Protein AF-0000000082580740 (afdb_homodimer)

Structure (mmCIF, N/CA/C/O backbone):
data_AF-0000000082580740-model_v1
#
loop_
_entity.id
_entity.type
_entity.pdbx_description
1 polymer 'TetR/AcrR family transcriptional regulator'
#
loop_
_atom_site.group_PDB
_atom_site.id
_atom_site.type_symbol
_atom_site.label_atom_id
_atom_site.label_alt_id
_atom_site.label_comp_id
_atom_site.label_asym_id
_atom_site.label_entity_id
_atom_site.label_seq_id
_atom_site.pdbx_PDB_ins_code
_atom_site.Cartn_x
_atom_site.Cartn_y
_atom_site.Cartn_z
_atom_site.occupancy
_atom_site.B_iso_or_equiv
_atom_site.auth_seq_id
_atom_site.auth_comp_id
_atom_site.auth_asym_id
_atom_site.auth_atom_id
_atom_site.pdbx_PDB_model_num
ATOM 1 N N . MET A 1 1 ? -28.812 -24.219 1.868 1 45.75 1 MET A N 1
ATOM 2 C CA . MET A 1 1 ? -27.781 -25.172 1.47 1 45.75 1 MET A CA 1
ATOM 3 C C . MET A 1 1 ? -26.75 -24.5 0.563 1 45.75 1 MET A C 1
ATOM 5 O O . MET A 1 1 ? -25.547 -24.594 0.813 1 45.75 1 MET A O 1
ATOM 9 N N . GLY A 1 2 ? -27.203 -23.734 -0.501 1 55.19 2 GLY A N 1
ATOM 10 C CA . GLY A 1 2 ? -26.359 -23.047 -1.481 1 55.19 2 GLY A CA 1
ATOM 11 C C . GLY A 1 2 ? -25.531 -21.922 -0.884 1 55.19 2 GLY A C 1
ATOM 12 O O . GLY A 1 2 ? -24.328 -21.844 -1.132 1 55.19 2 GLY A O 1
ATOM 13 N N . LYS A 1 3 ? -26.203 -21.359 0.141 1 67.94 3 LYS A N 1
ATOM 14 C CA . LYS A 1 3 ? -25.531 -20.219 0.773 1 67.94 3 LYS A CA 1
ATOM 15 C C . LYS A 1 3 ? -24.453 -20.688 1.739 1 67.94 3 LYS A C 1
ATOM 17 O O . LYS A 1 3 ? -23.375 -20.078 1.822 1 67.94 3 LYS A O 1
ATOM 22 N N . ASP A 1 4 ? -24.672 -21.812 2.211 1 87.38 4 ASP A N 1
ATOM 23 C CA . ASP A 1 4 ? -23.719 -22.375 3.168 1 87.38 4 ASP A CA 1
ATOM 24 C C . ASP A 1 4 ? -22.469 -22.891 2.461 1 87.38 4 ASP A C 1
ATOM 26 O O . ASP A 1 4 ? -21.359 -22.719 2.959 1 87.38 4 ASP A O 1
ATOM 30 N N . ILE A 1 5 ? -22.75 -23.453 1.235 1 91.62 5 ILE A N 1
ATOM 31 C CA . ILE A 1 5 ? -21.625 -23.984 0.478 1 91.62 5 ILE A CA 1
ATOM 32 C C . ILE A 1 5 ? -20.734 -22.844 -0.004 1 91.62 5 ILE A C 1
ATOM 34 O O . ILE A 1 5 ? -19.5 -22.938 0.072 1 91.62 5 ILE A O 1
ATOM 38 N N . GLU A 1 6 ? -21.375 -21.812 -0.426 1 92.69 6 GLU A N 1
ATOM 39 C CA . GLU A 1 6 ? -20.625 -20.656 -0.899 1 92.69 6 GLU A CA 1
ATOM 40 C C . GLU A 1 6 ? -19.812 -20.031 0.229 1 92.69 6 GLU A C 1
ATOM 42 O O . GLU A 1 6 ? -18.672 -19.625 0.023 1 92.69 6 GLU A O 1
ATOM 47 N N . LYS A 1 7 ? -20.406 -20.031 1.347 1 94.06 7 LYS A N 1
ATOM 48 C CA . LYS A 1 7 ? -19.688 -19.516 2.514 1 94.06 7 LYS A CA 1
ATOM 49 C C . LYS A 1 7 ? -18.484 -20.375 2.863 1 94.06 7 LYS A C 1
ATOM 51 O O . LYS A 1 7 ? -17.422 -19.875 3.217 1 94.06 7 LYS A O 1
ATOM 56 N N . ASN A 1 8 ? -18.656 -21.625 2.805 1 95.62 8 ASN A N 1
ATOM 57 C CA . ASN A 1 8 ? -17.562 -22.562 3.047 1 95.62 8 ASN A CA 1
ATOM 58 C C . ASN A 1 8 ? -16.438 -22.359 2.049 1 95.62 8 ASN A C 1
ATOM 60 O O . ASN A 1 8 ? -15.258 -22.375 2.426 1 95.62 8 ASN A O 1
ATOM 64 N N . ILE A 1 9 ? -16.812 -22.188 0.802 1 96.62 9 ILE A N 1
ATOM 65 C CA . ILE A 1 9 ? -15.828 -21.969 -0.251 1 96.62 9 ILE A CA 1
ATOM 66 C C . ILE A 1 9 ? -15.078 -20.656 0.015 1 96.62 9 ILE A C 1
ATOM 68 O O . ILE A 1 9 ? -13.852 -20.609 -0.076 1 96.62 9 ILE A O 1
ATOM 72 N N . LEU A 1 10 ? -15.805 -19.688 0.403 1 95.56 10 LEU A N 1
ATOM 73 C CA . LEU A 1 10 ? -15.195 -18.391 0.65 1 95.56 10 LEU A CA 1
ATOM 74 C C . LEU A 1 10 ? -14.242 -18.453 1.84 1 95.56 10 LEU A C 1
ATOM 76 O O . LEU A 1 10 ? -13.141 -17.891 1.792 1 95.56 10 LEU A O 1
ATOM 80 N N . ASN A 1 11 ? -14.625 -19.125 2.873 1 95.31 11 ASN A N 1
ATOM 81 C CA . ASN A 1 11 ? -13.766 -19.297 4.035 1 95.31 11 ASN A CA 1
ATOM 82 C C . ASN A 1 11 ? -12.484 -20.047 3.682 1 95.31 11 ASN A C 1
ATOM 84 O O . ASN A 1 11 ? -11.398 -19.672 4.125 1 95.31 11 ASN A O 1
ATOM 88 N N . ALA A 1 12 ? -12.633 -21.078 2.922 1 96.81 12 ALA A N 1
ATOM 89 C CA . ALA A 1 12 ? -11.477 -21.844 2.453 1 96.81 12 ALA A CA 1
ATOM 90 C C . ALA A 1 12 ? -10.562 -20.969 1.59 1 96.81 12 ALA A C 1
ATOM 92 O O . ALA A 1 12 ? -9.344 -21.016 1.734 1 96.81 12 ALA A O 1
ATOM 93 N N . ALA A 1 13 ? -11.227 -20.203 0.704 1 96.56 13 ALA A N 1
ATOM 94 C CA . ALA A 1 13 ? -10.469 -19.328 -0.184 1 96.56 13 ALA A CA 1
ATOM 95 C C . ALA A 1 13 ? -9.703 -18.281 0.61 1 96.56 13 ALA A C 1
ATOM 97 O O . ALA A 1 13 ? -8.547 -17.984 0.305 1 96.56 13 ALA A O 1
ATOM 98 N N . ILE A 1 14 ? -10.305 -17.75 1.594 1 94.69 14 ILE A N 1
ATOM 99 C CA . ILE A 1 14 ? -9.672 -16.75 2.445 1 94.69 14 ILE A CA 1
ATOM 100 C C . ILE A 1 14 ? -8.445 -17.344 3.117 1 94.69 14 ILE A C 1
ATOM 102 O O . ILE A 1 14 ? -7.383 -16.719 3.156 1 94.69 14 ILE A O 1
ATOM 106 N N . LYS A 1 15 ? -8.547 -18.516 3.592 1 94 15 LYS A N 1
ATOM 107 C CA . LYS A 1 15 ? -7.426 -19.188 4.227 1 94 15 LYS A CA 1
ATOM 108 C C . LYS A 1 15 ? -6.285 -19.406 3.24 1 94 15 LYS A C 1
ATOM 110 O O . LYS A 1 15 ? -5.125 -19.141 3.555 1 94 15 LYS A O 1
ATOM 115 N N . VAL A 1 16 ? -6.613 -19.844 2.035 1 95 16 VAL A N 1
ATOM 116 C CA . VAL A 1 16 ? -5.605 -20.125 1.016 1 95 16 VAL A CA 1
ATOM 117 C C . VAL A 1 16 ? -4.938 -18.812 0.596 1 95 16 VAL A C 1
ATOM 119 O O . VAL A 1 16 ? -3.709 -18.734 0.504 1 95 16 VAL A O 1
ATOM 122 N N . VAL A 1 17 ? -5.723 -17.781 0.418 1 93.62 17 VAL A N 1
ATOM 123 C CA . VAL A 1 17 ? -5.223 -16.484 -0.036 1 93.62 17 VAL A CA 1
ATOM 124 C C . VAL A 1 17 ? -4.316 -15.875 1.033 1 93.62 17 VAL A C 1
ATOM 126 O O . VAL A 1 17 ? -3.32 -15.219 0.713 1 93.62 17 VAL A O 1
ATOM 129 N N . SER A 1 18 ? -4.676 -16.109 2.242 1 88.81 18 SER A N 1
ATOM 130 C CA . SER A 1 18 ? -3.873 -15.57 3.334 1 88.81 18 SER A CA 1
ATOM 131 C C . SER A 1 18 ? -2.457 -16.141 3.316 1 88.81 18 SER A C 1
ATOM 133 O O . SER A 1 18 ? -1.507 -15.461 3.711 1 88.81 18 SER A O 1
ATOM 135 N N . GLN A 1 19 ? -2.283 -17.281 2.725 1 86.69 19 GLN A N 1
ATOM 136 C CA . GLN A 1 19 ? -0.99 -17.953 2.711 1 86.69 19 GLN A CA 1
ATOM 137 C C . GLN A 1 19 ? -0.295 -17.781 1.363 1 86.69 19 GLN A C 1
ATOM 139 O O . GLN A 1 19 ? 0.893 -17.453 1.307 1 86.69 19 GLN A O 1
ATOM 144 N N . GLU A 1 20 ? -1.108 -17.938 0.265 1 88.62 20 GLU A N 1
ATOM 145 C CA . GLU A 1 20 ? -0.544 -18 -1.079 1 88.62 20 GLU A CA 1
ATOM 146 C C . GLU A 1 20 ? -0.625 -16.656 -1.78 1 88.62 20 GLU A C 1
ATOM 148 O O . GLU A 1 20 ? -0.032 -16.453 -2.844 1 88.62 20 GLU A O 1
ATOM 153 N N . LYS A 1 21 ? -1.325 -15.734 -1.176 1 90.38 21 LYS A N 1
ATOM 154 C CA . LYS A 1 21 ? -1.695 -14.492 -1.848 1 90.38 21 LYS A CA 1
ATOM 155 C C . LYS A 1 21 ? -2.576 -14.773 -3.062 1 90.38 21 LYS A C 1
ATOM 157 O O . LYS A 1 21 ? -2.729 -15.922 -3.48 1 90.38 21 LYS A O 1
ATOM 162 N N . ILE A 1 22 ? -3.133 -13.766 -3.604 1 91.25 22 ILE A N 1
ATOM 163 C CA . ILE A 1 22 ? -4.172 -13.891 -4.621 1 91.25 22 ILE A CA 1
ATOM 164 C C . ILE A 1 22 ? -3.592 -14.531 -5.879 1 91.25 22 ILE A C 1
ATOM 166 O O . ILE A 1 22 ? -4.141 -15.508 -6.398 1 91.25 22 ILE A O 1
ATOM 170 N N . SER A 1 23 ? -2.457 -14.078 -6.32 1 88.5 23 SER A N 1
ATOM 171 C CA . SER A 1 23 ? -1.894 -14.547 -7.582 1 88.5 23 SER A CA 1
ATOM 172 C C . SER A 1 23 ? -1.378 -15.977 -7.457 1 88.5 23 SER A C 1
ATOM 174 O O . SER A 1 23 ? -1.309 -16.703 -8.445 1 88.5 23 SER A O 1
ATOM 176 N N . GLY A 1 24 ? -1.094 -16.391 -6.246 1 89.69 24 GLY A N 1
ATOM 177 C CA . GLY A 1 24 ? -0.573 -17.719 -6.012 1 89.69 24 GLY A CA 1
ATOM 178 C C . GLY A 1 24 ? -1.658 -18.75 -5.73 1 89.69 24 GLY A C 1
ATOM 179 O O . GLY A 1 24 ? -1.382 -19.953 -5.645 1 89.69 24 GLY A O 1
ATOM 180 N N . THR A 1 25 ? -2.814 -18.312 -5.625 1 93.31 25 THR A N 1
ATOM 181 C CA . THR A 1 25 ? -3.947 -19.172 -5.316 1 93.31 25 THR A CA 1
ATOM 182 C C . THR A 1 25 ? -4.43 -19.906 -6.566 1 93.31 25 THR A C 1
ATOM 184 O O . THR A 1 25 ? -4.441 -19.328 -7.656 1 93.31 25 THR A O 1
ATOM 187 N N . ARG A 1 26 ? -4.781 -21.172 -6.367 1 94.44 26 ARG A N 1
ATOM 188 C CA . ARG A 1 26 ? -5.34 -22 -7.434 1 94.44 26 ARG A CA 1
ATOM 189 C C . ARG A 1 26 ? -6.652 -22.641 -6.996 1 94.44 26 ARG A C 1
ATOM 191 O O . ARG A 1 26 ? -6.883 -22.844 -5.801 1 94.44 26 ARG A O 1
ATOM 198 N N . MET A 1 27 ? -7.363 -23.016 -8.047 1 96.19 27 MET A N 1
ATOM 199 C CA . MET A 1 27 ? -8.68 -23.594 -7.777 1 96.19 27 MET A CA 1
ATOM 200 C C . MET A 1 27 ? -8.547 -24.906 -7.004 1 96.19 27 MET A C 1
ATOM 202 O O . MET A 1 27 ? -9.328 -25.172 -6.09 1 96.19 27 MET A O 1
ATOM 206 N N . HIS A 1 28 ? -7.52 -25.609 -7.309 1 97.12 28 HIS A N 1
ATOM 207 C CA . HIS A 1 28 ? -7.391 -26.906 -6.664 1 97.12 28 HIS A CA 1
ATOM 208 C C . HIS A 1 28 ? -7.035 -26.766 -5.188 1 97.12 28 HIS A C 1
ATOM 210 O O . HIS A 1 28 ? -7.422 -27.594 -4.363 1 97.12 28 HIS A O 1
ATOM 216 N N . MET A 1 29 ? -6.281 -25.75 -4.766 1 96.94 29 MET A N 1
ATOM 217 C CA . MET A 1 29 ? -5.945 -25.484 -3.373 1 96.94 29 MET A CA 1
ATOM 218 C C . MET A 1 29 ? -7.191 -25.156 -2.564 1 96.94 29 MET A C 1
ATOM 220 O O . MET A 1 29 ? -7.34 -25.609 -1.427 1 96.94 29 MET A O 1
ATOM 224 N N . ILE A 1 30 ? -8.109 -24.359 -3.188 1 97.81 30 ILE A N 1
ATOM 225 C CA . ILE A 1 30 ? -9.344 -23.953 -2.523 1 97.81 30 ILE A CA 1
ATOM 226 C C . ILE A 1 30 ? -10.242 -25.172 -2.336 1 97.81 30 ILE A C 1
ATOM 228 O O . ILE A 1 30 ? -10.812 -25.375 -1.262 1 97.81 30 ILE A O 1
ATOM 232 N N . ALA A 1 31 ? -10.328 -25.984 -3.389 1 98.31 31 ALA A N 1
ATOM 233 C CA . ALA A 1 31 ? -11.141 -27.203 -3.32 1 98.31 31 ALA A CA 1
ATOM 234 C C . ALA A 1 31 ? -10.664 -28.125 -2.195 1 98.31 31 ALA A C 1
ATOM 236 O O . ALA A 1 31 ? -11.477 -28.609 -1.406 1 98.31 31 ALA A O 1
ATOM 237 N N . LYS A 1 32 ? -9.367 -28.297 -2.141 1 98.31 32 LYS A N 1
ATOM 238 C CA . LYS A 1 32 ? -8.781 -29.141 -1.104 1 98.31 32 LYS A CA 1
ATOM 239 C C . LYS A 1 32 ? -9.078 -28.594 0.287 1 98.31 32 LYS A C 1
ATOM 241 O O . LYS A 1 32 ? -9.5 -29.328 1.176 1 98.31 32 LYS A O 1
ATOM 246 N N . GLU A 1 33 ? -8.938 -27.312 0.494 1 97.62 33 GLU A N 1
ATOM 247 C CA . GLU A 1 33 ? -9.188 -26.672 1.782 1 97.62 33 GLU A CA 1
ATOM 248 C C . GLU A 1 33 ? -10.664 -26.766 2.164 1 97.62 33 GLU A C 1
ATOM 250 O O . GLU A 1 33 ? -11 -26.906 3.342 1 97.62 33 GLU A O 1
ATOM 255 N N . ALA A 1 34 ? -11.516 -26.703 1.167 1 97.56 34 ALA A N 1
ATOM 256 C CA . ALA A 1 34 ? -12.961 -26.734 1.383 1 97.56 34 ALA A CA 1
ATOM 257 C C . ALA A 1 34 ? -13.461 -28.172 1.471 1 97.56 34 ALA A C 1
ATOM 259 O O . ALA A 1 34 ? -14.656 -28.406 1.665 1 97.56 34 ALA A O 1
ATOM 260 N N . ASN A 1 35 ? -12.609 -29.094 1.246 1 97.5 35 ASN A N 1
ATOM 261 C CA . ASN A 1 35 ? -12.938 -30.516 1.281 1 97.5 35 ASN A CA 1
ATOM 262 C C . ASN A 1 35 ? -14.016 -30.859 0.257 1 97.5 35 ASN A C 1
ATOM 264 O O . ASN A 1 35 ? -15.039 -31.453 0.603 1 97.5 35 ASN A O 1
ATOM 268 N N . MET A 1 36 ? -13.711 -30.484 -0.992 1 97.31 36 MET A N 1
ATOM 269 C CA . MET A 1 36 ? -14.617 -30.797 -2.094 1 97.31 36 MET A CA 1
ATOM 270 C C . MET A 1 36 ? -13.844 -31.031 -3.385 1 97.31 36 MET A C 1
ATOM 272 O O . MET A 1 36 ? -12.648 -30.734 -3.461 1 97.31 36 MET A O 1
ATOM 276 N N . SER A 1 37 ? -14.539 -31.578 -4.348 1 96.94 37 SER A N 1
ATOM 277 C CA . SER A 1 37 ? -13.898 -31.781 -5.645 1 96.94 37 SER A CA 1
ATOM 278 C C . SER A 1 37 ? -13.797 -30.469 -6.426 1 96.94 37 SER A C 1
ATOM 280 O O . SER A 1 37 ? -14.578 -29.547 -6.199 1 96.94 37 SER A O 1
ATOM 282 N N . GLN A 1 38 ? -12.891 -30.406 -7.297 1 96.62 38 GLN A N 1
ATOM 283 C CA . GLN A 1 38 ? -12.773 -29.234 -8.156 1 96.62 38 GLN A CA 1
ATOM 284 C C . GLN A 1 38 ? -14.023 -29.047 -9 1 96.62 38 GLN A C 1
ATOM 286 O O . GLN A 1 38 ? -14.43 -27.922 -9.281 1 96.62 38 GLN A O 1
ATOM 291 N N . ALA A 1 39 ? -14.586 -30.172 -9.406 1 96.12 39 ALA A N 1
ATOM 292 C CA . ALA A 1 39 ? -15.812 -30.094 -10.195 1 96.12 39 ALA A CA 1
ATOM 293 C C . ALA A 1 39 ? -16.922 -29.391 -9.422 1 96.12 39 ALA A C 1
ATOM 295 O O . ALA A 1 39 ? -17.609 -28.516 -9.961 1 96.12 39 ALA A O 1
ATOM 296 N N . ASN A 1 40 ? -17.094 -29.75 -8.234 1 96.19 40 ASN A N 1
ATOM 297 C CA . ASN A 1 40 ? -18.094 -29.125 -7.371 1 96.19 40 ASN A CA 1
ATOM 298 C C . ASN A 1 40 ? -17.812 -27.641 -7.152 1 96.19 40 ASN A C 1
ATOM 300 O O . ASN A 1 40 ? -18.734 -26.828 -7.117 1 96.19 40 ASN A O 1
ATOM 304 N N . LEU A 1 41 ? -16.531 -27.312 -6.961 1 97.5 41 LEU A N 1
ATOM 305 C CA . LEU A 1 41 ? -16.141 -25.922 -6.805 1 97.5 41 LEU A CA 1
ATOM 306 C C . LEU A 1 41 ? -16.516 -25.109 -8.039 1 97.5 41 LEU A C 1
ATOM 308 O O . LEU A 1 41 ? -17.094 -24.031 -7.93 1 97.5 41 LEU A O 1
ATOM 312 N N . HIS A 1 42 ? -16.266 -25.688 -9.203 1 96.5 42 HIS A N 1
ATOM 313 C CA . HIS A 1 42 ? -16.516 -25.016 -10.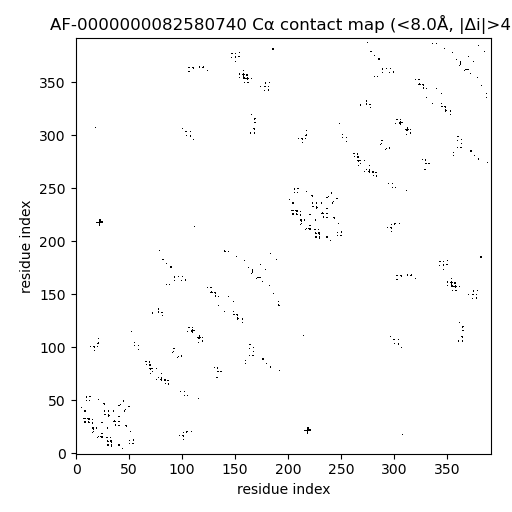469 1 96.5 42 HIS A CA 1
ATOM 314 C C . HIS A 1 42 ? -18.016 -24.828 -10.703 1 96.5 42 HIS A C 1
ATOM 316 O O . HIS A 1 42 ? -18.422 -23.891 -11.391 1 96.5 42 HIS A O 1
ATOM 322 N N . TYR A 1 43 ? -18.734 -25.719 -10.109 1 95.81 43 TYR A N 1
ATOM 323 C CA . TYR A 1 43 ? -20.188 -25.578 -10.188 1 95.81 43 TYR A CA 1
ATOM 324 C C . TYR A 1 43 ? -20.641 -24.281 -9.531 1 95.81 43 TYR A C 1
ATOM 326 O O . TYR A 1 43 ? -21.562 -23.625 -10.023 1 95.81 43 TYR A O 1
ATOM 334 N N . HIS A 1 44 ? -20 -23.906 -8.523 1 95.69 44 HIS A N 1
ATOM 335 C CA . HIS A 1 44 ? -20.391 -22.734 -7.762 1 95.69 44 HIS A CA 1
ATOM 336 C C . HIS A 1 44 ? -19.641 -21.484 -8.234 1 95.69 44 HIS A C 1
ATOM 338 O O . HIS A 1 44 ? -20.188 -20.391 -8.227 1 95.69 44 HIS A O 1
ATOM 344 N N . PHE A 1 45 ? -18.297 -21.672 -8.555 1 96.81 45 PHE A 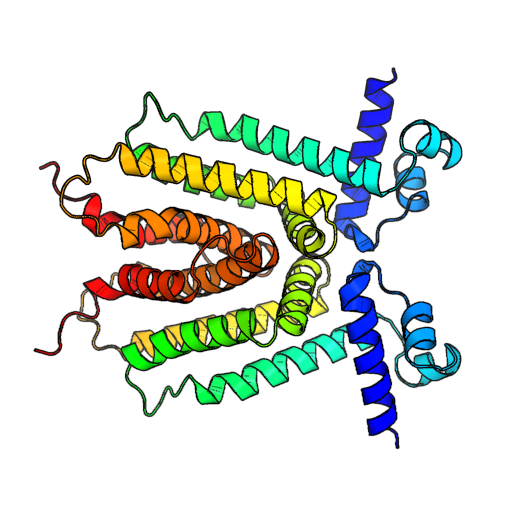N 1
ATOM 345 C CA . PHE A 1 45 ? -17.438 -20.609 -9.062 1 96.81 45 PHE A CA 1
ATOM 346 C C . PHE A 1 45 ? -16.656 -21.062 -10.289 1 96.81 45 PHE A C 1
ATOM 348 O O . PHE A 1 45 ? -15.734 -21.875 -10.18 1 96.81 45 PHE A O 1
ATOM 355 N N . ALA A 1 46 ? -16.984 -20.438 -11.305 1 95.44 46 ALA A N 1
ATOM 356 C CA . ALA A 1 46 ? -16.438 -20.891 -12.578 1 95.44 46 ALA A CA 1
ATOM 357 C C . ALA A 1 46 ? -14.938 -20.625 -12.664 1 95.44 46 ALA A C 1
ATOM 359 O O . ALA A 1 46 ? -14.188 -21.422 -13.219 1 95.44 46 ALA A O 1
ATOM 360 N N . THR A 1 47 ? -14.57 -19.5 -12.055 1 95.31 47 THR A N 1
ATOM 361 C CA . THR A 1 47 ? -13.172 -19.125 -12.18 1 95.31 47 THR A CA 1
ATOM 362 C C . THR A 1 47 ? -12.609 -18.625 -10.852 1 95.31 47 THR A C 1
ATOM 364 O O . THR A 1 47 ? -13.375 -18.297 -9.938 1 95.31 47 THR A O 1
ATOM 367 N N . LYS A 1 48 ? -11.344 -18.609 -10.742 1 94.69 48 LYS A N 1
ATOM 368 C CA . LYS A 1 48 ? -10.656 -18.031 -9.594 1 94.69 48 LYS A CA 1
ATOM 369 C C . LYS A 1 48 ? -11.078 -16.578 -9.383 1 94.69 48 LYS A C 1
ATOM 371 O O . LYS A 1 48 ? -11.312 -16.156 -8.242 1 94.69 48 LYS A O 1
ATOM 376 N N . ASN A 1 49 ? -11.172 -15.898 -10.469 1 94.88 49 ASN A N 1
ATOM 377 C CA . ASN A 1 49 ? -11.555 -14.492 -10.398 1 94.88 49 ASN A CA 1
ATOM 378 C C . ASN A 1 49 ? -12.922 -14.32 -9.734 1 94.88 49 ASN A C 1
ATOM 380 O O . ASN A 1 49 ? -13.109 -13.406 -8.93 1 94.88 49 ASN A O 1
ATOM 384 N N . ASP A 1 50 ? -13.797 -15.148 -9.969 1 96 50 ASP A N 1
ATOM 385 C CA . ASP A 1 50 ? -15.125 -15.07 -9.359 1 96 50 ASP A CA 1
ATOM 386 C C . ASP A 1 50 ? -15.031 -15.18 -7.84 1 96 50 ASP A C 1
ATOM 388 O O . ASP A 1 50 ? -15.711 -14.445 -7.117 1 96 50 ASP A O 1
ATOM 392 N N . ILE A 1 51 ? -14.227 -16.078 -7.41 1 96.44 51 ILE A N 1
ATOM 393 C CA . ILE A 1 51 ? -14.047 -16.281 -5.973 1 96.44 51 ILE A CA 1
ATOM 394 C C . ILE A 1 51 ? -13.375 -15.047 -5.363 1 96.44 51 ILE A C 1
ATOM 396 O O . ILE A 1 51 ? -13.781 -14.57 -4.301 1 96.44 51 ILE A O 1
ATOM 400 N N . MET A 1 52 ? -12.352 -14.547 -6.07 1 95.62 52 MET A N 1
ATOM 401 C CA . MET A 1 52 ? -11.609 -13.398 -5.57 1 95.62 52 MET A CA 1
ATOM 402 C C . MET A 1 52 ? -12.516 -12.18 -5.441 1 95.62 52 MET A C 1
ATOM 404 O O . MET A 1 52 ? -12.453 -11.453 -4.449 1 95.62 52 MET A O 1
ATOM 408 N N . ILE A 1 53 ? -13.398 -12.039 -6.434 1 95.88 53 ILE A N 1
ATOM 409 C CA . ILE A 1 53 ? -14.328 -10.914 -6.41 1 95.88 53 ILE A CA 1
ATOM 410 C C . ILE A 1 53 ? -15.312 -11.086 -5.254 1 95.88 53 ILE A C 1
ATOM 412 O O . ILE A 1 53 ? -15.633 -10.117 -4.559 1 95.88 53 ILE A O 1
ATOM 416 N N . ALA A 1 54 ? -15.719 -12.273 -5.039 1 95.38 54 ALA A N 1
ATOM 417 C CA . ALA A 1 54 ? -16.641 -12.539 -3.941 1 95.38 54 ALA A CA 1
ATOM 418 C C . ALA A 1 54 ? -15.992 -12.242 -2.594 1 95.38 54 ALA A C 1
ATOM 420 O O . ALA A 1 54 ? -16.625 -11.688 -1.697 1 95.38 54 ALA A O 1
ATOM 421 N N . ILE A 1 55 ? -14.734 -12.602 -2.414 1 95.38 55 ILE A N 1
ATOM 422 C CA . ILE A 1 55 ? -13.992 -12.305 -1.191 1 95.38 55 ILE A CA 1
ATOM 423 C C . ILE A 1 55 ? -13.898 -10.789 -1.004 1 95.38 55 ILE A C 1
ATOM 425 O O . ILE A 1 55 ? -14.188 -10.273 0.077 1 95.38 55 ILE A O 1
ATOM 429 N N . LEU A 1 56 ? -13.516 -10.109 -2.066 1 94.56 56 LEU A N 1
ATOM 430 C CA . LEU A 1 56 ? -13.367 -8.664 -2.01 1 94.56 56 LEU A CA 1
ATOM 431 C C . LEU A 1 56 ? -14.68 -8 -1.61 1 94.56 56 LEU A C 1
ATOM 433 O O . LEU A 1 56 ? -14.703 -7.117 -0.746 1 94.56 56 LEU A O 1
ATOM 437 N N . ASP A 1 57 ? -15.719 -8.453 -2.256 1 94.38 57 ASP A N 1
ATOM 438 C CA . ASP A 1 57 ? -17.031 -7.891 -1.952 1 94.38 57 ASP A CA 1
ATOM 439 C C . ASP A 1 57 ? -17.391 -8.117 -0.487 1 94.38 57 ASP A C 1
ATOM 441 O O . ASP A 1 57 ? -17.938 -7.223 0.164 1 94.38 57 ASP A O 1
ATOM 445 N N . SER A 1 58 ? -17.078 -9.258 0.006 1 92.19 58 SER A N 1
ATOM 446 C CA . SER A 1 58 ? -17.359 -9.578 1.4 1 92.19 58 SER A CA 1
ATOM 447 C C . SER A 1 58 ? -16.562 -8.688 2.346 1 92.19 58 SER A C 1
ATOM 449 O O . SER A 1 58 ? -17.094 -8.172 3.326 1 92.19 58 SER A O 1
ATOM 451 N N . ILE A 1 59 ? -15.32 -8.492 2.072 1 90.62 59 ILE A N 1
ATOM 452 C CA . ILE A 1 59 ? -14.453 -7.656 2.891 1 90.62 59 ILE A CA 1
ATOM 453 C C . ILE A 1 59 ? -14.953 -6.215 2.869 1 90.62 59 ILE A C 1
ATOM 455 O O . ILE A 1 59 ? -15.039 -5.562 3.912 1 90.62 59 ILE A O 1
ATOM 459 N N . GLN A 1 60 ? -15.312 -5.734 1.679 1 90.38 60 GLN A N 1
ATOM 460 C CA . GLN A 1 60 ? -15.805 -4.367 1.536 1 90.38 60 GLN A CA 1
ATOM 461 C C . GLN A 1 60 ? -17.109 -4.168 2.307 1 90.38 60 GLN A C 1
ATOM 463 O O . GLN A 1 60 ? -17.328 -3.115 2.91 1 90.38 60 GLN A O 1
ATOM 468 N N . GLU A 1 61 ? -17.922 -5.129 2.244 1 90.81 61 GLU A N 1
ATOM 469 C CA . GLU A 1 61 ? -19.188 -5.059 2.969 1 90.81 61 GLU A CA 1
ATOM 470 C C . GLU A 1 61 ? -18.953 -4.996 4.477 1 90.81 61 GLU A C 1
ATOM 472 O O . GLU A 1 61 ? -19.625 -4.234 5.18 1 90.81 61 GLU A O 1
ATOM 477 N N . GLN A 1 62 ? -18.062 -5.832 4.945 1 88.69 62 GLN A N 1
ATOM 478 C CA . GLN A 1 62 ? -17.734 -5.836 6.367 1 88.69 62 GLN A CA 1
ATOM 479 C C . GLN A 1 62 ? -17.141 -4.5 6.797 1 88.69 62 GLN A C 1
ATOM 481 O O . GLN A 1 62 ? -17.484 -3.971 7.855 1 88.69 62 GLN A O 1
ATOM 486 N N . PHE A 1 63 ? -16.297 -3.984 5.996 1 87.94 63 PHE A N 1
ATOM 487 C CA . PHE A 1 63 ? -15.688 -2.689 6.27 1 87.94 63 PHE A CA 1
ATOM 488 C C . PHE A 1 63 ? -16.75 -1.597 6.344 1 87.94 63 PHE A C 1
ATOM 490 O O . PHE A 1 63 ? -16.75 -0.795 7.281 1 87.94 63 PHE A O 1
ATOM 497 N N . SER A 1 64 ? -17.625 -1.544 5.363 1 86.81 64 SER A N 1
ATOM 498 C CA . SER A 1 64 ? -18.672 -0.534 5.301 1 86.81 64 SER A CA 1
ATOM 499 C C . SER A 1 64 ? -19.609 -0.629 6.504 1 86.81 64 SER A C 1
ATOM 501 O O . SER A 1 64 ? -20.016 0.391 7.055 1 86.81 64 SER A O 1
ATOM 503 N N . SER A 1 65 ? -19.891 -1.838 6.859 1 89.81 65 SER A N 1
ATOM 504 C CA . SER A 1 65 ? -20.781 -2.049 7.992 1 89.81 65 SER A CA 1
ATOM 505 C C . SER A 1 65 ? -20.156 -1.544 9.289 1 89.81 65 SER A C 1
ATOM 507 O O . SER A 1 65 ? -20.844 -0.945 10.125 1 89.81 65 SER A O 1
ATOM 509 N N . ARG A 1 66 ? -18.891 -1.703 9.453 1 89.5 66 ARG A N 1
ATOM 510 C CA . ARG A 1 66 ? -18.203 -1.293 10.672 1 89.5 66 ARG A CA 1
ATOM 511 C C . ARG A 1 66 ? -17.984 0.216 10.695 1 89.5 66 ARG A C 1
ATOM 513 O O . ARG A 1 66 ? -17.953 0.828 11.766 1 89.5 66 ARG A O 1
ATOM 520 N N . ARG A 1 67 ? -17.891 0.777 9.516 1 87.5 67 ARG A N 1
ATOM 521 C CA . ARG A 1 67 ? -17.641 2.209 9.398 1 87.5 67 ARG A CA 1
ATOM 522 C C . ARG A 1 67 ? -18.766 3.02 10.031 1 87.5 67 ARG A C 1
ATOM 524 O O . ARG A 1 67 ? -18.516 4.094 10.594 1 87.5 67 ARG A O 1
ATOM 531 N N . THR A 1 68 ? -19.953 2.508 9.992 1 88.81 68 THR A N 1
ATOM 532 C CA . THR A 1 68 ? -21.125 3.221 10.492 1 88.81 68 THR A CA 1
ATOM 533 C C . THR A 1 68 ? -21.047 3.404 12 1 88.81 68 THR A C 1
ATOM 535 O O . THR A 1 68 ? -21.688 4.289 12.562 1 88.81 68 THR A O 1
ATOM 538 N N . LYS A 1 69 ? -20.25 2.619 12.617 1 92.25 69 LYS A N 1
ATOM 539 C CA . LYS A 1 69 ? -20.062 2.727 14.062 1 92.25 69 LYS A CA 1
ATOM 540 C C . LYS A 1 69 ? -19.141 3.898 14.406 1 92.25 69 LYS A C 1
ATOM 542 O O . LYS A 1 69 ? -19.156 4.398 15.531 1 92.25 69 LYS A O 1
ATOM 547 N N . TYR A 1 70 ? -18.375 4.367 13.469 1 93.69 70 TYR A N 1
ATOM 548 C CA . TYR A 1 70 ? -17.344 5.348 13.758 1 93.69 70 TYR A CA 1
ATOM 549 C C . TYR A 1 70 ? -17.688 6.703 13.148 1 93.69 70 TYR A C 1
ATOM 551 O O . TYR A 1 70 ? -17.312 7.746 13.695 1 93.69 70 TYR A O 1
ATOM 559 N N . ILE A 1 71 ? -18.391 6.66 12.047 1 91.88 71 ILE A N 1
ATOM 560 C CA . ILE A 1 71 ? -18.656 7.867 11.273 1 91.88 71 ILE A CA 1
ATOM 561 C C . ILE A 1 71 ? -20.156 8.141 11.25 1 91.88 71 ILE A C 1
ATOM 563 O O . ILE A 1 71 ? -20.953 7.227 11.023 1 91.88 71 ILE A O 1
ATOM 567 N N . ASP A 1 72 ? -20.5 9.289 11.562 1 92.88 72 ASP A N 1
ATOM 568 C CA . ASP A 1 72 ? -21.859 9.781 11.5 1 92.88 72 ASP A CA 1
ATOM 569 C C . ASP A 1 72 ? -21.906 11.227 10.992 1 92.88 72 ASP A C 1
ATOM 571 O O . ASP A 1 72 ? -21.828 12.164 11.781 1 92.88 72 ASP A O 1
ATOM 575 N N . LEU A 1 73 ? -22.031 11.344 9.695 1 86.5 73 LEU A N 1
ATOM 576 C CA . LEU A 1 73 ? -21.906 12.633 9.039 1 86.5 73 LEU A CA 1
ATOM 577 C C . LEU A 1 73 ? -23.031 13.578 9.453 1 86.5 73 LEU A C 1
ATOM 579 O O . LEU A 1 73 ? -22.891 14.797 9.367 1 86.5 73 LEU A O 1
ATOM 583 N N . LYS A 1 74 ? -24.078 13.062 9.93 1 88.62 74 LYS A N 1
ATOM 584 C CA . LYS A 1 74 ? -25.25 13.867 10.289 1 88.62 74 LYS A CA 1
ATOM 585 C C . LYS A 1 74 ? -25.172 14.328 11.742 1 88.62 74 LYS A C 1
ATOM 587 O O . LYS A 1 74 ? -25.453 15.484 12.047 1 88.62 74 LYS A O 1
ATOM 592 N N . ASN A 1 75 ? -24.688 13.492 12.633 1 91.94 75 ASN A N 1
ATOM 593 C CA . ASN A 1 75 ? -24.875 13.742 14.062 1 91.94 75 ASN A CA 1
ATOM 594 C C . ASN A 1 75 ? -23.547 14.047 14.75 1 91.94 75 ASN A C 1
ATOM 596 O O . ASN A 1 75 ? -23.531 14.484 15.898 1 91.94 75 ASN A O 1
ATOM 600 N N . LYS A 1 76 ? -22.453 13.805 14.148 1 92.25 76 LYS A N 1
ATOM 601 C CA . LYS A 1 76 ? -21.141 14.07 14.742 1 92.25 76 LYS A CA 1
ATOM 602 C C . LYS A 1 76 ? -20.5 15.312 14.133 1 92.25 76 LYS A C 1
ATOM 604 O O . LYS A 1 76 ? -20.781 15.672 12.984 1 92.25 76 LYS A O 1
ATOM 609 N N . SER A 1 77 ? -19.688 15.953 14.961 1 89.44 77 SER A N 1
ATOM 610 C CA . SER A 1 77 ? -18.922 17.094 14.477 1 89.44 77 SER A CA 1
ATOM 611 C C . SER A 1 77 ? -17.859 16.672 13.477 1 89.44 77 SER A C 1
ATOM 613 O O . SER A 1 77 ? -17.562 15.477 13.336 1 89.44 77 SER A O 1
ATOM 615 N N . THR A 1 78 ? -17.297 17.641 12.781 1 88.62 78 THR A N 1
ATOM 616 C CA . THR A 1 78 ? -16.203 17.406 11.852 1 88.62 78 THR A CA 1
ATOM 617 C C . THR A 1 78 ? -15.039 16.703 12.562 1 88.62 78 THR A C 1
ATOM 619 O O . THR A 1 78 ? -14.531 15.695 12.086 1 88.62 78 THR A O 1
ATOM 622 N N . ALA A 1 79 ? -14.703 17.25 13.695 1 88.69 79 ALA A N 1
ATOM 623 C CA . ALA A 1 79 ? -13.594 16.688 14.453 1 88.69 79 ALA A CA 1
ATOM 624 C C . ALA A 1 79 ? -13.875 15.242 14.867 1 88.69 79 ALA A C 1
ATOM 626 O O . ALA A 1 79 ? -12.992 14.383 14.773 1 88.69 79 ALA A O 1
ATOM 627 N N . GLU A 1 80 ? -15.078 14.969 15.281 1 92.44 80 GLU A N 1
ATOM 628 C CA . GLU A 1 80 ? -15.461 13.625 15.695 1 92.44 80 GLU A CA 1
ATOM 629 C C . GLU A 1 80 ? -15.414 12.648 14.523 1 92.44 80 GLU A C 1
ATOM 631 O O . GLU A 1 80 ? -15 11.5 14.68 1 92.44 80 GLU A O 1
ATOM 636 N N . ASN A 1 81 ? -15.859 13.125 13.414 1 93.56 81 ASN A N 1
ATOM 637 C CA . ASN A 1 81 ? -15.844 12.273 12.234 1 93.56 81 ASN A CA 1
ATOM 638 C C . ASN A 1 81 ? -14.422 12 11.75 1 93.56 81 ASN A C 1
ATOM 640 O O . ASN A 1 81 ? -14.102 10.883 11.344 1 93.56 81 ASN A O 1
ATOM 644 N N . ILE A 1 82 ? -13.602 12.992 11.758 1 92.06 82 ILE A N 1
ATOM 645 C CA . ILE A 1 82 ? -12.203 12.805 11.398 1 92.06 82 ILE A CA 1
ATOM 646 C C . ILE A 1 82 ? -11.57 11.766 12.32 1 92.06 82 ILE A C 1
ATOM 648 O O . ILE A 1 82 ? -10.93 10.82 11.852 1 92.06 82 ILE A O 1
ATOM 652 N N . ARG A 1 83 ? -11.766 11.93 13.586 1 94.12 83 ARG A N 1
ATOM 653 C CA . ARG A 1 83 ? -11.273 10.953 14.555 1 94.12 83 ARG A CA 1
ATOM 654 C C . ARG A 1 83 ? -11.852 9.57 14.273 1 94.12 83 ARG A C 1
ATOM 656 O O . ARG A 1 83 ? -11.156 8.562 14.414 1 94.12 83 ARG A O 1
ATOM 663 N N . GLY A 1 84 ? -13.055 9.539 13.891 1 95.44 84 GLY A N 1
ATOM 664 C CA . GLY A 1 84 ? -13.719 8.289 13.57 1 95.44 84 GLY A CA 1
ATOM 665 C C . GLY A 1 84 ? -13.039 7.523 12.445 1 95.44 84 GLY A C 1
ATOM 666 O O . GLY A 1 84 ? -12.906 6.301 12.516 1 95.44 84 GLY A O 1
ATOM 667 N N . PHE A 1 85 ? -12.594 8.211 11.391 1 95 85 PHE A N 1
ATOM 668 C CA . PHE A 1 85 ? -11.883 7.562 10.297 1 95 85 PHE A CA 1
ATOM 669 C C . PHE A 1 85 ? -10.625 6.867 10.805 1 95 85 PHE A C 1
ATOM 671 O O . PHE A 1 85 ? -10.375 5.707 10.477 1 95 85 PHE A O 1
ATOM 678 N N . PHE A 1 86 ? -9.891 7.551 11.578 1 97.06 86 PHE A N 1
ATOM 679 C CA . PHE A 1 86 ? -8.617 7.027 12.07 1 97.06 86 PHE A CA 1
ATOM 680 C C . PHE A 1 86 ? -8.844 5.906 13.078 1 97.06 86 PHE A C 1
ATOM 682 O O . PHE A 1 86 ? -8.125 4.91 13.078 1 97.06 86 PHE A O 1
ATOM 689 N N . GLU A 1 87 ? -9.859 6.039 13.906 1 96.62 87 GLU A N 1
ATOM 690 C CA . GLU A 1 87 ? -10.18 4.996 14.875 1 96.62 87 GLU A CA 1
ATOM 691 C C . GLU A 1 87 ? -10.633 3.715 14.18 1 96.62 87 GLU A C 1
ATOM 693 O O . GLU A 1 87 ? -10.266 2.613 14.594 1 96.62 87 GLU A O 1
ATOM 698 N N . GLN A 1 88 ? -11.406 3.893 13.234 1 95.44 88 GLN A N 1
ATOM 699 C CA . GLN A 1 88 ? -11.844 2.73 12.469 1 95.44 88 GLN A CA 1
ATOM 700 C C . GLN A 1 88 ? -10.656 2.01 11.828 1 95.44 88 GLN A C 1
ATOM 702 O O . GLN A 1 88 ? -10.57 0.781 11.875 1 95.44 88 GLN A O 1
ATOM 707 N N . LYS A 1 89 ? -9.82 2.744 11.203 1 96.19 89 LYS A N 1
ATOM 708 C CA . LYS A 1 89 ? -8.656 2.143 10.562 1 96.19 89 LYS A CA 1
ATOM 709 C C . LYS A 1 89 ? -7.758 1.452 11.586 1 96.19 89 LYS A C 1
ATOM 711 O O . LYS A 1 89 ? -7.285 0.339 11.359 1 96.19 89 LYS A O 1
ATOM 716 N N . LYS A 1 90 ? -7.57 2.139 12.672 1 96.81 90 LYS A N 1
ATOM 717 C CA . LYS A 1 90 ? -6.785 1.541 13.75 1 96.81 90 LYS A CA 1
ATOM 718 C C . LYS A 1 90 ? -7.383 0.206 14.188 1 96.81 90 LYS A C 1
ATOM 720 O O . LYS A 1 90 ? -6.66 -0.78 14.344 1 96.81 90 LYS A O 1
ATOM 725 N N . ASP A 1 91 ? -8.648 0.178 14.352 1 95.44 91 ASP A N 1
ATOM 726 C CA . ASP A 1 91 ? -9.352 -1.033 14.766 1 95.44 91 ASP A CA 1
ATOM 727 C C . ASP A 1 91 ? -9.18 -2.146 13.734 1 95.44 91 ASP A C 1
ATOM 729 O O . ASP A 1 91 ? -8.953 -3.303 14.094 1 95.44 91 ASP A O 1
ATOM 733 N N . GLU A 1 92 ? -9.266 -1.805 12.461 1 94.56 92 GLU A N 1
ATOM 734 C CA . GLU A 1 92 ? -9.07 -2.785 11.391 1 94.56 92 GLU A CA 1
ATOM 735 C C . GLU A 1 92 ? -7.672 -3.387 11.438 1 94.56 92 GLU A C 1
ATOM 737 O O . GLU A 1 92 ? -7.512 -4.605 11.336 1 94.56 92 GLU A O 1
ATOM 742 N N . ILE A 1 93 ? -6.695 -2.562 11.602 1 96 93 ILE A N 1
ATOM 743 C CA . ILE A 1 93 ? -5.305 -2.998 11.586 1 96 93 ILE A CA 1
ATOM 744 C C . ILE A 1 93 ? -5.031 -3.893 12.797 1 96 93 ILE A C 1
ATOM 746 O O . ILE A 1 93 ? -4.359 -4.918 12.68 1 96 93 ILE A O 1
ATOM 750 N N . LEU A 1 94 ? -5.625 -3.564 13.961 1 95.38 94 LEU A N 1
ATOM 751 C CA . LEU A 1 94 ? -5.285 -4.246 15.203 1 95.38 94 LEU A CA 1
ATOM 752 C C . LEU A 1 94 ? -6.145 -5.488 15.391 1 95.38 94 LEU A C 1
ATOM 754 O O . LEU A 1 94 ? -5.66 -6.516 15.875 1 95.38 94 LEU A O 1
ATOM 758 N N . ASN A 1 95 ? -7.418 -5.461 14.945 1 93.81 95 ASN A N 1
ATOM 759 C CA . ASN A 1 95 ? -8.352 -6.496 15.359 1 93.81 95 ASN A CA 1
ATOM 760 C C . ASN A 1 95 ? -8.859 -7.301 14.164 1 93.81 95 ASN A C 1
ATOM 762 O O . ASN A 1 95 ? -9.547 -8.312 14.336 1 93.81 95 ASN A O 1
ATOM 766 N N . ASN A 1 96 ? -8.555 -6.93 13 1 92.31 96 ASN A N 1
ATOM 767 C CA . ASN A 1 96 ? -8.922 -7.645 11.781 1 92.31 96 ASN A CA 1
ATOM 768 C C . ASN A 1 96 ? -7.734 -7.801 10.836 1 92.31 96 ASN A C 1
ATOM 770 O O . ASN A 1 96 ? -7.848 -7.52 9.641 1 92.31 96 ASN A O 1
ATOM 774 N N . LYS A 1 97 ? -6.695 -8.258 11.352 1 90.44 97 LYS A N 1
ATOM 775 C CA . LYS A 1 97 ? -5.406 -8.281 10.664 1 90.44 97 LYS A CA 1
ATOM 776 C C . LYS A 1 97 ? -5.477 -9.133 9.398 1 90.44 97 LYS A C 1
ATOM 778 O O . LYS A 1 97 ? -4.898 -8.781 8.367 1 90.44 97 LYS A O 1
ATOM 783 N N . GLU A 1 98 ? -6.125 -10.242 9.5 1 89.31 98 GLU A N 1
ATOM 784 C CA . GLU A 1 98 ? -6.223 -11.125 8.344 1 89.31 98 GLU A CA 1
ATOM 785 C C . GLU A 1 98 ? -6.934 -10.43 7.18 1 89.31 98 GLU A C 1
ATOM 787 O O . GLU A 1 98 ? -6.441 -10.438 6.051 1 89.31 98 GLU A O 1
ATOM 792 N N . ALA A 1 99 ? -8.047 -9.82 7.5 1 90.44 99 ALA A N 1
ATOM 793 C CA . ALA A 1 99 ? -8.797 -9.102 6.473 1 90.44 99 ALA A CA 1
ATOM 794 C C . ALA A 1 99 ? -7.984 -7.945 5.906 1 90.44 99 ALA A C 1
ATOM 796 O O . ALA A 1 99 ? -8.016 -7.688 4.699 1 90.44 99 ALA A O 1
ATOM 797 N N . GLU A 1 100 ? -7.277 -7.293 6.812 1 92.44 100 GLU A N 1
ATOM 798 C CA . GLU A 1 100 ? -6.418 -6.188 6.391 1 92.44 100 GLU A CA 1
ATOM 799 C C . GLU A 1 100 ? -5.316 -6.672 5.453 1 92.44 100 GLU A C 1
ATOM 801 O O . GLU A 1 100 ? -5.039 -6.043 4.434 1 92.44 100 GLU A O 1
ATOM 806 N N . SER A 1 101 ? -4.754 -7.793 5.777 1 91.38 101 SER A N 1
ATOM 807 C CA . SER A 1 101 ? -3.688 -8.367 4.965 1 91.38 101 SER A CA 1
ATOM 808 C C . SER A 1 101 ? -4.195 -8.758 3.578 1 91.38 101 SER A C 1
ATOM 810 O O . SER A 1 101 ? -3.52 -8.523 2.574 1 91.38 101 SER A O 1
ATOM 812 N N . ILE A 1 102 ? -5.344 -9.297 3.553 1 92.88 102 ILE A N 1
ATOM 813 C CA . ILE A 1 102 ? -5.938 -9.688 2.277 1 92.88 102 ILE A CA 1
ATOM 814 C C . ILE A 1 102 ? -6.254 -8.445 1.456 1 92.88 102 ILE A C 1
ATOM 816 O O . ILE A 1 102 ? -6.02 -8.414 0.246 1 92.88 102 ILE A O 1
ATOM 820 N N . GLN A 1 103 ? -6.762 -7.438 2.107 1 91.75 103 GLN A N 1
ATOM 821 C CA . GLN A 1 103 ? -7.121 -6.215 1.4 1 91.75 103 GLN A CA 1
ATOM 822 C C . GLN A 1 103 ? -5.895 -5.566 0.763 1 91.75 103 GLN A C 1
ATOM 824 O O . GLN A 1 103 ? -5.961 -5.078 -0.367 1 91.75 103 GLN A O 1
ATOM 829 N N . VAL A 1 104 ? -4.781 -5.582 1.451 1 91.38 104 VAL A N 1
ATOM 830 C CA . VAL A 1 104 ? -3.572 -4.984 0.897 1 91.38 104 VAL A CA 1
ATOM 831 C C . VAL A 1 104 ? -3.141 -5.75 -0.352 1 91.38 104 VAL A C 1
ATOM 833 O O . VAL A 1 104 ? -2.656 -5.152 -1.316 1 91.38 104 VAL A O 1
ATOM 836 N N . ASP A 1 105 ? -3.357 -7.051 -0.314 1 92.44 105 ASP A N 1
ATOM 837 C CA . ASP A 1 105 ? -3.082 -7.844 -1.508 1 92.44 105 ASP A CA 1
ATOM 838 C C . ASP A 1 105 ? -3.982 -7.422 -2.668 1 92.44 105 ASP A C 1
ATOM 840 O O . ASP A 1 105 ? -3.541 -7.379 -3.818 1 92.44 105 ASP A O 1
ATOM 844 N N . TYR A 1 106 ? -5.215 -7.125 -2.381 1 92.62 106 TYR A N 1
ATOM 845 C CA . TYR A 1 106 ? -6.152 -6.691 -3.414 1 92.62 106 TYR A CA 1
ATOM 846 C C . TYR A 1 106 ? -5.742 -5.34 -3.986 1 92.62 106 TYR A C 1
ATOM 848 O O . TYR A 1 106 ? -5.969 -5.07 -5.168 1 92.62 106 TYR A O 1
ATOM 856 N N . TRP A 1 107 ? -5.141 -4.531 -3.176 1 89.81 107 TRP A N 1
ATOM 857 C CA . TRP A 1 107 ? -4.656 -3.266 -3.713 1 89.81 107 TRP A CA 1
ATOM 858 C C . TRP A 1 107 ? -3.641 -3.5 -4.824 1 89.81 107 TRP A C 1
ATOM 860 O O . TRP A 1 107 ? -3.705 -2.857 -5.879 1 89.81 107 TRP A O 1
ATOM 870 N N . VAL A 1 108 ? -2.828 -4.434 -4.621 1 88.94 108 VAL A N 1
ATOM 871 C CA . VAL A 1 108 ? -1.813 -4.773 -5.613 1 88.94 108 VAL A CA 1
ATOM 872 C C . VAL A 1 108 ? -2.482 -5.352 -6.855 1 88.94 108 VAL A C 1
ATOM 874 O O . VAL A 1 108 ? -2.121 -5 -7.984 1 88.94 108 VAL A O 1
ATOM 877 N N . GLN A 1 109 ? -3.506 -6.184 -6.645 1 90.75 109 GLN A N 1
ATOM 878 C CA . GLN A 1 109 ? -4.238 -6.746 -7.773 1 90.75 109 GLN A CA 1
ATOM 879 C C . GLN A 1 109 ? -4.934 -5.652 -8.578 1 90.75 109 GLN A C 1
ATOM 881 O O . GLN A 1 109 ? -5.094 -5.777 -9.797 1 90.75 109 GLN A O 1
ATOM 886 N N . GLY A 1 110 ? -5.328 -4.633 -7.926 1 90.81 110 GLY A N 1
ATOM 887 C CA . GLY A 1 110 ? -5.992 -3.516 -8.578 1 90.81 110 GLY A CA 1
ATOM 888 C C . GLY A 1 110 ? -5.113 -2.814 -9.594 1 90.81 110 GLY A C 1
ATOM 889 O O . GLY A 1 110 ? -5.613 -2.117 -10.484 1 90.81 110 GLY A O 1
ATOM 890 N N . THR A 1 111 ? -3.832 -3.049 -9.531 1 87.69 111 THR A N 1
ATOM 891 C CA . THR A 1 111 ? -2.928 -2.422 -10.484 1 87.69 111 THR A CA 1
ATOM 892 C C . THR A 1 111 ? -2.846 -3.244 -11.773 1 87.69 111 THR A C 1
ATOM 894 O O . THR A 1 111 ? -2.33 -2.771 -12.789 1 87.69 111 THR A O 1
ATOM 897 N N . ALA A 1 112 ? -3.42 -4.48 -11.812 1 85 112 ALA A N 1
ATOM 898 C CA . ALA A 1 112 ? -3.227 -5.355 -12.961 1 85 112 ALA A CA 1
ATOM 899 C C . ALA A 1 112 ? -4.559 -5.898 -13.469 1 85 112 ALA A C 1
ATOM 901 O O . ALA A 1 112 ? -4.664 -6.336 -14.617 1 85 112 ALA A O 1
ATOM 902 N N . ASN A 1 113 ? -5.578 -5.906 -12.562 1 90.38 113 ASN A N 1
ATOM 903 C CA . ASN A 1 113 ? -6.887 -6.473 -12.883 1 90.38 113 ASN A CA 1
ATOM 904 C C . ASN A 1 113 ? -7.953 -5.387 -12.992 1 90.38 113 ASN A C 1
ATOM 906 O O . ASN A 1 113 ? -8.297 -4.746 -11.992 1 90.38 113 ASN A O 1
ATOM 910 N N . ASP A 1 114 ? -8.547 -5.258 -14.117 1 92.94 114 ASP A N 1
ATOM 911 C CA . ASP A 1 114 ? -9.445 -4.145 -14.398 1 92.94 114 ASP A CA 1
ATOM 912 C C . ASP A 1 114 ? -10.68 -4.184 -13.5 1 92.94 114 ASP A C 1
ATOM 914 O O . ASP A 1 114 ? -11.164 -3.143 -13.055 1 92.94 114 ASP A O 1
ATOM 918 N N . GLU A 1 115 ? -11.156 -5.348 -13.32 1 94.88 115 GLU A N 1
ATOM 919 C CA . GLU A 1 115 ? -12.344 -5.469 -12.484 1 94.88 115 GLU A CA 1
ATOM 920 C C . GLU A 1 115 ? -12.047 -5.07 -11.039 1 94.88 115 GLU A C 1
ATOM 922 O O . GLU A 1 115 ? -12.812 -4.316 -10.43 1 94.88 115 GLU A O 1
ATOM 927 N N . 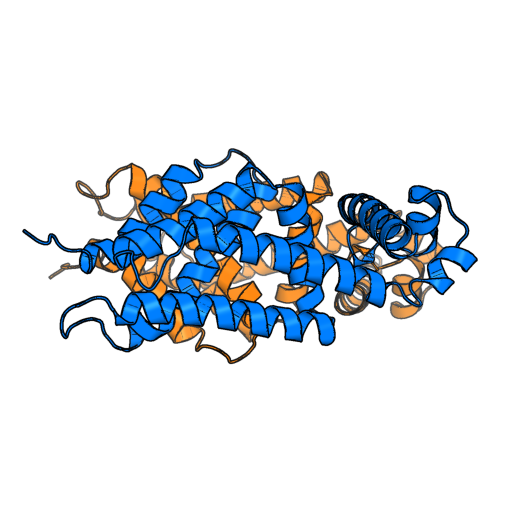ILE A 1 116 ? -10.977 -5.527 -10.508 1 93.81 116 ILE A N 1
ATOM 928 C CA . ILE A 1 116 ? -10.555 -5.191 -9.156 1 93.81 116 ILE A CA 1
ATOM 929 C C . ILE A 1 116 ? -10.195 -3.707 -9.078 1 93.81 116 ILE A C 1
ATOM 931 O O . ILE A 1 116 ? -10.547 -3.027 -8.109 1 93.81 116 ILE A O 1
ATOM 935 N N . ARG A 1 117 ? -9.555 -3.221 -10.109 1 94.75 117 ARG A N 1
ATOM 936 C CA . ARG A 1 117 ? -9.203 -1.807 -10.172 1 94.75 117 ARG A CA 1
ATOM 937 C C . ARG A 1 117 ? -10.445 -0.927 -10.055 1 94.75 117 ARG A C 1
ATOM 939 O O . ARG A 1 117 ? -10.469 0.018 -9.258 1 94.75 117 ARG A O 1
ATOM 946 N N . SER A 1 118 ? -11.461 -1.275 -10.789 1 95.94 118 SER A N 1
ATOM 947 C CA . SER A 1 118 ? -12.695 -0.493 -10.773 1 95.94 118 SER A CA 1
ATOM 948 C C . SER A 1 118 ? -13.32 -0.48 -9.383 1 95.94 118 SER A C 1
ATOM 950 O O . SER A 1 118 ? -13.844 0.546 -8.945 1 95.94 118 SER A O 1
ATOM 952 N N . LYS A 1 119 ? -13.234 -1.573 -8.727 1 93.75 119 LYS A N 1
ATOM 953 C CA . LYS A 1 119 ? -13.797 -1.662 -7.387 1 93.75 119 LYS A CA 1
ATOM 954 C C . LYS A 1 119 ? -13.039 -0.767 -6.41 1 93.75 119 LYS A C 1
ATOM 956 O O . LYS A 1 119 ? -13.641 -0.077 -5.59 1 93.75 119 LYS A O 1
ATOM 961 N N . PHE A 1 120 ? -11.75 -0.651 -6.582 1 92.94 120 PHE A N 1
ATOM 962 C CA . PHE A 1 120 ? -10.961 0.167 -5.672 1 92.94 120 PHE A CA 1
ATOM 963 C C . PHE A 1 120 ? -11.047 1.641 -6.051 1 92.94 120 PHE A C 1
ATOM 965 O O . PHE A 1 120 ? -11 2.516 -5.184 1 92.94 120 PHE A O 1
ATOM 972 N N . GLN A 1 121 ? -11.156 1.848 -7.316 1 95.5 121 GLN A N 1
ATOM 973 C CA . GLN A 1 121 ? -11.43 3.227 -7.703 1 95.5 121 GLN A CA 1
ATOM 974 C C . GLN A 1 121 ? -12.711 3.736 -7.051 1 95.5 121 GLN A C 1
ATOM 976 O O . GLN A 1 121 ? -12.75 4.852 -6.527 1 95.5 121 GLN A O 1
ATOM 981 N N . ASN A 1 122 ? -13.664 2.906 -7.07 1 93.5 122 ASN A N 1
ATOM 982 C CA . ASN A 1 122 ? -14.922 3.262 -6.422 1 93.5 122 ASN A CA 1
ATOM 983 C C . ASN A 1 122 ? -14.758 3.404 -4.914 1 93.5 122 ASN A C 1
ATOM 985 O O . ASN A 1 122 ? -15.266 4.352 -4.312 1 93.5 122 ASN A O 1
ATOM 989 N N . THR A 1 123 ? -14.008 2.516 -4.281 1 90.88 123 THR A N 1
ATOM 990 C CA . THR A 1 123 ? -13.766 2.551 -2.846 1 90.88 123 THR A CA 1
ATOM 991 C C . THR A 1 123 ? -13.016 3.824 -2.457 1 90.88 123 THR A C 1
ATOM 993 O O . THR A 1 123 ? -13.398 4.504 -1.502 1 90.88 123 THR A O 1
ATOM 996 N N . PHE A 1 124 ? -12.008 4.137 -3.223 1 93.62 124 PHE A N 1
ATOM 997 C CA . PHE A 1 124 ? -11.273 5.371 -2.971 1 93.62 124 PHE A CA 1
ATOM 998 C C . PHE A 1 124 ? -12.188 6.582 -3.098 1 93.62 124 PHE A C 1
ATOM 1000 O O . PHE A 1 124 ? -12.141 7.492 -2.266 1 93.62 124 PHE A O 1
ATOM 1007 N N . ASN A 1 125 ? -12.992 6.547 -4.105 1 94.69 125 ASN A N 1
ATOM 1008 C CA . ASN A 1 125 ? -13.922 7.656 -4.316 1 94.69 125 ASN A CA 1
ATOM 1009 C C . ASN A 1 125 ? -14.875 7.82 -3.137 1 94.69 125 ASN A C 1
ATOM 1011 O O . ASN A 1 125 ? -15.148 8.938 -2.705 1 94.69 125 ASN A O 1
ATOM 1015 N N . ILE A 1 126 ? -15.336 6.773 -2.654 1 90.56 126 ILE A N 1
ATOM 1016 C CA . ILE A 1 126 ? -16.25 6.816 -1.517 1 90.56 126 ILE A CA 1
ATOM 1017 C C . ILE A 1 126 ? -15.523 7.375 -0.295 1 90.56 126 ILE A C 1
ATOM 1019 O O . ILE A 1 126 ? -16.031 8.273 0.378 1 90.56 126 ILE A O 1
ATOM 1023 N N . TRP A 1 127 ? -14.297 6.859 0.003 1 91.44 127 TRP A N 1
ATOM 1024 C CA . TRP A 1 127 ? -13.5 7.348 1.124 1 91.44 127 TRP A CA 1
ATOM 1025 C C . TRP A 1 127 ? -13.242 8.844 1 1 91.44 127 TRP A C 1
ATOM 1027 O O . TRP A 1 127 ? -13.508 9.609 1.934 1 91.44 127 TRP A O 1
ATOM 1037 N N . ARG A 1 128 ? -12.805 9.219 -0.144 1 95.19 128 ARG A N 1
ATOM 1038 C CA . ARG A 1 128 ? -12.43 10.609 -0.382 1 95.19 128 ARG A CA 1
ATOM 1039 C C . ARG A 1 128 ? -13.648 11.523 -0.319 1 95.19 128 ARG A C 1
ATOM 1041 O O . ARG A 1 128 ? -13.586 12.617 0.252 1 95.19 128 ARG A O 1
ATOM 1048 N N . SER A 1 129 ? -14.75 11.062 -0.852 1 93.69 129 SER A N 1
ATOM 1049 C CA . SER A 1 129 ? -15.977 11.852 -0.839 1 93.69 129 SER A CA 1
ATOM 1050 C C . SER A 1 129 ? -16.5 12.031 0.58 1 93.69 129 SER A C 1
ATOM 1052 O O . SER A 1 129 ? -16.953 13.117 0.951 1 93.69 129 SER A O 1
ATOM 1054 N N . ASN A 1 130 ? -16.453 10.984 1.358 1 91.38 130 ASN A N 1
ATOM 1055 C CA . ASN A 1 130 ? -16.891 11.078 2.744 1 91.38 130 ASN A CA 1
ATOM 1056 C C . ASN A 1 130 ? -16.031 12.055 3.543 1 91.38 130 ASN A C 1
ATOM 1058 O O . ASN A 1 130 ? -16.562 12.867 4.312 1 91.38 130 ASN A O 1
ATOM 1062 N N . ILE A 1 131 ? -14.797 12 3.34 1 92.31 131 ILE A N 1
ATOM 1063 C CA . ILE A 1 131 ? -13.875 12.914 4.02 1 92.31 131 ILE A CA 1
ATOM 1064 C C . ILE A 1 131 ? -14.164 14.352 3.584 1 92.31 131 ILE A C 1
ATOM 1066 O O . ILE A 1 131 ? -14.234 15.25 4.422 1 92.31 131 ILE A O 1
ATOM 1070 N N . SER A 1 132 ? -14.297 14.5 2.287 1 91.75 132 SER A N 1
ATOM 1071 C CA . SER A 1 132 ? -14.617 15.82 1.756 1 91.75 132 SER A CA 1
ATOM 1072 C C . SER A 1 132 ? -15.906 16.359 2.359 1 91.75 132 SER A C 1
ATOM 1074 O O . SER A 1 132 ? -15.992 17.547 2.682 1 91.75 132 SER A O 1
ATOM 1076 N N . GLU A 1 133 ? -16.859 15.539 2.455 1 89.69 133 GLU A N 1
ATOM 1077 C CA . GLU A 1 133 ? -18.125 15.945 3.029 1 89.69 133 GLU A CA 1
ATOM 1078 C C . GLU A 1 133 ? -17.969 16.422 4.473 1 89.69 133 GLU A C 1
ATOM 1080 O O . GLU A 1 133 ? -18.562 17.422 4.879 1 89.69 133 GLU A O 1
ATOM 1085 N N . VAL A 1 134 ? -17.219 15.703 5.207 1 87.81 134 VAL A N 1
ATOM 1086 C CA . VAL A 1 134 ? -16.953 16.062 6.598 1 87.81 134 VAL A CA 1
ATOM 1087 C C . VAL A 1 134 ? -16.234 17.406 6.652 1 87.81 134 VAL A C 1
ATOM 1089 O O . VAL A 1 134 ? -16.594 18.281 7.445 1 87.81 134 VAL A O 1
ATOM 1092 N N . LEU A 1 135 ? -15.258 17.594 5.789 1 85.94 135 LEU A N 1
ATOM 1093 C CA . LEU A 1 135 ? -14.461 18.812 5.781 1 85.94 135 LEU A CA 1
ATOM 1094 C C . LEU A 1 135 ? -15.297 20 5.34 1 85.94 135 LEU A C 1
ATOM 1096 O O . LEU A 1 135 ? -15.07 21.125 5.793 1 85.94 135 LEU A O 1
ATOM 1100 N N . ASN A 1 136 ? -16.156 19.766 4.527 1 83.62 136 ASN A N 1
ATOM 1101 C CA . ASN A 1 136 ? -17 20.844 4 1 83.62 136 ASN A CA 1
ATOM 1102 C C . ASN A 1 136 ? -18 21.328 5.035 1 83.62 136 ASN A C 1
ATOM 1104 O O . ASN A 1 136 ? -18.547 22.422 4.906 1 83.62 136 ASN A O 1
ATOM 1108 N N . LYS A 1 137 ? -18.344 20.547 6.043 1 77.69 137 LYS A N 1
ATOM 1109 C CA . LYS A 1 137 ? -19.188 21 7.141 1 77.69 137 LYS A CA 1
ATOM 1110 C C . LYS A 1 137 ? -18.453 21.984 8.039 1 77.69 137 LYS A C 1
ATOM 1112 O O . LYS A 1 137 ? -19.078 22.75 8.781 1 77.69 137 LYS A O 1
ATOM 1117 N N . SER A 1 138 ? -17.266 21.688 8.156 1 61.94 138 SER A N 1
ATOM 1118 C CA . SER A 1 138 ? -16.438 22.484 9.062 1 61.94 138 SER A CA 1
ATOM 1119 C C . SER A 1 138 ? -16.406 23.953 8.633 1 61.94 138 SER A C 1
ATOM 1121 O O . SER A 1 138 ? -16.484 24.266 7.441 1 61.94 138 SER A O 1
ATOM 1123 N N . GLU A 1 139 ? -16.969 24.75 9.625 1 55.81 139 GLU A N 1
ATOM 1124 C CA . GLU A 1 139 ? -16.797 26.203 9.539 1 55.81 139 GLU A CA 1
ATOM 1125 C C . GLU A 1 139 ? -15.336 26.562 9.25 1 55.81 139 GLU A C 1
ATOM 1127 O O . GLU A 1 139 ? -14.922 27.703 9.469 1 55.81 139 GLU A O 1
ATOM 1132 N N . PHE A 1 140 ? -14.742 25.578 8.891 1 52.25 140 PHE A N 1
ATOM 1133 C CA . PHE A 1 140 ? -13.344 25.906 8.648 1 52.25 140 PHE A CA 1
ATOM 1134 C C . PHE A 1 140 ? -13.211 27.266 7.973 1 52.25 140 PHE A C 1
ATOM 1136 O O . PHE A 1 140 ? -13.945 27.562 7.031 1 52.25 140 PHE A O 1
ATOM 1143 N N . LYS A 1 141 ? -13.117 28.312 8.773 1 48.25 141 LYS A N 1
ATOM 1144 C CA . LYS A 1 141 ? -12.977 29.688 8.297 1 48.25 141 LYS A CA 1
ATOM 1145 C C . LYS A 1 141 ? -12.656 29.734 6.805 1 48.25 141 LYS A C 1
ATOM 1147 O O . LYS A 1 141 ? -12.148 28.75 6.25 1 48.25 141 LYS A O 1
ATOM 1152 N N . ASP A 1 142 ? -13.07 30.922 6.129 1 49.5 142 ASP A N 1
ATOM 1153 C CA . ASP A 1 142 ? -12.773 31.562 4.844 1 49.5 142 ASP A CA 1
ATOM 1154 C C . ASP A 1 142 ? -11.461 31.031 4.27 1 49.5 142 ASP A C 1
ATOM 1156 O O . ASP A 1 142 ? -11.102 31.359 3.133 1 49.5 142 ASP A O 1
ATOM 1160 N N . ASP A 1 143 ? -10.492 30.391 5.203 1 50.44 143 ASP A N 1
ATOM 1161 C CA . ASP A 1 143 ? -9.062 30.438 4.898 1 50.44 143 ASP A CA 1
ATOM 1162 C C . ASP A 1 143 ? -8.578 29.109 4.324 1 50.44 143 ASP A C 1
ATOM 1164 O O . ASP A 1 143 ? -7.383 28.922 4.105 1 50.44 143 ASP A O 1
ATOM 1168 N N . LEU A 1 144 ? -9.32 27.953 4.551 1 55.25 144 LEU A N 1
ATOM 1169 C CA . LEU A 1 144 ? -8.547 26.875 3.938 1 55.25 144 LEU A CA 1
ATOM 1170 C C . LEU A 1 144 ? -8.461 27.062 2.426 1 55.25 144 LEU A C 1
ATOM 1172 O O . LEU A 1 144 ? -9.477 27.312 1.768 1 55.25 144 LEU A O 1
ATOM 1176 N N . ASP A 1 145 ? -7.25 27.297 2.059 1 67.44 145 ASP A N 1
ATOM 1177 C CA . ASP A 1 145 ? -6.844 27.297 0.656 1 67.44 145 ASP A CA 1
ATOM 1178 C C . ASP A 1 145 ? -7.453 26.109 -0.095 1 67.44 145 ASP A C 1
ATOM 1180 O O . ASP A 1 145 ? -7.527 25 0.438 1 67.44 145 ASP A O 1
ATOM 1184 N N . LYS A 1 146 ? -8.461 26.375 -0.985 1 77.56 146 LYS A N 1
ATOM 1185 C CA . LYS A 1 146 ? -9.102 25.422 -1.886 1 77.56 146 LYS A CA 1
ATOM 1186 C C . LYS A 1 146 ? -8.18 24.25 -2.199 1 77.56 146 LYS A C 1
ATOM 1188 O O . LYS A 1 146 ? -8.625 23.094 -2.248 1 77.56 146 LYS A O 1
ATOM 1193 N N . LYS A 1 147 ? -6.953 24.531 -2.295 1 81.25 147 LYS A N 1
ATOM 1194 C CA . LYS A 1 147 ? -5.988 23.484 -2.619 1 81.25 147 LYS A CA 1
ATOM 1195 C C . LYS A 1 147 ? -5.84 22.5 -1.464 1 81.25 147 LYS A C 1
ATOM 1197 O O . LYS A 1 147 ? -5.723 21.297 -1.684 1 81.25 147 LYS A O 1
ATOM 1202 N N . TYR A 1 148 ? -5.98 22.984 -0.302 1 79.56 148 TYR A N 1
ATOM 1203 C CA . TYR A 1 148 ? -5.898 22.141 0.892 1 79.56 148 TYR A CA 1
ATOM 1204 C C . TYR A 1 148 ? -7.109 21.219 0.994 1 79.56 148 TYR A C 1
ATOM 1206 O O . TYR A 1 148 ? -6.961 20 1.096 1 79.56 148 TYR A O 1
ATOM 1214 N N . ASN A 1 149 ? -8.203 21.812 0.8 1 83.12 149 ASN A N 1
ATOM 1215 C CA . ASN A 1 149 ? -9.438 21.047 0.909 1 83.12 149 ASN A CA 1
ATOM 1216 C C . ASN A 1 149 ? -9.508 19.938 -0.149 1 83.12 149 ASN A C 1
ATOM 1218 O O . ASN A 1 149 ? -10.062 18.875 0.1 1 83.12 149 ASN A O 1
ATOM 1222 N N . ASP A 1 150 ? -8.891 20.25 -1.211 1 89.25 150 ASP A N 1
ATOM 1223 C CA . ASP A 1 150 ? -8.969 19.312 -2.33 1 89.25 150 ASP A CA 1
ATOM 1224 C C . ASP A 1 150 ? -8.031 18.125 -2.121 1 89.25 150 ASP A C 1
ATOM 1226 O O . ASP A 1 150 ? -8.336 17.016 -2.535 1 89.25 150 ASP A O 1
ATOM 1230 N N . MET A 1 151 ? -6.898 18.375 -1.442 1 93.44 151 MET A N 1
ATOM 1231 C CA . MET A 1 151 ? -5.871 17.328 -1.384 1 93.44 151 MET A CA 1
ATOM 1232 C C . MET A 1 151 ? -5.965 16.547 -0.079 1 93.44 151 MET A C 1
ATOM 1234 O O . MET A 1 151 ? -5.449 15.43 0.018 1 93.44 151 MET A O 1
ATOM 1238 N N . ILE A 1 152 ? -6.648 17.047 0.921 1 92.69 152 ILE A N 1
ATOM 1239 C CA . ILE A 1 152 ? -6.68 16.453 2.254 1 92.69 152 ILE A CA 1
ATOM 1240 C C . ILE A 1 152 ? -7.285 15.047 2.18 1 92.69 152 ILE A C 1
ATOM 1242 O O . ILE A 1 152 ? -6.773 14.109 2.793 1 92.69 152 ILE A O 1
ATOM 1246 N N . PRO A 1 153 ? -8.383 14.875 1.426 1 95.5 153 PRO A N 1
ATOM 1247 C CA . PRO A 1 153 ? -8.93 13.516 1.36 1 95.5 153 PRO A CA 1
ATOM 1248 C C . PRO A 1 153 ? -7.926 12.5 0.837 1 95.5 153 PRO A C 1
ATOM 1250 O O . PRO A 1 153 ? -7.855 11.375 1.347 1 95.5 153 PRO A O 1
ATOM 1253 N N . PHE A 1 154 ? -7.125 12.867 -0.144 1 97.62 154 PHE A N 1
ATOM 1254 C CA . PHE A 1 154 ? -6.121 11.969 -0.702 1 97.62 154 PHE A CA 1
ATOM 1255 C C . PHE A 1 154 ? -5.016 11.695 0.311 1 97.62 154 PHE A C 1
ATOM 1257 O O . PHE A 1 154 ? -4.555 10.562 0.444 1 97.62 154 PHE A O 1
ATOM 1264 N N . ILE A 1 155 ? -4.645 12.727 1.009 1 97.25 155 ILE A N 1
ATOM 1265 C CA . ILE A 1 155 ? -3.572 12.609 1.99 1 97.25 155 ILE A CA 1
ATOM 1266 C C . ILE A 1 155 ? -4.039 11.758 3.168 1 97.25 155 ILE A C 1
ATOM 1268 O O . ILE A 1 155 ? -3.303 10.891 3.645 1 97.25 155 ILE A O 1
ATOM 1272 N N . MET A 1 156 ? -5.27 11.945 3.611 1 96.94 156 MET A N 1
ATOM 1273 C CA . MET A 1 156 ? -5.812 11.148 4.711 1 96.94 156 MET A CA 1
ATOM 1274 C C . MET A 1 156 ? -5.906 9.68 4.324 1 96.94 156 MET A C 1
ATOM 1276 O O . MET A 1 156 ? -5.578 8.805 5.121 1 96.94 156 MET A O 1
ATOM 1280 N N . VAL A 1 157 ? -6.32 9.438 3.139 1 97.06 157 VAL A N 1
ATOM 1281 C CA . VAL A 1 157 ? -6.355 8.062 2.637 1 97.06 157 VAL A CA 1
ATOM 1282 C C . VAL A 1 157 ? -4.945 7.477 2.633 1 97.06 157 VAL A C 1
ATOM 1284 O O . VAL A 1 157 ? -4.742 6.34 3.057 1 97.06 157 VAL A O 1
ATOM 1287 N N . SER A 1 158 ? -3.955 8.281 2.236 1 97.81 158 SER A N 1
ATOM 1288 C CA . SER A 1 158 ? -2.568 7.82 2.213 1 97.81 158 SER A CA 1
ATOM 1289 C C . SER A 1 158 ? -2.078 7.473 3.615 1 97.81 158 SER A C 1
ATOM 1291 O O . SER A 1 158 ? -1.376 6.477 3.803 1 97.81 158 SER A O 1
ATOM 1293 N N . ILE A 1 159 ? -2.418 8.266 4.539 1 97.94 159 ILE A N 1
ATOM 1294 C CA . ILE A 1 159 ? -2.01 8.047 5.926 1 97.94 159 ILE A CA 1
ATOM 1295 C C . ILE A 1 159 ? -2.58 6.723 6.426 1 97.94 159 ILE A C 1
ATOM 1297 O O . ILE A 1 159 ? -1.88 5.945 7.078 1 97.94 159 ILE A O 1
ATOM 1301 N N . MET A 1 160 ? -3.785 6.422 6.078 1 97.06 160 MET A N 1
ATOM 1302 C CA . MET A 1 160 ? -4.422 5.18 6.508 1 97.06 160 MET A CA 1
ATOM 1303 C C . MET A 1 160 ? -3.842 3.982 5.766 1 97.06 160 MET A C 1
ATOM 1305 O O . MET A 1 160 ? -3.537 2.957 6.375 1 97.06 160 MET A O 1
ATOM 1309 N N . LEU A 1 161 ? -3.668 4.137 4.461 1 95.56 161 LEU A N 1
ATOM 1310 C CA . LEU A 1 161 ? -3.055 3.068 3.678 1 95.56 161 LEU A CA 1
ATOM 1311 C C . LEU A 1 161 ? -1.636 2.787 4.16 1 95.56 161 LEU A C 1
ATOM 1313 O O . LEU A 1 161 ? -1.258 1.628 4.348 1 95.56 161 LEU A O 1
ATOM 1317 N N . GLY A 1 162 ? -0.906 3.832 4.355 1 96.44 162 GLY A N 1
ATOM 1318 C CA . GLY A 1 162 ? 0.47 3.684 4.801 1 96.44 162 GLY A CA 1
ATOM 1319 C C . GLY A 1 162 ? 0.589 3.039 6.172 1 96.44 162 GLY A C 1
ATOM 1320 O O . GLY A 1 162 ? 1.517 2.266 6.418 1 96.44 162 GLY A O 1
ATOM 1321 N N . ALA A 1 163 ? -0.334 3.387 7.059 1 97.31 163 ALA A N 1
ATOM 1322 C CA . ALA A 1 163 ? -0.343 2.756 8.375 1 97.31 163 ALA A CA 1
ATOM 1323 C C . ALA A 1 163 ? -0.52 1.244 8.258 1 97.31 163 ALA A C 1
ATOM 1325 O O . ALA A 1 163 ? 0.169 0.478 8.938 1 97.31 163 ALA A O 1
ATOM 1326 N N . SER A 1 164 ? -1.406 0.81 7.406 1 95.31 164 SER A N 1
ATOM 1327 C CA . SER A 1 164 ? -1.647 -0.615 7.203 1 95.31 164 SER A CA 1
ATOM 1328 C C . SER A 1 164 ? -0.386 -1.327 6.73 1 95.31 164 SER A C 1
ATOM 1330 O O . SER A 1 164 ? 0.044 -2.311 7.336 1 95.31 164 SER A O 1
ATOM 1332 N N . PHE A 1 165 ? 0.226 -0.761 5.773 1 94.19 165 PHE A N 1
ATOM 1333 C CA . PHE A 1 165 ? 1.386 -1.406 5.172 1 94.19 165 PHE A CA 1
ATOM 1334 C C . PHE A 1 165 ? 2.555 -1.444 6.148 1 94.19 165 PHE A C 1
ATOM 1336 O O . PHE A 1 165 ? 3.16 -2.498 6.359 1 94.19 165 PHE A O 1
ATOM 1343 N N . GLN A 1 166 ? 2.801 -0.314 6.688 1 95.62 166 GLN A N 1
ATOM 1344 C CA . GLN A 1 166 ? 3.943 -0.26 7.594 1 95.62 166 GLN A CA 1
ATOM 1345 C C . GLN A 1 166 ? 3.727 -1.159 8.812 1 95.62 166 GLN A C 1
ATOM 1347 O O . GLN A 1 166 ? 4.645 -1.853 9.25 1 95.62 166 GLN A O 1
ATOM 1352 N N . TYR A 1 167 ? 2.539 -1.179 9.289 1 95.62 167 TYR A N 1
ATOM 1353 C CA . TYR A 1 167 ? 2.262 -1.978 10.477 1 95.62 167 TYR A CA 1
ATOM 1354 C C . TYR A 1 167 ? 2.297 -3.467 10.156 1 95.62 167 TYR A C 1
ATOM 1356 O O . TYR A 1 167 ? 2.838 -4.262 10.93 1 95.62 167 TYR A O 1
ATOM 1364 N N . LEU A 1 168 ? 1.776 -3.879 9.047 1 93.31 168 LEU A N 1
ATOM 1365 C CA . LEU A 1 168 ? 1.702 -5.289 8.68 1 93.31 168 LEU A CA 1
ATOM 1366 C C . LEU A 1 168 ? 3.092 -5.852 8.398 1 93.31 168 LEU A C 1
ATOM 1368 O O . LEU A 1 168 ? 3.35 -7.035 8.641 1 93.31 168 LEU A O 1
ATOM 1372 N N . ILE A 1 169 ? 3.959 -5.02 7.898 1 93.75 169 ILE A N 1
ATOM 1373 C CA . ILE A 1 169 ? 5.312 -5.449 7.559 1 93.75 169 ILE A CA 1
ATOM 1374 C C . ILE A 1 169 ? 6.219 -5.316 8.781 1 93.75 169 ILE A C 1
ATOM 1376 O O . ILE A 1 169 ? 7.055 -6.188 9.039 1 93.75 169 ILE A O 1
ATOM 1380 N N . ASP A 1 170 ? 6.047 -4.195 9.484 1 94.75 170 ASP A N 1
ATOM 1381 C CA . ASP A 1 170 ? 6.918 -3.85 10.602 1 94.75 170 ASP A CA 1
ATOM 1382 C C . ASP A 1 170 ? 6.113 -3.658 11.891 1 94.75 170 ASP A C 1
ATOM 1384 O O . ASP A 1 170 ? 6.145 -2.582 12.492 1 94.75 170 ASP A O 1
ATOM 1388 N N . GLU A 1 171 ? 5.492 -4.758 12.297 1 92.12 171 GLU A N 1
ATOM 1389 C CA . GLU A 1 171 ? 4.57 -4.699 13.43 1 92.12 171 GLU A CA 1
ATOM 1390 C C . GLU A 1 171 ? 5.289 -4.27 14.703 1 92.12 171 GLU A C 1
ATOM 1392 O O . GLU A 1 171 ? 6.375 -4.77 15.008 1 92.12 171 GLU A O 1
ATOM 1397 N N . GLY A 1 172 ? 4.672 -3.299 15.414 1 91.31 172 GLY A N 1
ATOM 1398 C CA . GLY A 1 172 ? 5.172 -2.898 16.719 1 91.31 172 GLY A CA 1
ATOM 1399 C C . GLY A 1 172 ? 6.242 -1.825 16.641 1 91.31 172 GLY A C 1
ATOM 1400 O O . GLY A 1 172 ? 6.723 -1.35 17.672 1 91.31 172 GLY A O 1
ATOM 1401 N N . LYS A 1 173 ? 6.621 -1.429 15.453 1 94.88 173 LYS A N 1
ATOM 1402 C CA . LYS A 1 173 ? 7.691 -0.449 15.297 1 94.88 173 LYS A CA 1
ATOM 1403 C C . LYS A 1 173 ? 7.246 0.935 15.758 1 94.88 173 LYS A C 1
ATOM 1405 O O . LYS A 1 173 ? 8.07 1.767 16.141 1 94.88 173 LYS A O 1
ATOM 1410 N N . PHE A 1 174 ? 5.957 1.162 15.68 1 94.94 174 PHE A N 1
ATOM 1411 C CA . PHE A 1 174 ? 5.398 2.416 16.172 1 94.94 174 PHE A CA 1
ATOM 1412 C C . PHE A 1 174 ? 4.043 2.186 16.828 1 94.94 174 PHE A C 1
ATOM 1414 O O . PHE A 1 174 ? 3.391 1.169 16.578 1 94.94 174 PHE A O 1
ATOM 1421 N N . ASP A 1 175 ? 3.684 3.119 17.672 1 95.12 175 ASP A N 1
ATOM 1422 C CA . ASP A 1 175 ? 2.367 3.115 18.297 1 95.12 175 ASP A CA 1
ATOM 1423 C C . ASP A 1 175 ? 1.303 3.67 17.359 1 95.12 175 ASP A C 1
ATOM 1425 O O . ASP A 1 175 ? 1.336 4.848 17 1 95.12 175 ASP A O 1
ATOM 1429 N N . LEU A 1 176 ? 0.352 2.791 17.047 1 96 176 LEU A N 1
ATOM 1430 C CA . LEU A 1 176 ? -0.648 3.146 16.047 1 96 176 LEU A CA 1
ATOM 1431 C C . LEU A 1 176 ? -1.549 4.27 16.547 1 96 176 LEU A C 1
ATOM 1433 O O . LEU A 1 176 ? -1.968 5.133 15.773 1 96 176 LEU A O 1
ATOM 1437 N N . GLU A 1 177 ? -1.879 4.273 17.828 1 95.75 177 GLU A N 1
ATOM 1438 C CA . GLU A 1 177 ? -2.678 5.348 18.406 1 95.75 177 GLU A CA 1
ATOM 1439 C C . GLU A 1 177 ? -1.952 6.688 18.312 1 95.75 177 GLU A C 1
ATOM 1441 O O . GLU A 1 177 ? -2.529 7.684 17.875 1 95.75 177 GLU A O 1
ATOM 1446 N N . GLU A 1 178 ? -0.751 6.68 18.75 1 94.94 178 GLU A N 1
ATOM 1447 C CA . GLU A 1 178 ? 0.05 7.898 18.672 1 94.94 178 GLU A CA 1
ATOM 1448 C C . GLU A 1 178 ? 0.215 8.367 17.234 1 94.94 178 GLU A C 1
ATOM 1450 O O . GLU A 1 178 ? 0.185 9.562 16.953 1 94.94 178 GLU A O 1
ATOM 1455 N N . TYR A 1 179 ? 0.381 7.43 16.328 1 97.06 179 TYR A N 1
ATOM 1456 C CA . TYR A 1 179 ? 0.502 7.707 14.898 1 97.06 179 TYR A CA 1
ATOM 1457 C C . TYR A 1 179 ? -0.703 8.484 14.391 1 97.06 179 TYR A C 1
ATOM 1459 O O . TYR A 1 179 ? -0.552 9.562 13.805 1 97.06 179 TYR A O 1
ATOM 1467 N N . PHE A 1 180 ? -1.864 8.008 14.664 1 97.12 180 PHE A N 1
ATOM 1468 C CA . PHE A 1 180 ? -3.068 8.641 14.141 1 97.12 180 PHE A CA 1
ATOM 1469 C C . PHE A 1 180 ? -3.359 9.938 14.883 1 97.12 180 PHE A C 1
ATOM 1471 O O . PHE A 1 180 ? -3.871 10.898 14.297 1 97.12 180 PHE A O 1
ATOM 1478 N N . ASP A 1 181 ? -3.006 10.023 16.203 1 94.12 181 ASP A N 1
ATOM 1479 C CA . ASP A 1 181 ? -3.156 11.258 16.953 1 94.12 181 ASP A CA 1
ATOM 1480 C C . ASP A 1 181 ? -2.312 12.383 16.344 1 94.12 181 ASP A C 1
ATOM 1482 O O . ASP A 1 181 ? -2.795 13.5 16.156 1 94.12 181 ASP A O 1
ATOM 1486 N N . ILE A 1 182 ? -1.139 12.047 16.031 1 93 182 ILE A N 1
ATOM 1487 C CA . ILE A 1 182 ? -0.22 13.039 15.484 1 93 182 ILE A CA 1
ATOM 1488 C C . ILE A 1 182 ? -0.64 13.391 14.062 1 93 182 ILE A C 1
ATOM 1490 O O . ILE A 1 182 ? -0.59 14.562 13.664 1 93 182 ILE A O 1
ATOM 1494 N N . ALA A 1 183 ? -1.062 12.375 13.273 1 95 183 ALA A N 1
ATOM 1495 C CA . ALA A 1 183 ? -1.559 12.648 11.93 1 95 183 ALA A CA 1
ATOM 1496 C C . ALA A 1 183 ? -2.727 13.633 11.961 1 95 183 ALA A C 1
ATOM 1498 O O . ALA A 1 183 ? -2.77 14.586 11.172 1 95 183 ALA A O 1
ATOM 1499 N N . GLU A 1 184 ? -3.613 13.383 12.859 1 92.62 184 GLU A N 1
ATOM 1500 C CA . GLU A 1 184 ? -4.762 14.273 13.016 1 92.62 184 GLU A CA 1
ATOM 1501 C C . GLU A 1 184 ? -4.32 15.688 13.383 1 92.62 184 GLU A C 1
ATOM 1503 O O . GLU A 1 184 ? -4.816 16.672 12.828 1 92.62 184 GLU A O 1
ATOM 1508 N N . LYS A 1 185 ? -3.453 15.805 14.281 1 88.75 185 LYS A N 1
ATOM 1509 C CA . LYS A 1 185 ? -2.951 17.094 14.727 1 88.75 185 LYS A CA 1
ATOM 1510 C C . LYS A 1 185 ? -2.271 17.844 13.586 1 88.75 185 LYS A C 1
ATOM 1512 O O . LYS A 1 185 ? -2.529 19.031 13.375 1 88.75 185 LYS A O 1
ATOM 1517 N N . ILE A 1 186 ? -1.485 17.188 12.844 1 86.88 186 ILE A N 1
ATOM 1518 C CA . ILE A 1 186 ? -0.732 17.766 11.742 1 86.88 186 ILE A CA 1
ATOM 1519 C C . ILE A 1 186 ? -1.697 18.297 10.68 1 86.88 186 ILE A C 1
ATOM 1521 O O . ILE A 1 186 ? -1.49 19.391 10.133 1 86.88 186 ILE A O 1
ATOM 1525 N N . MET A 1 187 ? -2.717 17.562 10.492 1 87.25 187 MET A N 1
ATOM 1526 C CA . MET A 1 187 ? -3.613 17.891 9.391 1 87.25 187 MET A CA 1
ATOM 1527 C C . MET A 1 187 ? -4.617 18.969 9.812 1 87.25 187 MET A C 1
ATOM 1529 O O . MET A 1 187 ? -4.988 19.812 9.008 1 87.25 187 MET A O 1
ATOM 1533 N N . PHE A 1 188 ? -4.953 19 11.07 1 83.44 188 PHE A N 1
ATOM 1534 C CA . PHE A 1 188 ? -6.164 19.766 11.359 1 83.44 188 PHE A CA 1
ATOM 1535 C C . PHE A 1 188 ? -5.926 20.75 12.492 1 83.44 188 PHE A C 1
ATOM 1537 O O . PHE A 1 188 ? -6.801 21.562 12.82 1 83.44 188 PHE A O 1
ATOM 1544 N N . GLU A 1 189 ? -4.828 20.688 13.133 1 74.81 189 GLU A N 1
ATOM 1545 C CA . GLU A 1 189 ? -4.605 21.531 14.297 1 74.81 189 GLU A CA 1
ATOM 1546 C C . GLU A 1 189 ? -4.805 23.016 13.961 1 74.81 189 GLU A C 1
ATOM 1548 O O . GLU A 1 189 ? -5.324 23.781 14.773 1 74.81 189 GLU A O 1
ATOM 1553 N N . LYS A 1 190 ? -4.367 23.359 12.758 1 68.94 190 LYS A N 1
ATOM 1554 C CA . LYS A 1 190 ? -4.512 24.75 12.383 1 68.94 190 LYS A CA 1
ATOM 1555 C C . LYS A 1 190 ? -5.98 25.109 12.172 1 68.94 190 LYS A C 1
ATOM 1557 O O . LYS A 1 190 ? -6.355 26.281 12.266 1 68.94 190 LYS A O 1
ATOM 1562 N N . TYR A 1 191 ? -6.668 24.172 11.938 1 63.97 191 TYR A N 1
ATOM 1563 C CA . TYR A 1 191 ? -8.047 24.438 11.531 1 63.97 191 TYR A CA 1
ATOM 1564 C C . TYR A 1 191 ? -9.023 24.078 12.641 1 63.97 191 TYR A C 1
ATOM 1566 O O . TYR A 1 191 ? -10.18 24.516 12.633 1 63.97 191 TYR A O 1
ATOM 1574 N N . LEU A 1 192 ? -8.547 23.109 13.383 1 56.34 192 LEU A N 1
ATOM 1575 C CA . LEU A 1 192 ? -9.422 22.781 14.5 1 56.34 192 LEU A CA 1
ATOM 1576 C C . LEU A 1 192 ? -9.312 23.812 15.617 1 56.34 192 LEU A C 1
ATOM 1578 O O . LEU A 1 192 ? -9.859 23.625 16.703 1 56.34 192 LEU A O 1
ATOM 1582 N N . LYS A 1 193 ? -8.68 24.938 15.523 1 50.88 193 LYS A N 1
ATOM 1583 C CA . LYS A 1 193 ? -8.734 25.953 16.578 1 50.88 193 LYS A CA 1
ATOM 1584 C C . LYS A 1 193 ? -10.109 25.969 17.25 1 50.88 193 LYS A C 1
ATOM 1586 O O . LYS A 1 193 ? -11.117 25.688 16.609 1 50.88 193 LYS A O 1
ATOM 1591 N N . THR A 1 194 ? -10.102 26.188 18.609 1 41.25 194 THR A N 1
ATOM 1592 C CA . THR A 1 194 ? -10.844 26.156 19.875 1 41.25 194 THR A CA 1
ATOM 1593 C C . THR A 1 194 ? -12.164 26.906 19.75 1 41.25 194 THR A C 1
ATOM 1595 O O . THR A 1 194 ? -12.18 28.078 19.406 1 41.25 194 THR A O 1
ATOM 1598 N N . GLU A 1 195 ? -13.18 26.266 19.312 1 37.34 195 GLU A N 1
ATOM 1599 C CA . GLU A 1 195 ? -14.367 26.812 19.953 1 37.34 195 GLU A CA 1
ATOM 1600 C C . GLU A 1 195 ? -14.07 27.266 21.375 1 37.34 195 GLU A C 1
ATOM 1602 O O . GLU A 1 195 ? -13.805 26.438 22.25 1 37.34 195 GLU A O 1
ATOM 1607 N N . LYS A 1 196 ? -13.086 28.219 21.656 1 34.47 196 LYS A N 1
ATOM 1608 C CA . LYS A 1 196 ? -13.383 28.984 22.859 1 34.47 196 LYS A CA 1
ATOM 1609 C C . LYS A 1 196 ? -14.648 29.828 22.672 1 34.47 196 LYS A C 1
ATOM 1611 O O . LYS A 1 196 ? -14.867 30.406 21.609 1 34.47 196 LYS A O 1
ATOM 1616 N N . MET B 1 1 ? 29.812 -13.008 -19.734 1 45.75 1 MET B N 1
ATOM 1617 C CA . MET B 1 1 ? 28.812 -13.938 -20.234 1 45.75 1 MET B CA 1
ATOM 1618 C C . MET B 1 1 ? 27.781 -14.266 -19.172 1 45.75 1 MET B C 1
ATOM 1620 O O . MET B 1 1 ? 26.578 -14.172 -19.406 1 45.75 1 MET B O 1
ATOM 1624 N N . GLY B 1 2 ? 28.219 -14.609 -17.875 1 54.28 2 GLY B N 1
ATOM 1625 C CA . GLY B 1 2 ? 27.391 -14.977 -16.75 1 54.28 2 GLY B CA 1
ATOM 1626 C C . GLY B 1 2 ? 26.516 -13.836 -16.266 1 54.28 2 GLY B C 1
ATOM 1627 O O . GLY B 1 2 ? 25.312 -14.016 -16.047 1 54.28 2 GLY B O 1
ATOM 1628 N N . LYS B 1 3 ? 27.141 -12.68 -16.469 1 66.88 3 LYS B N 1
ATOM 1629 C CA . LYS B 1 3 ? 26.438 -11.492 -15.984 1 66.88 3 LYS B CA 1
ATOM 1630 C C . LYS B 1 3 ? 25.344 -11.07 -16.969 1 66.88 3 LYS B C 1
ATOM 1632 O O . LYS B 1 3 ? 24.266 -10.648 -16.562 1 66.88 3 LYS B O 1
ATOM 1637 N N . ASP B 1 4 ? 25.562 -11.414 -18.125 1 87.06 4 ASP B N 1
ATOM 1638 C CA . ASP B 1 4 ? 24.625 -11.055 -19.172 1 87.06 4 ASP B CA 1
ATOM 1639 C C . ASP B 1 4 ? 23.391 -11.953 -19.141 1 87.06 4 ASP B C 1
ATOM 1641 O O . ASP B 1 4 ? 22.266 -11.492 -19.328 1 87.06 4 ASP B O 1
ATOM 1645 N N . ILE B 1 5 ? 23.688 -13.266 -18.812 1 91.62 5 ILE B N 1
ATOM 1646 C CA . ILE B 1 5 ? 22.578 -14.219 -18.766 1 91.62 5 ILE B CA 1
ATOM 1647 C C . ILE B 1 5 ? 21.672 -13.891 -17.578 1 91.62 5 ILE B C 1
ATOM 1649 O O . ILE B 1 5 ? 20.438 -13.914 -17.703 1 91.62 5 ILE B O 1
ATOM 1653 N N . GLU B 1 6 ? 22.297 -13.555 -16.516 1 92.56 6 GLU B N 1
ATOM 1654 C CA . GLU B 1 6 ? 21.531 -13.211 -15.32 1 92.56 6 GLU B CA 1
ATOM 1655 C C . GLU B 1 6 ? 20.688 -11.961 -15.555 1 92.56 6 GLU B C 1
ATOM 1657 O O . GLU B 1 6 ? 19.531 -11.891 -15.117 1 92.56 6 GLU B O 1
ATOM 1662 N N . LYS B 1 7 ? 21.266 -11.078 -16.25 1 93.94 7 LYS B N 1
ATOM 1663 C CA . LYS B 1 7 ? 20.531 -9.859 -16.578 1 93.94 7 LYS B CA 1
ATOM 1664 C C . LYS B 1 7 ? 19.344 -10.164 -17.484 1 93.94 7 LYS B C 1
ATOM 1666 O O . LYS B 1 7 ? 18.266 -9.586 -17.312 1 93.94 7 LYS B O 1
ATOM 1671 N N . ASN B 1 8 ? 19.562 -10.984 -18.406 1 95.56 8 ASN B N 1
ATOM 1672 C CA . ASN B 1 8 ? 18.484 -11.406 -19.297 1 95.56 8 ASN B CA 1
ATOM 1673 C C . ASN B 1 8 ? 17.344 -12.086 -18.516 1 95.56 8 ASN B C 1
ATOM 1675 O O . ASN B 1 8 ? 16.172 -11.828 -18.781 1 95.56 8 ASN B O 1
ATOM 1679 N N . ILE B 1 9 ? 17.734 -12.938 -17.609 1 96.56 9 ILE B N 1
ATOM 1680 C CA . ILE B 1 9 ? 16.766 -13.641 -16.766 1 96.56 9 ILE B CA 1
ATOM 1681 C C . ILE B 1 9 ? 15.984 -12.625 -15.93 1 96.56 9 ILE B C 1
ATOM 1683 O O . ILE B 1 9 ? 14.75 -12.695 -15.852 1 96.56 9 ILE B O 1
ATOM 1687 N N . LEU B 1 10 ? 16.672 -11.703 -15.414 1 95.44 10 LEU B N 1
ATOM 1688 C CA . LEU B 1 10 ? 16.031 -10.703 -14.562 1 95.44 10 LEU B CA 1
ATOM 1689 C C . LEU B 1 10 ? 15.062 -9.844 -15.375 1 95.44 10 LEU B C 1
ATOM 1691 O O . LEU B 1 10 ? 13.953 -9.555 -14.922 1 95.44 10 LEU B O 1
ATOM 1695 N N . ASN B 1 11 ? 15.461 -9.453 -16.547 1 95.12 11 ASN B N 1
ATOM 1696 C CA . ASN B 1 11 ? 14.586 -8.68 -17.422 1 95.12 11 ASN B CA 1
ATOM 1697 C C . ASN B 1 11 ? 13.32 -9.453 -17.781 1 95.12 11 ASN B C 1
ATOM 1699 O O . ASN B 1 11 ? 12.227 -8.898 -17.781 1 95.12 11 ASN B O 1
ATOM 1703 N N . ALA B 1 12 ? 13.508 -10.688 -18.109 1 96.69 12 ALA B N 1
ATOM 1704 C CA . ALA B 1 12 ? 12.375 -11.562 -18.422 1 96.69 12 ALA B CA 1
ATOM 1705 C C . ALA B 1 12 ? 11.453 -11.711 -17.219 1 96.69 12 ALA B C 1
ATOM 1707 O O . ALA B 1 12 ? 10.227 -11.648 -17.344 1 96.69 12 ALA B O 1
ATOM 1708 N N . ALA B 1 13 ? 12.109 -11.898 -16.047 1 96.44 13 ALA B N 1
ATOM 1709 C CA . ALA B 1 13 ? 11.344 -12.055 -14.82 1 96.44 13 ALA B CA 1
ATOM 1710 C C . ALA B 1 13 ? 10.547 -10.797 -14.508 1 96.44 13 ALA B C 1
ATOM 1712 O O . ALA B 1 13 ? 9.383 -10.875 -14.102 1 96.44 13 ALA B O 1
ATOM 1713 N N . ILE B 1 14 ? 11.125 -9.68 -14.719 1 94.44 14 ILE B N 1
ATOM 1714 C CA . ILE B 1 14 ? 10.461 -8.406 -14.484 1 94.44 14 ILE B CA 1
ATOM 1715 C C . ILE B 1 14 ? 9.234 -8.289 -15.391 1 94.44 14 ILE B C 1
ATOM 1717 O O . ILE B 1 14 ? 8.156 -7.891 -14.938 1 94.44 14 ILE B O 1
ATOM 1721 N N . LYS B 1 15 ? 9.359 -8.656 -16.578 1 93.81 15 LYS B N 1
ATOM 1722 C CA . LYS B 1 15 ? 8.25 -8.617 -17.516 1 93.81 15 LYS B CA 1
ATOM 1723 C C . LYS B 1 15 ? 7.121 -9.547 -17.078 1 93.81 15 LYS B C 1
ATOM 1725 O O . LYS B 1 15 ? 5.949 -9.156 -17.078 1 93.81 15 LYS B O 1
ATOM 1730 N N . VAL B 1 16 ? 7.477 -10.75 -16.656 1 94.81 16 VAL B N 1
ATOM 1731 C CA . VAL B 1 16 ? 6.484 -11.727 -16.234 1 94.81 16 VAL B CA 1
ATOM 1732 C C . VAL B 1 16 ? 5.789 -11.25 -14.969 1 94.81 16 VAL B C 1
ATOM 1734 O O . VAL B 1 16 ? 4.562 -11.305 -14.867 1 94.81 16 VAL B O 1
ATOM 1737 N N . VAL B 1 17 ? 6.547 -10.727 -14.047 1 93.44 17 VAL B N 1
ATOM 1738 C CA . VAL B 1 17 ? 6.02 -10.273 -12.766 1 93.44 17 VAL B CA 1
ATOM 1739 C C . VAL B 1 17 ? 5.09 -9.078 -12.977 1 93.44 17 VAL B C 1
ATOM 1741 O O . VAL B 1 17 ? 4.082 -8.938 -12.281 1 93.44 17 VAL B O 1
ATOM 1744 N N . SER B 1 18 ? 5.445 -8.273 -13.914 1 88.62 18 SER B N 1
ATOM 1745 C CA . SER B 1 18 ? 4.621 -7.102 -14.188 1 88.62 18 SER B CA 1
ATOM 1746 C C . SER B 1 18 ? 3.219 -7.504 -14.633 1 88.62 18 SER B C 1
ATOM 1748 O O . SER B 1 18 ? 2.248 -6.789 -14.367 1 88.62 18 SER B O 1
ATOM 1750 N N . GLN B 1 19 ? 3.078 -8.688 -15.148 1 86.5 19 GLN B N 1
ATOM 1751 C CA . GLN B 1 19 ? 1.799 -9.148 -15.672 1 86.5 19 GLN B CA 1
ATOM 1752 C C . GLN B 1 19 ? 1.118 -10.109 -14.703 1 86.5 19 GLN B C 1
ATOM 1754 O O . GLN B 1 19 ? -0.076 -9.977 -14.422 1 86.5 19 GLN B O 1
ATOM 1759 N N . GLU B 1 20 ? 1.938 -11.047 -14.117 1 88.44 20 GLU B N 1
ATOM 1760 C CA . GLU B 1 20 ? 1.392 -12.148 -13.328 1 88.44 20 GLU B CA 1
ATOM 1761 C C . GLU B 1 20 ? 1.45 -11.836 -11.836 1 88.44 20 GLU B C 1
ATOM 1763 O O . GLU B 1 20 ? 0.868 -12.555 -11.023 1 88.44 20 GLU B O 1
ATOM 1768 N N . LYS B 1 21 ? 2.125 -10.781 -11.5 1 90.25 21 LYS B N 1
ATOM 1769 C CA . LYS B 1 21 ? 2.475 -10.508 -10.109 1 90.25 21 LYS B CA 1
ATOM 1770 C C . LYS B 1 21 ? 3.379 -11.602 -9.547 1 90.25 21 LYS B C 1
ATOM 1772 O O . LYS B 1 21 ? 3.568 -12.648 -10.18 1 90.25 21 LYS B O 1
ATOM 1777 N N . ILE B 1 22 ? 3.92 -11.383 -8.422 1 91.19 22 ILE B N 1
ATOM 1778 C CA . ILE B 1 22 ? 4.973 -12.227 -7.871 1 91.19 22 ILE B CA 1
ATOM 1779 C C . ILE B 1 22 ? 4.418 -13.617 -7.582 1 91.19 22 ILE B C 1
ATOM 1781 O O . ILE B 1 22 ? 4.996 -14.625 -8.008 1 91.19 22 ILE B O 1
ATOM 1785 N N . SER B 1 23 ? 3.279 -13.711 -6.961 1 88.19 23 SER B N 1
ATOM 1786 C CA . SER B 1 23 ? 2.74 -15 -6.539 1 88.19 23 SER B CA 1
ATOM 1787 C C . SER B 1 23 ? 2.262 -15.812 -7.738 1 88.19 23 SER B C 1
ATOM 1789 O O . SER B 1 23 ? 2.234 -17.047 -7.684 1 88.19 23 SER B O 1
ATOM 1791 N N . GLY B 1 24 ? 1.975 -15.133 -8.82 1 89.62 24 GLY B N 1
ATOM 1792 C CA . GLY B 1 24 ? 1.481 -15.805 -10.008 1 89.62 24 GLY B CA 1
ATOM 1793 C C . GLY B 1 24 ? 2.586 -16.203 -10.969 1 89.62 24 GLY B C 1
ATOM 1794 O O . GLY B 1 24 ? 2.338 -16.906 -11.953 1 89.62 24 GLY B O 1
ATOM 1795 N N . THR B 1 25 ? 3.729 -15.805 -10.68 1 93.31 25 THR B N 1
ATOM 1796 C CA . THR B 1 25 ? 4.875 -16.078 -11.539 1 93.31 25 THR B CA 1
ATOM 1797 C C . THR B 1 25 ? 5.387 -17.5 -11.312 1 93.31 25 THR B C 1
ATOM 1799 O O . THR B 1 25 ? 5.406 -17.984 -10.18 1 93.31 25 THR B O 1
ATOM 1802 N N . ARG B 1 26 ? 5.766 -18.156 -12.43 1 94.44 26 ARG B N 1
ATOM 1803 C CA . ARG B 1 26 ? 6.355 -19.484 -12.391 1 94.44 26 ARG B CA 1
ATOM 1804 C C . ARG B 1 26 ? 7.676 -19.531 -13.156 1 94.44 26 ARG B C 1
ATOM 1806 O O . ARG B 1 26 ? 7.898 -18.719 -14.062 1 94.44 26 ARG B O 1
ATOM 1813 N N . MET B 1 27 ? 8.406 -20.547 -12.773 1 96.19 27 MET B N 1
ATOM 1814 C CA . MET B 1 27 ? 9.727 -20.688 -13.383 1 96.19 27 MET B CA 1
ATOM 1815 C C . MET B 1 27 ? 9.617 -20.9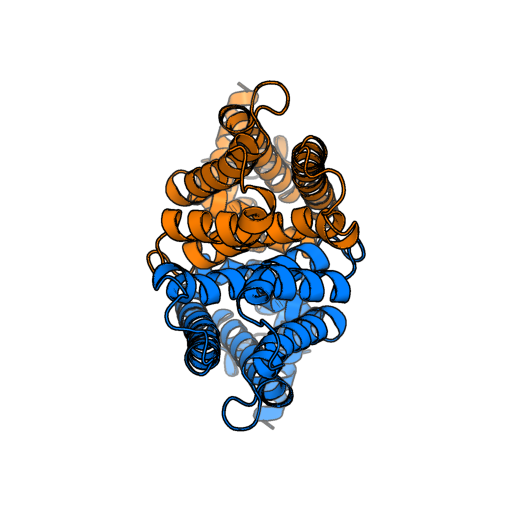06 -14.883 1 96.19 27 MET B C 1
ATOM 1817 O O . MET B 1 27 ? 10.398 -20.344 -15.656 1 96.19 27 MET B O 1
ATOM 1821 N N . HIS B 1 28 ? 8.617 -21.625 -15.25 1 97.06 28 HIS B N 1
ATOM 1822 C CA . HIS B 1 28 ? 8.508 -21.938 -16.672 1 97.06 28 HIS B CA 1
ATOM 1823 C C . HIS B 1 28 ? 8.133 -20.719 -17.484 1 97.06 28 HIS B C 1
ATOM 1825 O O . HIS B 1 28 ? 8.531 -20.594 -18.656 1 97.06 28 HIS B O 1
ATOM 1831 N N . MET B 1 29 ? 7.363 -19.766 -16.969 1 96.94 29 MET B N 1
ATOM 1832 C CA . MET B 1 29 ? 7 -18.516 -17.641 1 96.94 29 MET B CA 1
ATOM 1833 C C . MET B 1 29 ? 8.234 -17.656 -17.875 1 96.94 29 MET B C 1
ATOM 1835 O O . MET B 1 29 ? 8.375 -17.047 -18.938 1 96.94 29 MET B O 1
ATOM 1839 N N . ILE B 1 30 ? 9.125 -17.609 -16.859 1 97.75 30 ILE B N 1
ATOM 1840 C CA . ILE B 1 30 ? 10.352 -16.812 -16.953 1 97.75 30 ILE B CA 1
ATOM 1841 C C . ILE B 1 30 ? 11.273 -17.406 -18.016 1 97.75 30 ILE B C 1
ATOM 1843 O O . ILE B 1 30 ? 11.836 -16.688 -18.844 1 97.75 30 ILE B O 1
ATOM 1847 N N . ALA B 1 31 ? 11.391 -18.734 -17.984 1 98.31 31 ALA B N 1
ATOM 1848 C CA . ALA B 1 31 ? 12.227 -19.422 -18.953 1 98.31 31 ALA B CA 1
ATOM 1849 C C . ALA B 1 31 ? 11.766 -19.141 -20.375 1 98.31 31 ALA B C 1
ATOM 1851 O O . ALA B 1 31 ? 12.578 -18.828 -21.25 1 98.31 31 ALA B O 1
ATOM 1852 N N . LYS B 1 32 ? 10.477 -19.234 -20.562 1 98.25 32 LYS B N 1
ATOM 1853 C CA . LYS B 1 32 ? 9.891 -18.969 -21.875 1 98.25 32 LYS B CA 1
ATOM 1854 C C . LYS B 1 32 ? 10.164 -17.547 -22.328 1 98.25 32 LYS B C 1
ATOM 1856 O O . LYS B 1 32 ? 10.594 -17.312 -23.453 1 98.25 32 LYS B O 1
ATOM 1861 N N . GLU B 1 33 ? 9.977 -16.594 -21.469 1 97.56 33 GLU B N 1
ATOM 1862 C CA . GLU B 1 33 ? 10.203 -15.188 -21.781 1 97.56 33 GLU B CA 1
ATOM 1863 C C . GLU B 1 33 ? 11.672 -14.914 -22.078 1 97.56 33 GLU B C 1
ATOM 1865 O O . GLU B 1 33 ? 12 -14.07 -22.922 1 97.56 33 GLU B O 1
ATOM 1870 N N . ALA B 1 34 ? 12.539 -15.617 -21.391 1 97.5 34 ALA B N 1
ATOM 1871 C CA . ALA B 1 34 ? 13.977 -15.438 -21.547 1 97.5 34 ALA B CA 1
ATOM 1872 C C . ALA B 1 34 ? 14.516 -16.266 -22.703 1 97.5 34 ALA B C 1
ATOM 1874 O O . ALA B 1 34 ? 15.711 -16.234 -23 1 97.5 34 ALA B O 1
ATOM 1875 N N . ASN B 1 35 ? 13.68 -17.031 -23.281 1 97.5 35 ASN B N 1
ATOM 1876 C CA . ASN B 1 35 ? 14.039 -17.891 -24.406 1 97.5 35 ASN B CA 1
ATOM 1877 C C . ASN B 1 35 ? 15.141 -18.875 -24.016 1 97.5 35 ASN B C 1
ATOM 1879 O O . ASN B 1 35 ? 16.172 -18.969 -24.688 1 97.5 35 ASN B O 1
ATOM 1883 N N . MET B 1 36 ? 14.828 -19.609 -22.953 1 97.25 36 MET B N 1
ATOM 1884 C CA . MET B 1 36 ? 15.758 -20.641 -22.5 1 97.25 36 MET B CA 1
ATOM 1885 C C . MET B 1 36 ? 15 -21.812 -21.875 1 97.25 36 MET B C 1
ATOM 1887 O O . MET B 1 36 ? 13.805 -21.719 -21.609 1 97.25 36 MET B O 1
ATOM 1891 N N . SER B 1 37 ? 15.727 -22.891 -21.672 1 96.88 37 SER B N 1
ATOM 1892 C CA . SER B 1 37 ? 15.109 -24.047 -21.016 1 96.88 37 SER B CA 1
ATOM 1893 C C . SER B 1 37 ? 14.992 -23.828 -19.516 1 96.88 37 SER B C 1
ATOM 1895 O O . SER B 1 37 ? 15.75 -23.047 -18.938 1 96.88 37 SER B O 1
ATOM 1897 N N . GLN B 1 38 ? 14.078 -24.484 -18.938 1 96.56 38 GLN B N 1
ATOM 1898 C CA . GLN B 1 38 ? 13.945 -24.422 -17.484 1 96.56 38 GLN B CA 1
ATOM 1899 C C . GLN B 1 38 ? 15.203 -24.938 -16.781 1 96.56 38 GLN B C 1
ATOM 1901 O O . GLN B 1 38 ? 15.586 -24.422 -15.727 1 96.56 38 GLN B O 1
ATOM 1906 N N . ALA B 1 39 ? 15.797 -25.922 -17.391 1 96.06 39 ALA B N 1
ATOM 1907 C CA . ALA B 1 39 ? 17.031 -26.469 -16.828 1 96.06 39 ALA B CA 1
ATOM 1908 C C . ALA B 1 39 ? 18.109 -25.406 -16.766 1 96.06 39 ALA B C 1
ATOM 1910 O O . ALA B 1 39 ? 18.781 -25.25 -15.734 1 96.06 39 ALA B O 1
ATOM 1911 N N . ASN B 1 40 ? 18.281 -24.703 -17.797 1 96.12 40 ASN B N 1
ATOM 1912 C CA . ASN B 1 40 ? 19.266 -23.625 -17.844 1 96.12 40 ASN B CA 1
ATOM 1913 C C . ASN B 1 40 ? 18.938 -22.531 -16.828 1 96.12 40 ASN B C 1
ATOM 1915 O O . ASN B 1 40 ? 19.844 -21.969 -16.219 1 96.12 40 ASN B O 1
ATOM 1919 N N . LEU B 1 41 ? 17.672 -22.203 -16.703 1 97.44 41 LEU B N 1
ATOM 1920 C CA . LEU B 1 41 ? 17.25 -21.203 -15.719 1 97.44 41 LEU B CA 1
ATOM 1921 C C . LEU B 1 41 ? 17.609 -21.656 -14.305 1 97.44 41 LEU B C 1
ATOM 1923 O O . LEU B 1 41 ? 18.156 -20.859 -13.523 1 97.44 41 LEU B O 1
ATOM 1927 N N . HIS B 1 42 ? 17.391 -22.922 -14.031 1 96.44 42 HIS B N 1
ATOM 1928 C CA . HIS B 1 42 ? 17.641 -23.469 -12.703 1 96.44 42 HIS B CA 1
ATOM 1929 C C . HIS B 1 42 ? 19.141 -23.5 -12.398 1 96.44 42 HIS B C 1
ATOM 1931 O O . HIS B 1 42 ? 19.531 -23.438 -11.234 1 96.44 42 HIS B O 1
ATOM 1937 N N . TYR B 1 43 ? 19.875 -23.594 -13.461 1 95.81 43 TYR B N 1
ATOM 1938 C CA . TYR B 1 43 ? 21.328 -23.531 -13.281 1 95.81 43 TYR B CA 1
ATOM 1939 C C . TYR B 1 43 ? 21.75 -22.203 -12.688 1 95.81 43 TYR B C 1
ATOM 1941 O O . TYR B 1 43 ? 22.656 -22.141 -11.852 1 95.81 43 TYR B O 1
ATOM 1949 N N . HIS B 1 44 ? 21.062 -21.188 -13.039 1 95.56 44 HIS B N 1
ATOM 1950 C CA . HIS B 1 44 ? 21.422 -19.844 -12.594 1 95.56 44 HIS B CA 1
ATOM 1951 C C . HIS B 1 44 ? 20.641 -19.453 -11.344 1 95.56 44 HIS B C 1
ATOM 1953 O O . HIS B 1 44 ? 21.172 -18.734 -10.484 1 95.56 44 HIS B O 1
ATOM 1959 N N . PHE B 1 45 ? 19.312 -19.859 -11.305 1 96.75 45 PHE B N 1
ATOM 1960 C CA . PHE B 1 45 ? 18.438 -19.594 -10.156 1 96.75 45 PHE B CA 1
ATOM 1961 C C . PHE B 1 45 ? 17.688 -20.859 -9.75 1 96.75 45 PHE B C 1
ATOM 1963 O O . PHE B 1 45 ? 16.781 -21.297 -10.445 1 96.75 45 PHE B O 1
ATOM 1970 N N . ALA B 1 46 ? 18.016 -21.234 -8.609 1 95.25 46 ALA B N 1
ATOM 1971 C CA . ALA B 1 46 ? 17.484 -22.516 -8.164 1 95.25 46 ALA B CA 1
ATOM 1972 C C . ALA B 1 46 ? 15.984 -22.438 -7.914 1 95.25 46 ALA B C 1
ATOM 1974 O O . ALA B 1 46 ? 15.258 -23.391 -8.203 1 95.25 46 ALA B O 1
ATOM 1975 N N . THR B 1 47 ? 15.586 -21.281 -7.426 1 95.25 47 THR B N 1
ATOM 1976 C CA . THR B 1 47 ? 14.18 -21.172 -7.062 1 95.25 47 THR B CA 1
ATOM 1977 C C . THR B 1 47 ? 13.594 -19.844 -7.531 1 95.25 47 THR B C 1
ATOM 1979 O O . THR B 1 47 ? 14.336 -18.906 -7.832 1 95.25 47 THR B O 1
ATOM 1982 N N . LYS B 1 48 ? 12.328 -19.781 -7.598 1 94.56 48 LYS B N 1
ATOM 1983 C CA . LYS B 1 48 ? 11.609 -18.531 -7.875 1 94.56 48 LYS B CA 1
ATOM 1984 C C . LYS B 1 48 ? 11.992 -17.453 -6.883 1 94.56 48 LYS B C 1
ATOM 1986 O O . LYS B 1 48 ? 12.203 -16.297 -7.266 1 94.56 48 LYS B O 1
ATOM 1991 N N . ASN B 1 49 ? 12.086 -17.875 -5.664 1 94.81 49 ASN B N 1
ATOM 1992 C CA . ASN B 1 49 ? 12.438 -16.922 -4.613 1 94.81 49 ASN B CA 1
ATOM 1993 C C . ASN B 1 49 ? 13.789 -16.266 -4.883 1 94.81 49 ASN B C 1
ATOM 1995 O O . ASN B 1 49 ? 13.945 -15.055 -4.68 1 94.81 49 ASN B O 1
ATOM 1999 N N . ASP B 1 50 ? 14.688 -16.938 -5.375 1 95.94 50 ASP B N 1
ATOM 2000 C CA . ASP B 1 50 ? 16 -16.391 -5.684 1 95.94 50 ASP B CA 1
ATOM 2001 C C . ASP B 1 50 ? 15.898 -15.281 -6.734 1 95.94 50 ASP B C 1
ATOM 2003 O O . ASP B 1 50 ? 16.547 -14.242 -6.613 1 95.94 50 ASP B O 1
ATOM 2007 N N . ILE B 1 51 ? 15.102 -15.539 -7.711 1 96.38 51 ILE B N 1
ATOM 2008 C CA . ILE B 1 51 ? 14.914 -14.555 -8.766 1 96.38 51 ILE B CA 1
ATOM 2009 C C . ILE B 1 51 ? 14.203 -13.32 -8.211 1 96.38 51 ILE B C 1
ATOM 2011 O O . ILE B 1 51 ? 14.586 -12.188 -8.508 1 96.38 51 ILE B O 1
ATOM 2015 N N . MET B 1 52 ? 13.18 -13.578 -7.383 1 95.5 52 MET B N 1
ATOM 2016 C CA . MET B 1 52 ? 12.406 -12.477 -6.812 1 95.5 52 MET B CA 1
ATOM 2017 C C . MET B 1 52 ? 13.289 -11.586 -5.938 1 95.5 52 MET B C 1
ATOM 2019 O O . MET B 1 52 ? 13.188 -10.359 -6.004 1 95.5 52 MET B O 1
ATOM 2023 N N . ILE B 1 53 ? 14.18 -12.25 -5.207 1 95.69 53 ILE B N 1
ATOM 2024 C CA . ILE B 1 53 ? 15.086 -11.5 -4.34 1 95.69 53 ILE B CA 1
ATOM 2025 C C . ILE B 1 53 ? 16.062 -10.688 -5.191 1 95.69 53 ILE B C 1
ATOM 2027 O O . ILE B 1 53 ? 16.344 -9.531 -4.879 1 95.69 53 ILE B O 1
ATOM 2031 N N . ALA B 1 54 ? 16.484 -11.258 -6.246 1 95.19 54 ALA B N 1
ATOM 2032 C CA . ALA B 1 54 ? 17.391 -10.555 -7.141 1 95.19 54 ALA B CA 1
ATOM 2033 C C . ALA B 1 54 ? 16.719 -9.336 -7.766 1 95.19 54 ALA B C 1
ATOM 2035 O O . ALA B 1 54 ? 17.344 -8.273 -7.891 1 95.19 54 ALA B O 1
ATOM 2036 N N . ILE B 1 55 ? 15.469 -9.453 -8.156 1 95.19 55 ILE B N 1
ATOM 2037 C CA . ILE B 1 55 ? 14.711 -8.336 -8.703 1 95.19 55 ILE B CA 1
ATOM 2038 C C . ILE B 1 55 ? 14.57 -7.238 -7.652 1 95.19 55 ILE B C 1
ATOM 2040 O O . ILE B 1 55 ? 14.836 -6.066 -7.926 1 95.19 55 ILE B O 1
ATOM 2044 N N . LEU B 1 56 ? 14.195 -7.648 -6.461 1 94.38 56 LEU B N 1
ATOM 2045 C CA . LEU B 1 56 ? 14.023 -6.699 -5.371 1 94.38 56 LEU B CA 1
ATOM 2046 C C . LEU B 1 56 ? 15.312 -5.938 -5.098 1 94.38 56 LEU B C 1
ATOM 2048 O O . LEU B 1 56 ? 15.305 -4.711 -4.957 1 94.38 56 LEU B O 1
ATOM 2052 N N . ASP B 1 57 ? 16.359 -6.695 -5.035 1 94.12 57 ASP B N 1
ATOM 2053 C CA . ASP B 1 57 ? 17.656 -6.074 -4.785 1 94.12 57 ASP B CA 1
ATOM 2054 C C . ASP B 1 57 ? 18.016 -5.07 -5.879 1 94.12 57 ASP B C 1
ATOM 2056 O O . ASP B 1 57 ? 18.531 -3.988 -5.59 1 94.12 57 ASP B O 1
ATOM 2060 N N . SER B 1 58 ? 17.703 -5.422 -7.078 1 91.81 58 SER B N 1
ATOM 2061 C CA . SER B 1 58 ? 17.969 -4.535 -8.203 1 91.81 58 SER B CA 1
ATOM 2062 C C . SER B 1 58 ? 17.141 -3.26 -8.117 1 91.81 58 SER B C 1
ATOM 2064 O O . SER B 1 58 ? 17.656 -2.162 -8.328 1 91.81 58 SER B O 1
ATOM 2066 N N . ILE B 1 59 ? 15.914 -3.377 -7.797 1 90.19 59 ILE B N 1
ATOM 2067 C CA . ILE B 1 59 ? 15.016 -2.236 -7.672 1 90.19 59 ILE B CA 1
ATOM 2068 C C . ILE B 1 59 ? 15.484 -1.333 -6.531 1 90.19 59 ILE B C 1
ATOM 2070 O O . ILE B 1 59 ? 15.547 -0.111 -6.688 1 90.19 59 ILE B O 1
ATOM 2074 N N . GLN B 1 60 ? 15.852 -1.945 -5.414 1 89.81 60 GLN B N 1
ATOM 2075 C CA . GLN B 1 60 ? 16.312 -1.183 -4.262 1 89.81 60 GLN B CA 1
ATOM 2076 C C . GLN B 1 60 ? 17.609 -0.428 -4.582 1 89.81 60 GLN B C 1
ATOM 2078 O O . GLN B 1 60 ? 17.797 0.708 -4.137 1 89.81 60 GLN B O 1
ATOM 2083 N N . GLU B 1 61 ? 18.438 -1.057 -5.277 1 90.19 61 GLU B N 1
ATOM 2084 C CA . GLU B 1 61 ? 19.703 -0.419 -5.676 1 90.19 61 GLU B CA 1
ATOM 2085 C C . GLU B 1 61 ? 19.438 0.786 -6.574 1 90.19 61 GLU B C 1
ATOM 2087 O O . GLU B 1 61 ? 20.078 1.829 -6.422 1 90.19 61 GLU B O 1
ATOM 2092 N N . GLN B 1 62 ? 18.547 0.596 -7.52 1 88.19 62 GLN B N 1
ATOM 2093 C CA . GLN B 1 62 ? 18.203 1.69 -8.422 1 88.19 62 GLN B CA 1
ATOM 2094 C C . GLN B 1 62 ? 17.578 2.852 -7.656 1 88.19 62 GLN B C 1
ATOM 2096 O O . GLN B 1 62 ? 17.891 4.016 -7.91 1 88.19 62 GLN B O 1
ATOM 2101 N N . PHE B 1 63 ? 16.734 2.539 -6.754 1 87.31 63 PHE B N 1
ATOM 2102 C CA . PHE B 1 63 ? 16.094 3.555 -5.922 1 87.31 63 PHE B CA 1
ATOM 2103 C C . PHE B 1 63 ? 17.141 4.32 -5.113 1 87.31 63 PHE B C 1
ATOM 2105 O O . PHE B 1 63 ? 17.125 5.555 -5.074 1 87.31 63 PHE B O 1
ATOM 2112 N N . SER B 1 64 ? 18.031 3.613 -4.453 1 86.25 64 SER B N 1
ATOM 2113 C CA . SER B 1 64 ? 19.062 4.223 -3.623 1 86.25 64 SER B CA 1
ATOM 2114 C C . SER B 1 64 ? 19.984 5.125 -4.449 1 86.25 64 SER B C 1
ATOM 2116 O O . SER B 1 64 ? 20.375 6.203 -3.998 1 86.25 64 SER B O 1
ATOM 2118 N N . SER B 1 65 ? 20.281 4.652 -5.617 1 89.31 65 SER B N 1
ATOM 2119 C CA . SER B 1 65 ? 21.156 5.422 -6.488 1 89.31 65 SER B CA 1
ATOM 2120 C C . SER B 1 65 ? 20.5 6.734 -6.91 1 89.31 65 SER B C 1
ATOM 2122 O O . SER B 1 65 ? 21.172 7.773 -6.977 1 89.31 65 SER B O 1
ATOM 2124 N N . ARG B 1 66 ? 19.25 6.727 -7.125 1 89.06 66 ARG B N 1
ATOM 2125 C CA . ARG B 1 66 ? 18.531 7.914 -7.578 1 89.06 66 ARG B CA 1
ATOM 2126 C C . ARG B 1 66 ? 18.281 8.875 -6.418 1 89.06 66 ARG B C 1
ATOM 2128 O O . ARG B 1 66 ? 18.203 10.086 -6.617 1 89.06 66 ARG B O 1
ATOM 2135 N N . ARG B 1 67 ? 18.203 8.312 -5.242 1 87.12 67 ARG B N 1
ATOM 2136 C CA . ARG B 1 67 ? 17.922 9.117 -4.055 1 87.12 67 ARG B CA 1
ATOM 2137 C C . ARG B 1 67 ? 19.016 10.148 -3.82 1 87.12 67 ARG B C 1
ATOM 2139 O O . ARG B 1 67 ? 18.734 11.25 -3.342 1 87.12 67 ARG B O 1
ATOM 2146 N N . THR B 1 68 ? 20.219 9.82 -4.188 1 88.38 68 THR B N 1
ATOM 2147 C CA . THR B 1 68 ? 21.359 10.688 -3.945 1 88.38 68 THR B CA 1
ATOM 2148 C C . THR B 1 68 ? 21.25 11.977 -4.758 1 88.38 68 THR B C 1
ATOM 2150 O O . THR B 1 68 ? 21.875 12.984 -4.418 1 88.38 68 THR B O 1
ATOM 2153 N N . LYS B 1 69 ? 20.469 11.922 -5.758 1 91.88 69 LYS B N 1
ATOM 2154 C CA . LYS B 1 69 ? 20.25 13.109 -6.586 1 91.88 69 LYS B CA 1
ATOM 2155 C C . LYS B 1 69 ? 19.312 14.094 -5.895 1 91.88 69 LYS B C 1
ATOM 2157 O O . LYS B 1 69 ? 19.312 15.281 -6.211 1 91.88 69 LYS B O 1
ATOM 2162 N N . TYR B 1 70 ? 18.547 13.648 -4.949 1 93.38 70 TYR B N 1
ATOM 2163 C CA . TYR B 1 70 ? 17.484 14.461 -4.375 1 93.38 70 TYR B CA 1
ATOM 2164 C C . TYR B 1 70 ? 17.812 14.844 -2.938 1 93.38 70 TYR B C 1
ATOM 2166 O O . TYR B 1 70 ? 17.406 15.914 -2.467 1 93.38 70 TYR B O 1
ATOM 2174 N N . ILE B 1 71 ? 18.516 13.977 -2.266 1 91.44 71 ILE B N 1
ATOM 2175 C CA . ILE B 1 71 ? 18.781 14.141 -0.838 1 91.44 71 ILE B CA 1
ATOM 2176 C C . ILE B 1 71 ? 20.281 14.328 -0.6 1 91.44 71 ILE B C 1
ATOM 2178 O O . ILE B 1 71 ? 21.094 13.594 -1.157 1 91.44 71 ILE B O 1
ATOM 2182 N N . ASP B 1 72 ? 20.578 15.32 0.085 1 92.5 72 ASP B N 1
ATOM 2183 C CA . ASP B 1 72 ? 21.938 15.609 0.529 1 92.5 72 ASP B CA 1
ATOM 2184 C C . ASP B 1 72 ? 21.953 16.125 1.965 1 92.5 72 ASP B C 1
ATOM 2186 O O . ASP B 1 72 ? 21.828 17.344 2.195 1 92.5 72 ASP B O 1
ATOM 2190 N N . LEU B 1 73 ? 22.109 15.203 2.871 1 86.06 73 LEU B N 1
ATOM 2191 C CA . LEU B 1 73 ? 21.969 15.508 4.289 1 86.06 73 LEU B CA 1
ATOM 2192 C C . LEU B 1 73 ? 23.062 16.453 4.762 1 86.06 73 LEU B C 1
ATOM 2194 O O . LEU B 1 73 ? 22.906 17.141 5.77 1 86.06 73 LEU B O 1
ATOM 2198 N N . LYS B 1 74 ? 24.125 16.531 4.066 1 88.06 74 LYS B N 1
ATOM 2199 C CA . LYS B 1 74 ? 25.266 17.344 4.469 1 88.06 74 LYS B CA 1
ATOM 2200 C C . LYS B 1 74 ? 25.156 18.75 3.904 1 88.06 74 LYS B C 1
ATOM 2202 O O . LYS B 1 74 ? 25.438 19.734 4.609 1 88.06 74 LYS B O 1
ATOM 2207 N N . ASN B 1 75 ? 24.656 18.906 2.684 1 91.69 75 ASN B N 1
ATOM 2208 C CA . ASN B 1 75 ? 24.812 20.172 1.982 1 91.69 75 ASN B CA 1
ATOM 2209 C C . ASN B 1 75 ? 23.469 20.875 1.771 1 91.69 75 ASN B C 1
ATOM 2211 O O . ASN B 1 75 ? 23.422 22.031 1.378 1 91.69 75 ASN B O 1
ATOM 2215 N N . LYS B 1 76 ? 22.391 20.219 1.981 1 92 76 LYS B N 1
ATOM 2216 C CA . LYS B 1 76 ? 21.062 20.812 1.8 1 92 76 LYS B CA 1
ATOM 2217 C C . LYS B 1 76 ? 20.406 21.109 3.145 1 92 76 LYS B C 1
ATOM 2219 O O . LYS B 1 76 ? 20.688 20.438 4.141 1 92 76 LYS B O 1
ATOM 2224 N N . SER B 1 77 ? 19.562 22.141 3.105 1 89 77 SER B N 1
ATOM 2225 C CA . SER B 1 77 ? 18.781 22.453 4.293 1 89 77 SER B CA 1
ATOM 2226 C C . SER B 1 77 ? 17.734 21.391 4.578 1 89 77 SER B C 1
ATOM 2228 O O . SER B 1 77 ? 17.484 20.516 3.736 1 89 77 SER B O 1
ATOM 2230 N N . THR B 1 78 ? 17.172 21.438 5.773 1 88.19 78 THR B N 1
ATOM 2231 C CA . THR B 1 78 ? 16.094 20.547 6.156 1 88.19 78 THR B CA 1
ATOM 2232 C C . THR B 1 78 ? 14.938 20.625 5.164 1 88.19 78 THR B C 1
ATOM 2234 O O . THR B 1 78 ? 14.453 19.609 4.672 1 88.19 78 THR B O 1
ATOM 2237 N N . ALA B 1 79 ? 14.586 21.828 4.863 1 88.38 79 ALA B N 1
ATOM 2238 C CA . ALA B 1 79 ? 13.477 22.047 3.943 1 88.38 79 ALA B CA 1
ATOM 2239 C C . ALA B 1 79 ? 13.789 21.469 2.564 1 88.38 79 ALA B C 1
ATOM 2241 O O . ALA B 1 79 ? 12.93 20.844 1.941 1 88.38 79 ALA B O 1
ATOM 2242 N N . GLU B 1 80 ? 14.992 21.656 2.102 1 92.19 80 GLU B N 1
ATOM 2243 C CA . GLU B 1 80 ? 15.406 21.141 0.799 1 92.19 80 GLU B CA 1
ATOM 2244 C C . GLU B 1 80 ? 15.398 19.609 0.779 1 92.19 80 GLU B C 1
ATOM 2246 O O . GLU B 1 80 ? 15 19 -0.217 1 92.19 80 GLU B O 1
ATOM 2251 N N . ASN B 1 81 ? 15.844 19.062 1.849 1 93.38 81 ASN B N 1
ATOM 2252 C CA . ASN B 1 81 ? 15.859 17.609 1.931 1 93.38 81 ASN B CA 1
ATOM 2253 C C . ASN B 1 81 ? 14.445 17.031 2.008 1 93.38 81 ASN B C 1
ATOM 2255 O O . ASN B 1 81 ? 14.156 16 1.393 1 93.38 81 ASN B O 1
ATOM 2259 N N . ILE B 1 82 ? 13.609 17.641 2.762 1 91.75 82 ILE B N 1
ATOM 2260 C CA . ILE B 1 82 ? 12.219 17.203 2.828 1 91.75 82 ILE B CA 1
ATOM 2261 C C . ILE B 1 82 ? 11.594 17.266 1.436 1 91.75 82 ILE B C 1
ATOM 2263 O O . ILE B 1 82 ? 10.984 16.281 0.987 1 91.75 82 ILE B O 1
ATOM 2267 N N . ARG B 1 83 ? 11.766 18.359 0.78 1 94 83 ARG B N 1
ATOM 2268 C CA . ARG B 1 83 ? 11.289 18.484 -0.593 1 94 83 ARG B CA 1
ATOM 2269 C C . ARG B 1 83 ? 11.898 17.406 -1.486 1 94 83 ARG B C 1
ATOM 2271 O O . ARG B 1 83 ? 11.219 16.875 -2.367 1 94 83 ARG B O 1
ATOM 2278 N N . GLY B 1 84 ? 13.109 17.125 -1.265 1 95.25 84 GLY B N 1
ATOM 2279 C CA . GLY B 1 84 ? 13.805 16.094 -2.025 1 95.25 84 GLY B CA 1
ATOM 2280 C C . GLY B 1 84 ? 13.156 14.727 -1.919 1 95.25 84 GLY B C 1
ATOM 2281 O O . GLY B 1 84 ? 13.047 14.008 -2.912 1 95.25 84 GLY B O 1
ATOM 2282 N N . PHE B 1 85 ? 12.711 14.336 -0.72 1 94.75 85 PHE B N 1
ATOM 2283 C CA . PHE B 1 85 ? 12.023 13.062 -0.543 1 94.75 85 PHE B CA 1
ATOM 2284 C C . PHE B 1 85 ? 10.773 12.992 -1.414 1 94.75 85 PHE B C 1
ATOM 2286 O O . PHE B 1 85 ? 10.555 12 -2.111 1 94.75 85 PHE B O 1
ATOM 2293 N N . PHE B 1 86 ? 10.023 14.008 -1.389 1 96.94 86 PHE B N 1
ATOM 2294 C CA . PHE B 1 86 ? 8.758 14.023 -2.115 1 96.94 86 PHE B CA 1
ATOM 2295 C C . PHE B 1 86 ? 9 14.109 -3.619 1 96.94 86 PHE B C 1
ATOM 2297 O O . PHE B 1 86 ? 8.297 13.461 -4.402 1 96.94 86 PHE B O 1
ATOM 2304 N N . GLU B 1 87 ? 10 14.867 -4.023 1 96.5 87 GLU B N 1
ATOM 2305 C CA . GLU B 1 87 ? 10.336 14.961 -5.438 1 96.5 87 GLU B CA 1
ATOM 2306 C C . GLU B 1 87 ? 10.82 13.625 -5.988 1 96.5 87 GLU B C 1
ATOM 2308 O O . GLU B 1 87 ? 10.469 13.242 -7.109 1 96.5 87 GLU B O 1
ATOM 2313 N N . GLN B 1 88 ? 11.602 13.023 -5.242 1 9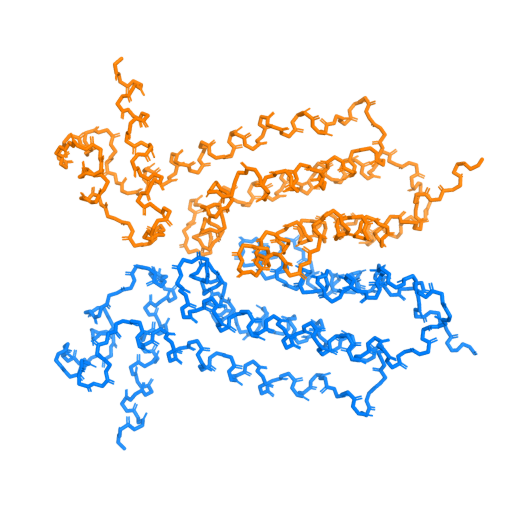5.12 88 GLN B N 1
ATOM 2314 C CA . GLN B 1 88 ? 12.07 11.703 -5.66 1 95.12 88 GLN B CA 1
ATOM 2315 C C . GLN B 1 88 ? 10.898 10.734 -5.832 1 95.12 88 GLN B C 1
ATOM 2317 O O . GLN B 1 88 ? 10.844 10 -6.82 1 95.12 88 GLN B O 1
ATOM 2322 N N . LYS B 1 89 ? 10.055 10.695 -4.875 1 95.94 89 LYS B N 1
ATOM 2323 C CA . LYS B 1 89 ? 8.906 9.789 -4.953 1 95.94 89 LYS B CA 1
ATOM 2324 C C . LYS B 1 89 ? 8.016 10.133 -6.145 1 95.94 89 LYS B C 1
ATOM 2326 O O . LYS B 1 89 ? 7.566 9.242 -6.863 1 95.94 89 LYS B O 1
ATOM 2331 N N . LYS B 1 90 ? 7.805 11.398 -6.305 1 96.69 90 LYS B N 1
ATOM 2332 C CA . LYS B 1 90 ? 7.02 11.836 -7.453 1 96.69 90 LYS B CA 1
ATOM 2333 C C . LYS B 1 90 ? 7.641 11.352 -8.758 1 96.69 90 LYS B C 1
ATOM 2335 O O . LYS B 1 90 ? 6.938 10.836 -9.633 1 96.69 90 LYS B O 1
ATOM 2340 N N . ASP B 1 91 ? 8.906 11.492 -8.875 1 95.31 91 ASP B N 1
ATOM 2341 C CA . ASP B 1 91 ? 9.633 11.062 -10.062 1 95.31 91 ASP B CA 1
ATOM 2342 C C . ASP B 1 91 ? 9.492 9.562 -10.281 1 95.31 91 ASP B C 1
ATOM 2344 O O . ASP B 1 91 ? 9.281 9.102 -11.406 1 95.31 91 ASP B O 1
ATOM 2348 N N . GLU B 1 92 ? 9.586 8.789 -9.219 1 94.38 92 GLU B N 1
ATOM 2349 C CA . GLU B 1 92 ? 9.43 7.336 -9.312 1 94.38 92 GLU B CA 1
ATOM 2350 C C . GLU B 1 92 ? 8.039 6.961 -9.82 1 94.38 92 GLU B C 1
ATOM 2352 O O . GLU B 1 92 ? 7.91 6.105 -10.695 1 94.38 92 GLU B O 1
ATOM 2357 N N . ILE B 1 93 ? 7.047 7.578 -9.289 1 95.94 93 ILE B N 1
ATOM 2358 C CA . ILE B 1 93 ? 5.664 7.262 -9.633 1 95.94 93 ILE B CA 1
ATOM 2359 C C . ILE B 1 93 ? 5.402 7.625 -11.094 1 95.94 93 ILE B C 1
ATOM 2361 O O . ILE B 1 93 ? 4.758 6.867 -11.82 1 95.94 93 ILE B O 1
ATOM 2365 N N . LEU B 1 94 ? 5.969 8.75 -11.562 1 95.25 94 LEU B N 1
ATOM 2366 C CA . LEU B 1 94 ? 5.637 9.273 -12.875 1 95.25 94 LEU B CA 1
ATOM 2367 C C . LEU B 1 94 ? 6.523 8.648 -13.953 1 95.25 94 LEU B C 1
ATOM 2369 O O . LEU B 1 94 ? 6.051 8.359 -15.055 1 95.25 94 LEU B O 1
ATOM 2373 N N . ASN B 1 95 ? 7.797 8.359 -13.641 1 93.62 95 ASN B N 1
ATOM 2374 C CA . ASN B 1 95 ? 8.75 8.039 -14.703 1 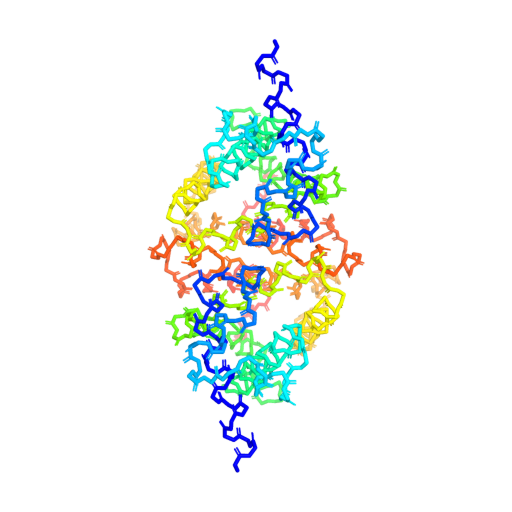93.62 95 ASN B CA 1
ATOM 2375 C C . ASN B 1 95 ? 9.289 6.617 -14.562 1 93.62 95 ASN B C 1
ATOM 2377 O O . ASN B 1 95 ? 9.992 6.125 -15.445 1 93.62 95 ASN B O 1
ATOM 2381 N N . ASN B 1 96 ? 8.984 5.941 -13.547 1 92.06 96 ASN B N 1
ATOM 2382 C CA . ASN B 1 96 ? 9.383 4.555 -13.328 1 92.06 96 ASN B CA 1
ATOM 2383 C C . ASN B 1 96 ? 8.211 3.699 -12.859 1 92.06 96 ASN B C 1
ATOM 2385 O O . ASN B 1 96 ? 8.32 2.953 -11.891 1 92.06 96 ASN B O 1
ATOM 2389 N N . LYS B 1 97 ? 7.164 3.785 -13.539 1 90.31 97 LYS B N 1
ATOM 2390 C CA . LYS B 1 97 ? 5.887 3.203 -13.141 1 90.31 97 LYS B CA 1
ATOM 2391 C C . LYS B 1 97 ? 5.988 1.687 -13.008 1 90.31 97 LYS B C 1
ATOM 2393 O O . LYS B 1 97 ? 5.414 1.099 -12.086 1 90.31 97 LYS B O 1
ATOM 2398 N N . GLU B 1 98 ? 6.664 1.084 -13.922 1 89.19 98 GLU B N 1
ATOM 2399 C CA . GLU B 1 98 ? 6.797 -0.369 -13.875 1 89.19 98 GLU B CA 1
ATOM 2400 C C . GLU B 1 98 ? 7.508 -0.815 -12.594 1 89.19 98 GLU B C 1
ATOM 2402 O O . GLU B 1 98 ? 7.031 -1.711 -11.898 1 89.19 98 GLU B O 1
ATOM 2407 N N . ALA B 1 99 ? 8.602 -0.158 -12.32 1 90.06 99 ALA B N 1
ATOM 2408 C CA . ALA B 1 99 ? 9.352 -0.485 -11.102 1 90.06 99 ALA B CA 1
ATOM 2409 C C . ALA B 1 99 ? 8.516 -0.215 -9.859 1 90.06 99 ALA B C 1
ATOM 2411 O O . ALA B 1 99 ? 8.555 -0.987 -8.898 1 90.06 99 ALA B O 1
ATOM 2412 N N . GLU B 1 100 ? 7.777 0.881 -9.93 1 92 100 GLU B N 1
ATOM 2413 C CA . GLU B 1 100 ? 6.898 1.229 -8.812 1 92 100 GLU B CA 1
ATOM 2414 C C . GLU B 1 100 ? 5.82 0.17 -8.609 1 92 100 GLU B C 1
ATOM 2416 O O . GLU B 1 100 ? 5.547 -0.237 -7.48 1 92 100 GLU B O 1
ATOM 2421 N N . SER B 1 101 ? 5.285 -0.301 -9.688 1 91.19 101 SER B N 1
ATOM 2422 C CA . SER B 1 101 ? 4.242 -1.318 -9.633 1 91.19 101 SER B CA 1
ATOM 2423 C C . SER B 1 101 ? 4.773 -2.627 -9.062 1 91.19 101 SER B C 1
ATOM 2425 O O . SER B 1 101 ? 4.102 -3.279 -8.258 1 91.19 101 SER B O 1
ATOM 2427 N N . ILE B 1 102 ? 5.934 -2.967 -9.453 1 92.69 102 ILE B N 1
ATOM 2428 C CA . ILE B 1 102 ? 6.551 -4.188 -8.945 1 92.69 102 ILE B CA 1
ATOM 2429 C C . ILE B 1 102 ? 6.852 -4.035 -7.457 1 92.69 102 ILE B C 1
ATOM 2431 O O . ILE B 1 102 ? 6.633 -4.961 -6.676 1 92.69 102 ILE B O 1
ATOM 2435 N N . GLN B 1 103 ? 7.328 -2.883 -7.082 1 91.31 103 GLN B N 1
ATOM 2436 C CA . GLN B 1 103 ? 7.672 -2.652 -5.684 1 91.31 103 GLN B CA 1
ATOM 2437 C C . GLN B 1 103 ? 6.438 -2.771 -4.789 1 91.31 103 GLN B C 1
ATOM 2439 O O . GLN B 1 103 ? 6.508 -3.34 -3.699 1 91.31 103 GLN B O 1
ATOM 2444 N N . VAL B 1 104 ? 5.312 -2.275 -5.25 1 91.06 104 VAL B N 1
ATOM 2445 C CA . VAL B 1 104 ? 4.102 -2.354 -4.438 1 91.06 104 VAL B CA 1
ATOM 2446 C C . VAL B 1 104 ? 3.697 -3.814 -4.25 1 91.06 104 VAL B C 1
ATOM 2448 O O . VAL B 1 104 ? 3.211 -4.199 -3.186 1 91.06 104 VAL B O 1
ATOM 2451 N N . ASP B 1 105 ? 3.941 -4.594 -5.285 1 92.38 105 ASP B N 1
ATOM 2452 C CA . ASP B 1 105 ? 3.695 -6.027 -5.148 1 92.38 105 ASP B CA 1
ATOM 2453 C C . ASP B 1 105 ? 4.594 -6.641 -4.078 1 92.38 105 ASP B C 1
ATOM 2455 O O . ASP B 1 105 ? 4.164 -7.516 -3.322 1 92.38 105 ASP B O 1
ATOM 2459 N N . TYR B 1 106 ? 5.82 -6.211 -4.016 1 92.38 106 TYR B N 1
ATOM 2460 C CA . TYR B 1 106 ? 6.754 -6.715 -3.018 1 92.38 106 TYR B CA 1
ATOM 2461 C C . TYR B 1 106 ? 6.32 -6.32 -1.611 1 92.38 106 TYR B C 1
ATOM 2463 O O . TYR B 1 106 ? 6.562 -7.055 -0.65 1 92.38 106 TYR B O 1
ATOM 2471 N N . TRP B 1 107 ? 5.676 -5.203 -1.509 1 89.38 107 TRP B N 1
ATOM 2472 C CA . TRP B 1 107 ? 5.172 -4.836 -0.189 1 89.38 107 TRP B CA 1
ATOM 2473 C C . TRP B 1 107 ? 4.18 -5.875 0.322 1 89.38 107 TRP B C 1
ATOM 2475 O O . TRP B 1 107 ? 4.242 -6.281 1.484 1 89.38 107 TRP B O 1
ATOM 2485 N N . VAL B 1 108 ? 3.385 -6.328 -0.536 1 88.62 108 VAL B N 1
ATOM 2486 C CA . VAL B 1 108 ? 2.398 -7.34 -0.181 1 88.62 108 VAL B CA 1
ATOM 2487 C C . VAL B 1 108 ? 3.102 -8.648 0.157 1 88.62 108 VAL B C 1
ATOM 2489 O O . VAL B 1 108 ? 2.754 -9.312 1.137 1 88.62 108 VAL B O 1
ATOM 2492 N N . GLN B 1 109 ? 4.141 -8.977 -0.625 1 90.5 109 GLN B N 1
ATOM 2493 C CA . GLN B 1 109 ? 4.906 -10.188 -0.344 1 90.5 109 GLN B CA 1
ATOM 2494 C C . GLN B 1 109 ? 5.586 -10.109 1.02 1 90.5 109 GLN B C 1
ATOM 2496 O O . GLN B 1 109 ? 5.77 -11.125 1.69 1 90.5 109 GLN B O 1
ATOM 2501 N N . GLY B 1 110 ? 5.949 -8.953 1.404 1 90.44 110 GLY B N 1
ATOM 2502 C CA . GLY B 1 110 ? 6.594 -8.734 2.689 1 90.44 110 GLY B CA 1
ATOM 2503 C C . GLY B 1 110 ? 5.715 -9.117 3.867 1 90.44 110 GLY B C 1
ATOM 2504 O O . GLY B 1 110 ? 6.215 -9.359 4.969 1 90.44 110 GLY B O 1
ATOM 2505 N N . THR B 1 111 ? 4.445 -9.242 3.633 1 87.38 111 THR B N 1
ATOM 2506 C CA . THR B 1 111 ? 3.541 -9.617 4.715 1 87.38 111 THR B CA 1
ATOM 2507 C C . THR B 1 111 ? 3.49 -11.141 4.871 1 87.38 111 THR B C 1
ATOM 2509 O O . THR B 1 111 ? 2.975 -11.648 5.867 1 87.38 111 THR B O 1
ATOM 2512 N N . ALA B 1 112 ? 4.109 -11.922 3.947 1 84.88 112 ALA B N 1
ATOM 2513 C CA . ALA B 1 112 ? 3.949 -13.375 3.979 1 84.88 112 ALA B CA 1
ATOM 2514 C C . ALA B 1 112 ? 5.301 -14.07 3.893 1 84.88 112 ALA B C 1
ATOM 2516 O O . ALA B 1 112 ? 5.43 -15.242 4.266 1 84.88 112 ALA B O 1
ATOM 2517 N N . ASN B 1 113 ? 6.305 -13.352 3.342 1 90.25 113 ASN B N 1
ATOM 2518 C CA . ASN B 1 113 ? 7.633 -13.914 3.119 1 90.25 113 ASN B CA 1
ATOM 2519 C C . ASN B 1 113 ? 8.672 -13.289 4.047 1 90.25 113 ASN B C 1
ATOM 2521 O O . ASN B 1 113 ? 8.984 -12.102 3.924 1 90.25 113 ASN B O 1
ATOM 2525 N N . ASP B 1 114 ? 9.281 -14.062 4.855 1 92.75 114 ASP B N 1
ATOM 2526 C CA . ASP B 1 114 ? 10.148 -13.555 5.91 1 92.75 114 ASP B CA 1
ATOM 2527 C C . ASP B 1 114 ? 11.375 -12.844 5.324 1 92.75 114 ASP B C 1
ATOM 2529 O O . ASP B 1 114 ? 11.828 -11.836 5.859 1 92.75 114 ASP B O 1
ATOM 2533 N N . GLU B 1 115 ? 11.883 -13.43 4.316 1 94.69 115 GLU B N 1
ATOM 2534 C CA . GLU B 1 115 ? 13.062 -12.828 3.707 1 94.69 115 GLU B CA 1
ATOM 2535 C C . GLU B 1 115 ? 12.734 -11.469 3.102 1 94.69 115 GLU B C 1
ATOM 2537 O O . GLU B 1 115 ? 13.469 -10.5 3.311 1 94.69 115 GLU B O 1
ATOM 2542 N N . ILE B 1 116 ? 11.656 -11.367 2.41 1 93.62 116 ILE B N 1
ATOM 2543 C CA . ILE B 1 116 ? 11.219 -10.117 1.807 1 93.62 116 ILE B CA 1
ATOM 2544 C C . ILE B 1 116 ? 10.82 -9.133 2.9 1 93.62 116 ILE B C 1
ATOM 2546 O O . ILE B 1 116 ? 11.141 -7.941 2.82 1 93.62 116 ILE B O 1
ATOM 2550 N N . ARG B 1 117 ? 10.18 -9.641 3.924 1 94.5 117 ARG B N 1
ATOM 2551 C CA . ARG B 1 117 ? 9.789 -8.805 5.055 1 94.5 117 ARG B CA 1
ATOM 2552 C C . ARG B 1 117 ? 11.008 -8.125 5.672 1 94.5 117 ARG B C 1
ATOM 2554 O O . ARG B 1 117 ? 10.992 -6.914 5.906 1 94.5 117 ARG B O 1
ATOM 2561 N N . SER B 1 118 ? 12.039 -8.891 5.875 1 95.62 118 SER B N 1
ATOM 2562 C CA . SER B 1 118 ? 13.258 -8.352 6.484 1 95.62 118 SER B CA 1
ATOM 2563 C C . SER B 1 118 ? 13.867 -7.25 5.625 1 95.62 118 SER B C 1
ATOM 2565 O O . SER B 1 118 ? 14.359 -6.246 6.148 1 95.62 118 SER B O 1
ATOM 2567 N N . LYS B 1 119 ? 13.797 -7.434 4.367 1 93.38 119 LYS B N 1
ATOM 2568 C CA . LYS B 1 119 ? 14.336 -6.43 3.455 1 93.38 119 LYS B CA 1
ATOM 2569 C C . LYS B 1 119 ? 13.547 -5.129 3.529 1 93.38 119 LYS B C 1
ATOM 2571 O O . LYS B 1 119 ? 14.125 -4.043 3.559 1 93.38 119 LYS B O 1
ATOM 2576 N N . PHE B 1 120 ? 12.258 -5.219 3.701 1 92.56 120 PHE B N 1
ATOM 2577 C CA . PHE B 1 120 ? 11.438 -4.016 3.756 1 92.56 120 PHE B CA 1
ATOM 2578 C C . PHE B 1 120 ? 11.5 -3.381 5.141 1 92.56 120 PHE B C 1
ATOM 2580 O O . PHE B 1 120 ? 11.43 -2.156 5.27 1 92.56 120 PHE B O 1
ATOM 2587 N N . GLN B 1 121 ? 11.625 -4.23 6.105 1 95.12 121 GLN B N 1
ATOM 2588 C CA . GLN B 1 121 ? 11.867 -3.656 7.422 1 95.12 121 GLN B CA 1
ATOM 2589 C C . GLN B 1 121 ? 13.133 -2.801 7.422 1 95.12 121 GLN B C 1
ATOM 2591 O O . GLN B 1 121 ? 13.141 -1.69 7.957 1 95.12 121 GLN B O 1
ATOM 2596 N N . ASN B 1 122 ? 14.094 -3.32 6.797 1 93.06 122 ASN B N 1
ATOM 2597 C CA . ASN B 1 122 ? 15.336 -2.562 6.68 1 93.06 122 ASN B CA 1
ATOM 2598 C C . ASN B 1 122 ? 15.148 -1.305 5.836 1 93.06 122 ASN B C 1
ATOM 2600 O O . ASN B 1 122 ? 15.633 -0.232 6.199 1 93.06 122 ASN B O 1
ATOM 2604 N N . THR B 1 123 ? 14.414 -1.393 4.742 1 90.19 123 THR B N 1
ATOM 2605 C CA . THR B 1 123 ? 14.148 -0.26 3.863 1 90.19 123 THR B CA 1
ATOM 2606 C C . THR B 1 123 ? 13.375 0.826 4.598 1 90.19 123 THR B C 1
ATOM 2608 O O . THR B 1 123 ? 13.727 2.006 4.531 1 90.19 123 THR B O 1
ATOM 2611 N N . PHE B 1 124 ? 12.359 0.403 5.309 1 93.19 124 PHE B N 1
ATOM 2612 C CA . PHE B 1 124 ? 11.594 1.359 6.098 1 93.19 124 PHE B CA 1
ATOM 2613 C C . PHE B 1 124 ? 12.484 2.047 7.125 1 93.19 124 PHE B C 1
ATOM 2615 O O . PHE B 1 124 ? 12.414 3.266 7.301 1 93.19 124 PHE B O 1
ATOM 2622 N N . ASN B 1 125 ? 13.305 1.266 7.738 1 94.31 125 ASN B N 1
ATOM 2623 C CA . ASN B 1 125 ? 14.211 1.822 8.742 1 94.31 125 ASN B CA 1
ATOM 2624 C C . ASN B 1 125 ? 15.148 2.859 8.133 1 94.31 125 ASN B C 1
ATOM 2626 O O . ASN B 1 125 ? 15.398 3.906 8.742 1 94.31 125 ASN B O 1
ATOM 2630 N N . ILE B 1 126 ? 15.625 2.574 7.027 1 89.88 126 ILE B N 1
ATOM 2631 C CA . ILE B 1 126 ? 16.531 3.502 6.352 1 89.88 126 ILE B CA 1
ATOM 2632 C C . ILE B 1 126 ? 15.781 4.789 6.012 1 89.88 126 ILE B C 1
ATOM 2634 O O . ILE B 1 126 ? 16.266 5.891 6.293 1 89.88 126 ILE B O 1
ATOM 2638 N N . TRP B 1 127 ? 14.562 4.676 5.414 1 90.88 127 TRP B N 1
ATOM 2639 C CA . TRP B 1 127 ? 13.742 5.836 5.078 1 90.88 127 TRP B CA 1
ATOM 2640 C C . TRP B 1 127 ? 13.453 6.676 6.32 1 90.88 127 TRP B C 1
ATOM 2642 O O . TRP B 1 127 ? 13.695 7.883 6.328 1 90.88 127 TRP B O 1
ATOM 2652 N N . ARG B 1 128 ? 13.008 6.016 7.32 1 94.88 128 ARG B N 1
ATOM 2653 C CA . ARG B 1 128 ? 12.602 6.695 8.547 1 94.88 128 ARG B CA 1
ATOM 2654 C C . ARG B 1 128 ? 13.797 7.344 9.234 1 94.88 128 ARG B C 1
ATOM 2656 O O . ARG B 1 128 ? 13.703 8.477 9.719 1 94.88 128 ARG B O 1
ATOM 2663 N N . SER B 1 129 ? 14.922 6.668 9.227 1 93.38 129 SER B N 1
ATOM 2664 C CA . SER B 1 129 ? 16.125 7.203 9.852 1 93.38 129 SER B CA 1
ATOM 2665 C C . SER B 1 129 ? 16.641 8.43 9.094 1 93.38 129 SER B C 1
ATOM 2667 O O . SER B 1 129 ? 17.062 9.406 9.711 1 93.38 129 SER B O 1
ATOM 2669 N N . ASN B 1 130 ? 16.609 8.375 7.789 1 90.94 130 ASN B N 1
ATOM 2670 C CA . ASN B 1 130 ? 17.031 9.523 6.996 1 90.94 130 ASN B CA 1
ATOM 2671 C C . ASN B 1 130 ? 16.156 10.734 7.242 1 90.94 130 ASN B C 1
ATOM 2673 O O . ASN B 1 130 ? 16.641 11.852 7.391 1 90.94 130 ASN B O 1
ATOM 2677 N N . ILE B 1 131 ? 14.906 10.516 7.305 1 91.88 131 ILE B N 1
ATOM 2678 C CA . ILE B 1 131 ? 13.961 11.594 7.574 1 91.88 131 ILE B CA 1
ATOM 2679 C C . ILE B 1 131 ? 14.219 12.172 8.961 1 91.88 131 ILE B C 1
ATOM 2681 O O . ILE B 1 131 ? 14.266 13.391 9.141 1 91.88 131 ILE B O 1
ATOM 2685 N N . SER B 1 132 ? 14.367 11.273 9.898 1 91.44 132 SER B N 1
ATOM 2686 C CA . SER B 1 132 ? 14.664 11.695 11.266 1 91.44 132 SER B CA 1
ATOM 2687 C C . SER B 1 132 ? 15.938 12.531 11.32 1 91.44 132 SER B C 1
ATOM 2689 O O . SER B 1 132 ? 16 13.531 12.039 1 91.44 132 SER B O 1
ATOM 2691 N N . GLU B 1 133 ? 16.906 12.094 10.641 1 89.44 133 GLU B N 1
ATOM 2692 C CA . GLU B 1 133 ? 18.172 12.82 10.609 1 89.44 133 GLU B CA 1
ATOM 2693 C C . GLU B 1 133 ? 17.984 14.234 10.062 1 89.44 133 GLU B C 1
ATOM 2695 O O . GLU B 1 133 ? 18.547 15.188 10.594 1 89.44 133 GLU B O 1
ATOM 2700 N N . VAL B 1 134 ? 17.25 14.336 9.031 1 87.38 134 VAL B N 1
ATOM 2701 C CA . VAL B 1 134 ? 16.969 15.633 8.43 1 87.38 134 VAL B CA 1
ATOM 2702 C C . VAL B 1 134 ? 16.219 16.516 9.43 1 87.38 134 VAL B C 1
ATOM 2704 O O . VAL B 1 134 ? 16.547 17.688 9.609 1 87.38 134 VAL B O 1
ATOM 2707 N N . LEU B 1 135 ? 15.234 15.945 10.094 1 85.69 135 LEU B N 1
ATOM 2708 C CA . LEU B 1 135 ? 14.414 16.688 11.039 1 85.69 135 LEU B CA 1
ATOM 2709 C C . LEU B 1 135 ? 15.234 17.125 12.25 1 85.69 135 LEU B C 1
ATOM 2711 O O . LEU B 1 135 ? 14.977 18.188 12.836 1 85.69 135 LEU B O 1
ATOM 2715 N N . ASN B 1 136 ? 16.094 16.344 12.602 1 83.31 136 ASN B N 1
ATOM 2716 C CA . ASN B 1 136 ? 16.906 16.625 13.773 1 83.31 136 ASN B CA 1
ATOM 2717 C C . ASN B 1 136 ? 17.922 17.734 13.5 1 83.31 136 ASN B C 1
ATOM 2719 O O . ASN B 1 136 ? 18.453 18.344 14.43 1 83.31 136 ASN B O 1
ATOM 2723 N N . LYS B 1 137 ? 18.281 17.969 12.273 1 77.25 137 LYS B N 1
ATOM 2724 C CA . LYS B 1 137 ? 19.141 19.109 11.93 1 77.25 137 LYS B CA 1
ATOM 2725 C C . LYS B 1 137 ? 18.391 20.422 12.094 1 77.25 137 LYS B C 1
ATOM 2727 O O . LYS B 1 137 ? 19.016 21.484 12.211 1 77.25 137 LYS B O 1
ATOM 2732 N N . SER B 1 138 ? 17.172 20.266 11.828 1 61.22 138 SER B N 1
ATOM 2733 C CA . SER B 1 138 ? 16.344 21.469 11.852 1 61.22 138 SER B CA 1
ATOM 2734 C C . SER B 1 138 ? 16.328 22.094 13.242 1 61.22 138 SER B C 1
ATOM 2736 O O . SER B 1 138 ? 16.484 21.406 14.25 1 61.22 138 SER B O 1
ATOM 2738 N N . GLU B 1 139 ? 16.812 23.297 13.219 1 54 139 GLU B N 1
ATOM 2739 C CA . GLU B 1 139 ? 16.656 24.172 14.375 1 54 139 GLU B CA 1
ATOM 2740 C C . GLU B 1 139 ? 15.242 24.094 14.953 1 54 139 GLU B C 1
ATOM 2742 O O . GLU B 1 139 ? 14.844 24.953 15.742 1 54 139 GLU B O 1
ATOM 2747 N N . PHE B 1 140 ? 14.625 23.188 14.438 1 52.44 140 PHE B N 1
ATOM 2748 C CA . PHE B 1 140 ? 13.273 23.078 14.977 1 52.44 140 PHE B CA 1
ATOM 2749 C C . PHE B 1 140 ? 13.312 22.875 16.484 1 52.44 140 PHE B C 1
ATOM 2751 O O . PHE B 1 140 ? 13.336 21.75 16.969 1 52.44 140 PHE B O 1
ATOM 2758 N N . LYS B 1 141 ? 14.406 23.5 17.047 1 49.41 141 LYS B N 1
ATOM 2759 C CA . LYS B 1 141 ? 14.742 23.406 18.469 1 49.41 141 LYS B CA 1
ATOM 2760 C C . LYS B 1 141 ? 13.516 23.031 19.297 1 49.41 141 LYS B C 1
ATOM 2762 O O . LYS B 1 141 ? 13.414 21.906 19.766 1 49.41 141 LYS B O 1
ATOM 2767 N N . ASP B 1 142 ? 13.148 24.078 20.156 1 49.66 142 ASP B N 1
ATOM 2768 C CA . ASP B 1 142 ? 12.469 24.016 21.453 1 49.66 142 ASP B CA 1
ATOM 2769 C C . ASP B 1 142 ? 11.078 23.391 21.312 1 49.66 142 ASP B C 1
ATOM 2771 O O . ASP B 1 142 ? 10.438 23.047 22.297 1 49.66 142 ASP B O 1
ATOM 2775 N N . ASP B 1 143 ? 10.398 23.484 19.984 1 51.03 143 ASP B N 1
ATOM 2776 C CA . ASP B 1 143 ? 8.938 23.422 20.047 1 51.03 143 ASP B CA 1
ATOM 2777 C C . ASP B 1 143 ? 8.43 22.094 19.484 1 51.03 143 ASP B C 1
ATOM 2779 O O . ASP B 1 143 ? 7.219 21.859 19.453 1 51.03 143 ASP B O 1
ATOM 2783 N N . LEU B 1 144 ? 9.242 21.359 18.625 1 56.03 144 LEU B N 1
ATOM 2784 C CA . LEU B 1 144 ? 8.469 20.188 18.203 1 56.03 144 LEU B CA 1
ATOM 2785 C C . LEU B 1 144 ? 8.344 19.188 19.344 1 56.03 144 LEU B C 1
ATOM 2787 O O . LEU B 1 144 ? 9.344 18.828 19.969 1 56.03 144 LEU B O 1
ATOM 2791 N N . ASP B 1 145 ? 7.129 19.062 19.766 1 68.19 145 ASP B N 1
ATOM 2792 C CA . ASP B 1 145 ? 6.711 18 20.672 1 68.19 145 ASP B CA 1
ATOM 2793 C C . ASP B 1 145 ? 7.324 16.656 20.266 1 68.19 145 ASP B C 1
ATOM 2795 O O . ASP B 1 145 ? 7.414 16.344 19.062 1 68.19 145 ASP B O 1
ATOM 2799 N N . LYS B 1 146 ? 8.305 16.109 21.062 1 77.81 146 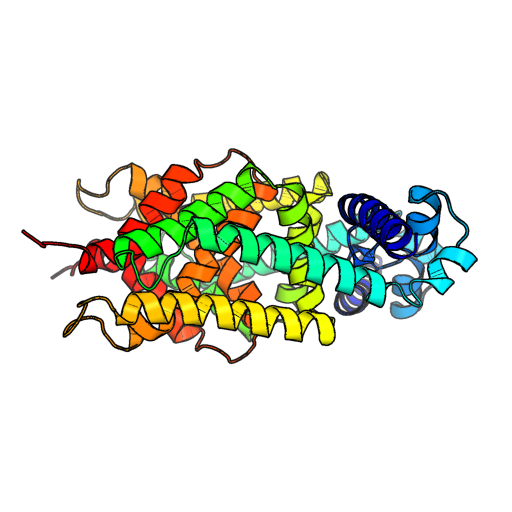LYS B N 1
ATOM 2800 C CA . LYS B 1 146 ? 8.977 14.828 20.922 1 77.81 146 LYS B CA 1
ATOM 2801 C C . LYS B 1 146 ? 8.078 13.82 20.203 1 77.81 146 LYS B C 1
ATOM 2803 O O . LYS B 1 146 ? 8.539 13.062 19.344 1 77.81 146 LYS B O 1
ATOM 2808 N N . LYS B 1 147 ? 6.844 13.891 20.484 1 81.38 147 LYS B N 1
ATOM 2809 C CA . LYS B 1 147 ? 5.902 12.961 19.875 1 81.38 147 LYS B CA 1
ATOM 2810 C C . LYS B 1 147 ? 5.762 13.227 18.375 1 81.38 147 LYS B C 1
ATOM 2812 O O . LYS B 1 147 ? 5.676 12.289 17.578 1 81.38 147 LYS B O 1
ATOM 2817 N N . TYR B 1 148 ? 5.883 14.43 18.016 1 79.62 148 TYR B N 1
ATOM 2818 C CA . TYR B 1 148 ? 5.812 14.828 16.625 1 79.62 148 TYR B CA 1
ATOM 2819 C C . TYR B 1 148 ? 7.043 14.344 15.859 1 79.62 148 TYR B C 1
ATOM 2821 O O . TYR B 1 148 ? 6.922 13.656 14.844 1 79.62 148 TYR B O 1
ATOM 2829 N N . ASN B 1 149 ? 8.117 14.586 16.453 1 83.19 149 ASN B N 1
ATOM 2830 C CA . ASN B 1 149 ? 9.367 14.211 15.812 1 83.19 149 ASN B CA 1
ATOM 2831 C C . ASN B 1 149 ? 9.477 12.695 15.633 1 83.19 149 ASN B C 1
ATOM 2833 O O . ASN B 1 149 ? 10.055 12.227 14.648 1 83.19 149 ASN B O 1
ATOM 2837 N N . ASP B 1 150 ? 8.867 12.055 16.516 1 89.19 150 ASP B N 1
ATOM 2838 C CA . ASP B 1 150 ? 8.977 10.602 16.5 1 89.19 150 ASP B CA 1
ATOM 2839 C C . ASP B 1 150 ? 8.062 10 15.438 1 89.19 150 ASP B C 1
ATOM 2841 O O . ASP B 1 150 ? 8.398 8.977 14.828 1 89.19 150 ASP B O 1
ATOM 2845 N N . MET B 1 151 ? 6.91 10.633 15.172 1 93.44 151 MET B N 1
ATOM 2846 C CA . MET B 1 151 ? 5.906 10.008 14.32 1 93.44 151 MET B CA 1
ATOM 2847 C C . MET B 1 151 ? 6.008 10.531 12.891 1 93.44 151 MET B C 1
ATOM 2849 O O . MET B 1 151 ? 5.52 9.891 11.953 1 93.44 151 MET B O 1
ATOM 2853 N N . ILE B 1 152 ? 6.672 11.633 12.648 1 92.5 152 ILE B N 1
ATOM 2854 C CA . ILE B 1 152 ? 6.707 12.297 11.352 1 92.5 152 ILE B CA 1
ATOM 2855 C C . ILE B 1 152 ? 7.344 11.367 10.32 1 92.5 152 ILE B C 1
ATOM 2857 O O . ILE B 1 152 ? 6.844 11.234 9.195 1 92.5 152 ILE B O 1
ATOM 2861 N N . PRO B 1 153 ? 8.445 10.695 10.688 1 95.38 153 PRO B N 1
ATOM 2862 C CA . PRO B 1 153 ? 9.031 9.805 9.688 1 95.38 153 PRO B CA 1
ATOM 2863 C C . PRO B 1 153 ? 8.047 8.734 9.211 1 95.38 153 PRO B C 1
ATOM 2865 O O . PRO B 1 153 ? 8 8.422 8.016 1 95.38 153 PRO B O 1
ATOM 2868 N N . PHE B 1 154 ? 7.254 8.188 10.094 1 97.62 154 PHE B N 1
ATOM 2869 C CA . PHE B 1 154 ? 6.277 7.164 9.742 1 97.62 154 PHE B CA 1
ATOM 2870 C C . PHE B 1 154 ? 5.168 7.754 8.875 1 97.62 154 PHE B C 1
ATOM 2872 O O . PHE B 1 154 ? 4.734 7.133 7.906 1 97.62 154 PHE B O 1
ATOM 2879 N N . ILE B 1 155 ? 4.762 8.938 9.234 1 97.25 155 ILE B N 1
ATOM 2880 C CA . ILE B 1 155 ? 3.682 9.602 8.508 1 97.25 155 ILE B CA 1
ATOM 2881 C C . ILE B 1 155 ? 4.156 9.984 7.109 1 97.25 155 ILE B C 1
ATOM 2883 O O . ILE B 1 155 ? 3.436 9.797 6.129 1 97.25 155 ILE B O 1
ATOM 2887 N N . MET B 1 156 ? 5.379 10.477 6.996 1 96.88 156 MET B N 1
ATOM 2888 C CA . MET B 1 156 ? 5.926 10.836 5.691 1 96.88 156 MET B CA 1
ATOM 2889 C C . MET B 1 156 ? 6.055 9.609 4.793 1 96.88 156 MET B C 1
ATOM 2891 O O . MET B 1 156 ? 5.738 9.672 3.604 1 96.88 156 MET B O 1
ATOM 2895 N N . VAL B 1 157 ? 6.488 8.539 5.352 1 96.94 157 VAL B N 1
ATOM 2896 C CA . VAL B 1 157 ? 6.555 7.289 4.602 1 96.94 157 VAL B CA 1
ATOM 2897 C C . VAL B 1 157 ? 5.156 6.891 4.133 1 96.94 157 VAL B C 1
ATOM 2899 O O . VAL B 1 157 ? 4.973 6.5 2.979 1 96.94 157 VAL B O 1
ATOM 2902 N N . SER B 1 158 ? 4.148 7.066 4.992 1 97.75 158 SER B N 1
ATOM 2903 C CA . SER B 1 158 ? 2.773 6.734 4.637 1 97.75 158 SER B CA 1
ATOM 2904 C C . SER B 1 158 ? 2.279 7.598 3.482 1 97.75 158 SER B C 1
ATOM 2906 O O . SER B 1 158 ? 1.593 7.105 2.584 1 97.75 158 SER B O 1
ATOM 2908 N N . ILE B 1 159 ? 2.592 8.828 3.514 1 97.94 159 ILE B N 1
ATOM 2909 C CA . ILE B 1 159 ? 2.178 9.75 2.467 1 97.94 159 ILE B CA 1
ATOM 2910 C C . ILE B 1 159 ? 2.77 9.32 1.128 1 97.94 159 ILE B C 1
ATOM 2912 O O . ILE B 1 159 ? 2.078 9.32 0.106 1 97.94 159 ILE B O 1
ATOM 2916 N N . MET B 1 160 ? 3.992 8.891 1.129 1 96.88 160 MET B N 1
ATOM 2917 C CA . MET B 1 160 ? 4.652 8.453 -0.1 1 96.88 160 MET B CA 1
ATOM 2918 C C . MET B 1 160 ? 4.102 7.113 -0.569 1 96.88 160 MET B C 1
ATOM 2920 O O . MET B 1 160 ? 3.809 6.938 -1.753 1 96.88 160 MET B O 1
ATOM 2924 N N . LEU B 1 161 ? 3.928 6.184 0.371 1 95.25 161 LEU B N 1
ATOM 2925 C CA . LEU B 1 161 ? 3.348 4.895 0.025 1 95.25 161 LEU B CA 1
ATOM 2926 C C . LEU B 1 161 ? 1.929 5.062 -0.51 1 95.25 161 LEU B C 1
ATOM 2928 O O . LEU B 1 161 ? 1.571 4.469 -1.531 1 95.25 161 LEU B O 1
ATOM 2932 N N . GLY B 1 162 ? 1.181 5.855 0.167 1 96.44 162 GLY B N 1
ATOM 2933 C CA . GLY B 1 162 ? -0.197 6.082 -0.242 1 96.44 162 GLY B CA 1
ATOM 2934 C C . GLY B 1 162 ? -0.314 6.734 -1.606 1 96.44 162 GLY B C 1
ATOM 2935 O O . GLY B 1 162 ? -1.228 6.422 -2.373 1 96.44 162 GLY B O 1
ATOM 2936 N N . ALA B 1 163 ? 0.597 7.664 -1.883 1 97.31 163 ALA B N 1
ATOM 2937 C CA . ALA B 1 163 ? 0.608 8.289 -3.203 1 97.31 163 ALA B CA 1
ATOM 2938 C C . ALA B 1 163 ? 0.82 7.25 -4.301 1 97.31 163 ALA B C 1
ATOM 2940 O O . ALA B 1 163 ? 0.142 7.277 -5.328 1 97.31 163 ALA B O 1
ATOM 2941 N N . SER B 1 164 ? 1.725 6.336 -4.082 1 95.31 164 SER B N 1
ATOM 2942 C CA . SER B 1 164 ? 1.999 5.285 -5.055 1 95.31 164 SER B CA 1
ATOM 2943 C C . SER B 1 164 ? 0.759 4.441 -5.32 1 95.31 164 SER B C 1
ATOM 2945 O O . SER B 1 164 ? 0.345 4.277 -6.469 1 95.31 164 SER B O 1
ATOM 2947 N N . PHE B 1 165 ? 0.133 4.043 -4.289 1 94.31 165 PHE B N 1
ATOM 2948 C CA . PHE B 1 165 ? -1.005 3.141 -4.422 1 94.31 165 PHE B CA 1
ATOM 2949 C C . PHE B 1 165 ? -2.184 3.85 -5.082 1 94.31 165 PHE B C 1
ATOM 2951 O O . PHE B 1 165 ? -2.77 3.336 -6.035 1 94.31 165 PHE B O 1
ATOM 2958 N N . GLN B 1 166 ? -2.455 4.98 -4.547 1 95.88 166 GLN B N 1
ATOM 2959 C CA . GLN B 1 166 ? -3.605 5.691 -5.094 1 95.88 166 GLN B CA 1
ATOM 2960 C C . GLN B 1 166 ? -3.377 6.07 -6.555 1 95.88 166 GLN B C 1
ATOM 2962 O O . GLN B 1 166 ? -4.285 5.953 -7.379 1 95.88 166 GLN B O 1
ATOM 2967 N N . TYR B 1 167 ? -2.184 6.449 -6.855 1 95.75 167 TYR B N 1
ATOM 2968 C CA . TYR B 1 167 ? -1.899 6.871 -8.227 1 95.75 167 TYR B CA 1
ATOM 2969 C C . TYR B 1 167 ? -1.896 5.68 -9.172 1 95.75 167 TYR B C 1
ATOM 2971 O O . TYR B 1 167 ? -2.428 5.758 -10.281 1 95.75 167 TYR B O 1
ATOM 2979 N N . LEU B 1 168 ? -1.351 4.566 -8.789 1 93.5 168 LEU B N 1
ATOM 2980 C CA . LEU B 1 168 ? -1.241 3.393 -9.641 1 93.5 168 LEU B CA 1
ATOM 2981 C C . LEU B 1 168 ? -2.615 2.791 -9.922 1 93.5 168 LEU B C 1
ATOM 2983 O O . LEU B 1 168 ? -2.848 2.229 -10.992 1 93.5 168 LEU B O 1
ATOM 2987 N N . ILE B 1 169 ? -3.502 2.91 -8.977 1 94 169 ILE B N 1
ATOM 2988 C CA . ILE B 1 169 ? -4.84 2.346 -9.109 1 94 169 ILE B CA 1
ATOM 2989 C C . ILE B 1 169 ? -5.762 3.357 -9.789 1 94 169 ILE B C 1
ATOM 2991 O O . ILE B 1 169 ? -6.57 2.992 -10.648 1 94 169 ILE B O 1
ATOM 2995 N N . ASP B 1 170 ? -5.621 4.617 -9.352 1 95 170 ASP B N 1
ATOM 2996 C CA . ASP B 1 170 ? -6.516 5.684 -9.797 1 95 170 ASP B CA 1
ATOM 2997 C C . ASP B 1 170 ? -5.73 6.82 -10.453 1 95 170 ASP B C 1
ATOM 2999 O O . ASP B 1 170 ? -5.789 7.961 -9.992 1 95 170 ASP B O 1
ATOM 3003 N N . GLU B 1 171 ? -5.098 6.469 -11.562 1 92.44 171 GLU B N 1
ATOM 3004 C CA . GLU B 1 171 ? -4.191 7.402 -12.219 1 92.44 171 GLU B CA 1
ATOM 3005 C C . GLU B 1 171 ? -4.934 8.648 -12.695 1 92.44 171 GLU B C 1
ATOM 3007 O O . GLU B 1 171 ? -6.012 8.547 -13.281 1 92.44 171 GLU B O 1
ATOM 3012 N N . GLY B 1 172 ? -4.344 9.828 -12.375 1 91.5 172 GLY B N 1
ATOM 3013 C CA . GLY B 1 172 ? -4.867 11.086 -12.883 1 91.5 172 GLY B CA 1
ATOM 3014 C C . GLY B 1 172 ? -5.957 11.68 -12.016 1 91.5 172 GLY B C 1
ATOM 3015 O O . GLY B 1 172 ? -6.465 12.766 -12.305 1 91.5 172 GLY B O 1
ATOM 3016 N N . LYS B 1 173 ? -6.324 10.977 -10.961 1 94.94 173 LYS B N 1
ATOM 3017 C CA . LYS B 1 173 ? -7.414 11.445 -10.109 1 94.94 173 LYS B CA 1
ATOM 3018 C C . LYS B 1 173 ? -7.004 12.688 -9.32 1 94.94 173 LYS B C 1
ATOM 3020 O O . LYS B 1 173 ? -7.852 13.484 -8.914 1 94.94 173 LYS B O 1
ATOM 3025 N N . PHE B 1 174 ? -5.727 12.805 -9.086 1 95 174 PHE B N 1
ATOM 3026 C CA . PHE B 1 174 ? -5.203 13.984 -8.414 1 95 174 PHE B CA 1
ATOM 3027 C C . PHE B 1 174 ? -3.852 14.383 -9 1 95 174 PHE B C 1
ATOM 3029 O O . PHE B 1 174 ? -3.176 13.57 -9.625 1 95 174 PHE B O 1
ATOM 3036 N N . ASP B 1 175 ? -3.518 15.641 -8.812 1 95.19 175 ASP B N 1
ATOM 3037 C CA . ASP B 1 175 ? -2.211 16.156 -9.203 1 95.19 175 ASP B CA 1
ATOM 3038 C C . ASP B 1 175 ? -1.146 15.805 -8.164 1 95.19 175 ASP B C 1
ATOM 3040 O O . ASP B 1 175 ? -1.201 16.266 -7.023 1 95.19 175 ASP B O 1
ATOM 3044 N N . LEU B 1 176 ? -0.176 15.031 -8.633 1 96 176 LEU B N 1
ATOM 3045 C CA . LEU B 1 176 ? 0.83 14.5 -7.719 1 96 176 LEU B CA 1
ATOM 3046 C C . LEU B 1 176 ? 1.696 15.625 -7.156 1 96 176 LEU B C 1
ATOM 3048 O O . LEU B 1 176 ? 2.104 15.578 -5.992 1 96 176 LEU B O 1
ATOM 3052 N N . GLU B 1 177 ? 2.018 16.625 -7.953 1 95.75 177 GLU B N 1
ATOM 3053 C CA . GLU B 1 177 ? 2.787 17.781 -7.473 1 95.75 177 GLU B CA 1
ATOM 3054 C C . GLU B 1 177 ? 2.035 18.531 -6.379 1 95.75 177 GLU B C 1
ATOM 3056 O O . GLU B 1 177 ? 2.598 18.828 -5.324 1 95.75 177 GLU B O 1
ATOM 3061 N N . GLU B 1 178 ? 0.826 18.828 -6.68 1 94.94 178 GLU B N 1
ATOM 3062 C CA . GLU B 1 178 ? 0.001 19.516 -5.695 1 94.94 178 GLU B CA 1
ATOM 3063 C C . GLU B 1 178 ? -0.158 18.688 -4.426 1 94.94 178 GLU B C 1
ATOM 3065 O O . GLU B 1 178 ? -0.148 19.219 -3.316 1 94.94 178 GLU B O 1
ATOM 3070 N N . TYR B 1 179 ? -0.3 17.391 -4.578 1 97.06 179 TYR B N 1
ATOM 3071 C CA . TYR B 1 179 ? -0.413 16.453 -3.467 1 97.06 179 TYR B CA 1
ATOM 3072 C C . TYR B 1 179 ? 0.781 16.578 -2.527 1 97.06 179 TYR B C 1
ATOM 3074 O O . TYR B 1 179 ? 0.613 16.797 -1.326 1 97.06 179 TYR B O 1
ATOM 3082 N N . PHE B 1 180 ? 1.945 16.516 -3.061 1 97.12 180 PHE B N 1
ATOM 3083 C CA . PHE B 1 180 ? 3.141 16.531 -2.227 1 97.12 180 PHE B CA 1
ATOM 3084 C C . PHE B 1 180 ? 3.396 17.938 -1.682 1 97.12 180 PHE B C 1
ATOM 3086 O O . PHE B 1 180 ? 3.896 18.094 -0.566 1 97.12 180 PHE B O 1
ATOM 3093 N N . ASP B 1 181 ? 3.037 19 -2.455 1 94 181 ASP B N 1
ATOM 3094 C CA . ASP B 1 181 ? 3.152 20.359 -1.966 1 94 181 ASP B CA 1
ATOM 3095 C C . ASP B 1 181 ? 2.293 20.578 -0.723 1 94 181 ASP B C 1
ATOM 3097 O O . ASP B 1 181 ? 2.752 21.156 0.266 1 94 181 ASP B O 1
ATOM 3101 N N . ILE B 1 182 ? 1.128 20.109 -0.793 1 92.94 182 ILE B N 1
ATOM 3102 C CA . ILE B 1 182 ? 0.195 20.281 0.314 1 92.94 182 ILE B CA 1
ATOM 3103 C C . ILE B 1 182 ? 0.625 19.406 1.492 1 92.94 182 ILE B C 1
ATOM 3105 O O . ILE B 1 182 ? 0.558 19.828 2.646 1 92.94 182 ILE B O 1
ATOM 3109 N N . ALA B 1 183 ? 1.079 18.172 1.199 1 94.94 183 ALA B N 1
ATOM 3110 C CA . ALA B 1 183 ? 1.586 17.312 2.266 1 94.94 183 ALA B CA 1
ATOM 3111 C C . ALA B 1 183 ? 2.73 17.984 3.018 1 94.94 183 ALA B C 1
ATOM 3113 O O . ALA B 1 183 ? 2.766 17.969 4.25 1 94.94 183 ALA B O 1
ATOM 3114 N N . GLU B 1 184 ? 3.617 18.547 2.262 1 92.44 184 GLU B N 1
ATOM 3115 C CA . GLU B 1 184 ? 4.742 19.25 2.865 1 92.44 184 GLU B CA 1
ATOM 3116 C C . GLU B 1 184 ? 4.266 20.406 3.725 1 92.44 184 GLU B C 1
ATOM 3118 O O . GLU B 1 184 ? 4.75 20.609 4.844 1 92.44 184 GLU B O 1
ATOM 3123 N N . LYS B 1 185 ? 3.375 21.156 3.24 1 88.56 185 LYS B N 1
ATOM 3124 C CA . LYS B 1 185 ? 2.838 22.312 3.961 1 88.56 185 LYS B CA 1
ATOM 3125 C C . LYS B 1 185 ? 2.158 21.875 5.258 1 88.56 185 LYS B C 1
ATOM 3127 O O . LYS B 1 185 ? 2.393 22.469 6.312 1 88.56 185 LYS B O 1
ATOM 3132 N N . ILE B 1 186 ? 1.407 20.875 5.195 1 86.81 186 ILE B N 1
ATOM 3133 C CA . ILE B 1 186 ? 0.655 20.375 6.344 1 86.81 186 ILE B CA 1
ATOM 3134 C C . ILE B 1 186 ? 1.62 19.906 7.426 1 86.81 186 ILE B C 1
ATOM 3136 O O . ILE B 1 186 ? 1.397 20.141 8.617 1 86.81 186 ILE B O 1
ATOM 3140 N N . MET B 1 187 ? 2.645 19.297 6.988 1 87.06 187 MET B N 1
ATOM 3141 C CA . MET B 1 187 ? 3.549 18.672 7.945 1 87.06 187 MET B CA 1
ATOM 3142 C C . MET B 1 187 ? 4.527 19.688 8.523 1 87.06 187 MET B C 1
ATOM 3144 O O . MET B 1 187 ? 4.895 19.609 9.695 1 87.06 187 MET B O 1
ATOM 3148 N N . PHE B 1 188 ? 4.852 20.703 7.762 1 83.31 188 PHE B N 1
ATOM 3149 C CA . PHE B 1 188 ? 6.043 21.438 8.18 1 83.31 188 PHE B CA 1
ATOM 3150 C C . PHE B 1 188 ? 5.773 22.938 8.227 1 83.31 188 PHE B C 1
ATOM 3152 O O . PHE B 1 188 ? 6.625 23.703 8.664 1 83.31 188 PHE B O 1
ATOM 3159 N N . GLU B 1 189 ? 4.672 23.375 7.762 1 74.75 189 GLU B N 1
ATOM 3160 C CA . GLU B 1 189 ? 4.422 24.812 7.688 1 74.75 189 GLU B CA 1
ATOM 3161 C C . GLU B 1 189 ? 4.59 25.469 9.055 1 74.75 189 GLU B C 1
ATOM 3163 O O . GLU B 1 189 ? 5.094 26.594 9.148 1 74.75 189 GLU B O 1
ATOM 3168 N N . LYS B 1 190 ? 4.125 24.734 10.047 1 68.81 190 LYS B N 1
ATOM 3169 C CA . LYS B 1 190 ? 4.238 25.328 11.383 1 68.81 190 LYS B CA 1
ATOM 3170 C C . LYS B 1 190 ? 5.699 25.422 11.812 1 68.81 190 LYS B C 1
ATOM 3172 O O . LYS B 1 190 ? 6.043 26.25 12.664 1 68.81 190 LYS B O 1
ATOM 3177 N N . TYR B 1 191 ? 6.41 24.672 11.211 1 63.53 191 TYR B N 1
ATOM 3178 C CA . TYR B 1 191 ? 7.781 24.578 11.688 1 63.53 191 TYR B CA 1
ATOM 3179 C C . TYR B 1 191 ? 8.75 25.25 10.727 1 63.53 191 TYR B C 1
ATOM 3181 O O . TYR B 1 191 ? 9.891 25.547 11.086 1 63.53 191 TYR B O 1
ATOM 3189 N N . LEU B 1 192 ? 8.312 25.25 9.445 1 56.75 192 LEU B N 1
ATOM 3190 C CA . LEU B 1 192 ? 9.172 25.922 8.484 1 56.75 192 LEU B CA 1
ATOM 3191 C C . LEU B 1 192 ? 9.008 27.438 8.562 1 56.75 192 LEU B C 1
ATOM 3193 O O . LEU B 1 192 ? 9.711 28.188 7.883 1 56.75 192 LEU B O 1
ATOM 3197 N N . LYS B 1 193 ? 8.094 28.094 9.172 1 49.28 193 LYS B N 1
ATOM 3198 C CA . LYS B 1 193 ? 7.992 29.562 9.188 1 49.28 193 LYS B CA 1
ATOM 3199 C C . LYS B 1 193 ? 9.375 30.203 9.25 1 49.28 193 LYS B C 1
ATOM 3201 O O . LYS B 1 193 ? 10.367 29.531 9.531 1 49.28 193 LYS B O 1
ATOM 3206 N N . THR B 1 194 ? 9.578 31.547 10.102 1 39.09 194 THR B N 1
ATOM 3207 C CA . THR B 1 194 ? 10 32.906 9.82 1 39.09 194 THR B CA 1
ATOM 3208 C C . THR B 1 194 ? 11.523 33.031 9.875 1 39.09 194 THR B C 1
ATOM 3210 O O . THR B 1 194 ? 12.117 33 10.953 1 39.09 194 THR B O 1
ATOM 3213 N N . GLU B 1 195 ? 12.188 32.125 9.281 1 36.31 195 GLU B N 1
ATOM 3214 C CA . GLU B 1 195 ? 13.406 32.906 9.07 1 36.31 195 GLU B CA 1
ATOM 3215 C C . GLU B 1 195 ? 13.094 34.219 8.383 1 36.31 195 GLU B C 1
ATOM 3217 O O . GLU B 1 195 ? 12.773 34.25 7.195 1 36.31 195 GLU B O 1
ATOM 3222 N N . LYS B 1 196 ? 12.086 35.094 8.781 1 33.62 196 LYS B N 1
ATOM 3223 C CA . LYS B 1 196 ? 12.391 36.469 8.523 1 33.62 196 LYS B CA 1
ATOM 3224 C C . LYS B 1 196 ? 13.609 36.938 9.32 1 33.62 196 LYS B C 1
ATOM 3226 O O . LYS B 1 196 ? 13.75 36.594 10.5 1 33.62 196 LYS B O 1
#

pLDDT: mean 89.09, std 12.43, range [33.62, 98.31]

Organism: NCBI:txid2716538

Radius of gyration: 22.35 Å; Cα contacts (8 Å, |Δi|>4): 390; chains: 2; bounding box: 57×68×47 Å

Nearest PDB structures (foldseek):
  2gfn-assembly1_B  TM=7.199E-01  e=8.578E-06  Rhodococcus jostii RHA1
  3e7q-assembly1_A  TM=8.528E-01  e=9.464E-05  Pseudomonas aeruginosa
  6azh-assembly1_B  TM=7.592E-01  e=4.056E-05  Clostridium perfringens
  2gfn-assembly1_A  TM=7.263E-01  e=3.869E-05  Rhodococcus jostii RHA1
  3ppb-assembly1_B  TM=7.569E-01  e=2.426E-04  Shewanella loihica PV-4

Secondary structure (DSSP, 8-state):
-HHHHHHHHHHHHHHHHHHHHHHH--HHHHHHHTTS-HHHHHHH-SSHHHHHHHHHHHHHHHHHHHHTTT--TTTS-HHHHHHHHHHHHHHHHHH-HHHHHHHHHHHHHTTT-HHHHHHHHHHHHHHHHHHHHHHHHS---TTS-HHHHHHHHHHHHHHHHHHHHHHHHSTTSS-HHHHHHHHHHHHHTTTS----/-HHHHHHHHHHHHHHHHHHHHHHH--HHHHHHHTTS-HHHHHHH-SSHHHHHHHHHHHHHHHHHHHHTTT--TTTS-HHHHHHHHHHHHHHHHHH-HHHHHHHHHHHHHTTT-HHHHHHHHHHHHHHHHHHHHHHHHS---S-S-HHHHHHHHHHHHHHHHHHHHHHHHSTTSS-HHHHHHHHHHHHHHHHH----

Foldseek 3Di:
DLVVLLVLLLVLQLVQCLPLNLVRDDLCSSCVSSVHDSVVVCVNPVDSVRSLVVNVVVLVVVLVVVLVVQADLPPDALLSRLVSVLVSLVCCVPPVVSSLSNVLSLVVVLVPDVVSVVVVVVVLVVQLVSNLSSVVPAPQDVDDDPVLSNCVSVVSVVLSSVLNVCCSVPPPPDDSVVSSVVVSCVSPVVRPPDPD/DLVVLLVLLLVLQLVQCLPLNLVRDDLCSSCVSSVHDSVVVCVNPVDSVRSLVVNVVVLVVVLVVVLVVQADLPPDALLSRLVSVLVSLVCCVPPVVSSLSNVLSLVVVLVPDVVSVVVVVVVLVVQLVSNLSSVVPQVLPDDDDPVLSNCVSVVSVVLSSVLNVCCSVPPPPDDSVVSSVVVSCVSPVVSPDDPD

Solvent-accessible surface area (backbone atoms only — not comparable to full-atom values): 20976 Å² total; per-residue (Å²): 112,71,66,55,50,51,48,44,45,47,54,21,37,50,56,45,32,69,70,40,34,73,52,40,51,49,64,62,60,30,15,57,64,49,71,49,52,56,68,61,44,37,70,78,35,81,44,66,64,53,50,53,50,50,49,50,52,49,52,52,51,53,50,56,60,53,43,59,78,40,42,41,87,85,84,43,53,46,69,52,31,56,50,17,55,51,51,48,50,51,46,38,56,73,75,33,44,67,62,46,55,50,49,52,43,47,55,46,42,18,60,73,34,68,71,52,16,53,53,47,43,49,49,49,48,50,56,31,49,52,45,42,54,38,56,66,64,40,75,55,56,100,68,68,51,67,68,49,66,66,38,46,31,60,47,52,50,7,42,54,50,18,48,46,53,49,41,64,47,39,64,81,76,62,59,67,68,60,42,47,52,48,51,49,43,46,69,32,49,86,61,60,63,70,87,116,111,70,66,56,51,51,49,44,46,48,53,22,36,50,55,44,30,67,70,40,34,72,52,41,49,50,64,63,58,31,16,57,64,47,70,48,52,54,67,61,45,38,72,78,36,80,42,66,64,55,49,52,51,51,49,50,51,51,53,51,50,53,50,56,62,55,42,59,78,40,43,40,87,85,82,42,53,45,68,52,32,54,51,16,56,50,51,48,50,50,46,39,55,74,74,34,43,67,61,46,54,49,49,52,43,47,55,46,44,17,60,72,34,69,71,52,16,51,52,48,43,50,48,49,47,52,54,31,48,53,45,42,52,39,55,66,66,36,77,61,58,93,71,63,52,68,68,49,65,66,38,46,31,60,48,53,51,7,41,54,50,19,49,48,52,47,38,62,46,39,66,80,75,63,60,67,68,61,43,48,52,48,50,48,43,44,71,33,46,87,68,61,58,77,84,114

Sequence (392 aa):
MGKDIEKNILNAAIKVVSQEKISGTRMHMIAKEANMSQANLHYHFATKNDIMIAILDSIQEQFSSRRTKYIDLKNKSTAENIRGFFEQKKDEILNNKEAESIQVDYWVQGTANDEIRSKFQNTFNIWRSNISEVLNKSEFKDDLDKKYNDMIPFIMVSIMLGASFQYLIDEGKFDLEEYFDIAEKIMFEKYLKTEKMGKDIEKNILNAAIKVVSQEKISGTRMHMIAKEANMSQANLHYHFATKNDIMIAILDSIQEQFSSRRTKYIDLKNKSTAENIRGFFEQKKDEILNNKEAESIQVDYWVQGTANDEIRSKF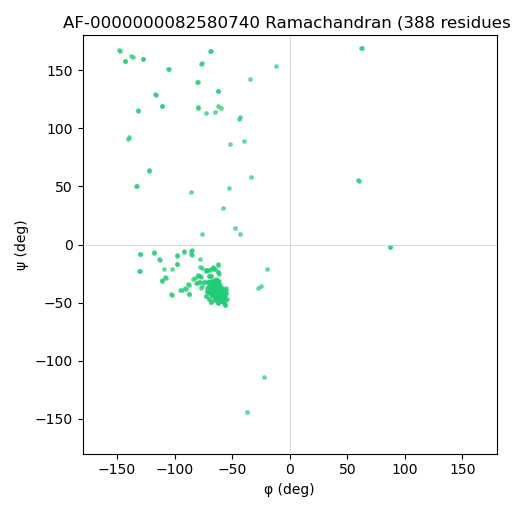QNTFNIWRSNISEVLNKSEFKDDLDKKYNDMIPFIMVSIMLGASFQYLIDEGKFDLEEYFDIAEKIMFEKYLKTEK

InterPro domains:
  IPR001647 DNA-binding HTH domain, TetR-type [PF00440] (9-55)
  IPR001647 DNA-binding HTH domain, TetR-type [PR00455] (9-22)
  IPR001647 DNA-binding HTH domain, TetR-type [PR00455] (30-53)
  IPR001647 DNA-binding HTH domain, TetR-type [PS50977] (3-63)
  IPR009057 Homedomain-like superfamily [SSF46689] (4-69)
  IPR036271 Tetracyclin repressor-like, C-terminal domain superfamily [SSF48498] (78-184)